Protein AF-A0A2M7Q7T3-F1 (afdb_monomer_lite)

Secondary structure (DSSP, 8-state):
--------PPPHHHHHHHHHHHHHHHHHHHHHHHHHHHHHHHHHHHHHHHHHHHHHHHHHHHHHHH-HHHHHS-TT--EEEEEEEEEEETTEEEEEES-EEEEETTEEEEEEEEEEEEEEEETTEEEEE-SPP---SSTT-SS-EEEEEEEEEEEEEEETTTEEEEEEEEEE------------TTBS-------TTS-----SB-S--SSEE-SSSTT--EETT-SS-S--SEEEEEEEEEEEEETTTEEEETT-TTS--EEESSEEESEEEETTTEEEESBGGGGTGGGT---BEEE-SSSBEEEEEEETTTEEEESBHHHHT-SS--BEEE-TTT-BEEEEEEETTTEEEESBSB-TTTTS-B-TTT---BEEES---

Radius of gyration: 42.71 Å; chains: 1; bounding box: 94×44×141 Å

Foldseek 3Di:
DDDPPPPPPDDPVNVVVVVVVVCVVVVVVVVVVVVVVVVVVVVVVVVVLVVVLVVQVVLVLVQCAVDVVCQLQPPPDADPPWWWDWDDDPPHTDIDGDWDWDADPNKIKIKTKGKAWWKAQFAQDHDTDPDDFDDDPFGGHRGIHTDSQKIKMKMWIAIPPRDIDIDIDIHGDDDDDDDDQQFQLVEEDDPDQDPRPVDRPPDNHDYDDDQWDRPVDTSDTDGNPPQQDDQDQKWWWDPVFAWKQFPQQGIKGQQDPPWHWMDGLFFIATWIQGPRQGTKGQFCVNVVNCVPPGWHFTHPSQFWTFTWIAGPPQGIKTQACPNVVHPDGWHWGQHQPFQWIAIWIATPPRGTMGQFCPHVVHPDHRRCVPPGHHIGISHHD

InterPro domains:
  IPR012902 Prokaryotic N-terminal methylation site [PF07963] (6-30)

pLDDT: mean 86.54, std 11.81, range [37.38, 98.06]

Sequence (381 aa):
MDKFNTNKGQSLIEVIIGMAVATILIGAAAATTVVVLRSNFDTKTAQIASSLASEYANNLQSLAYSDWQKVYTPPAGKGADSQFYLTASGTAFALVSGATTTVIEGKNFTRYFSIENTSRDSCGIGNITTNATTSCAAVGDSGIADDPSTQKIKVYVNWEGGRNLNKIQYLTRSQNKVFIQTDWSGGANQEFFSTSTNNTFINNKFASSTNINHSSLTGAIMISGAAGGGSSATGTIDSTYKYAWAGNLGWLNFGASGSNVIVSDAELTGYAWSENVGWISLNCSNNSYCGTVSYKVNNDGNGNLSGWAWNEVIGWISFDSATSGSSYSYQVIINSSTGDFSGWAWNDKIGWISFNCDQSGSGGSNTCGTIDYKVKTDWRP

Organism: NCBI:txid1975062

Structure (mmCIF, N/CA/C/O backbone):
data_AF-A0A2M7Q7T3-F1
#
_entry.id   AF-A0A2M7Q7T3-F1
#
loop_
_atom_site.group_PDB
_atom_site.id
_atom_site.type_symbol
_atom_site.label_atom_id
_atom_site.label_alt_id
_atom_site.label_comp_id
_atom_site.label_asym_id
_atom_site.label_entity_id
_atom_site.label_seq_id
_atom_site.pdbx_PDB_ins_code
_atom_site.Cartn_x
_atom_site.Cartn_y
_atom_site.Cartn_z
_atom_site.occupancy
_atom_site.B_iso_or_equiv
_atom_site.auth_seq_id
_atom_site.auth_comp_id
_atom_site.auth_asym_id
_atom_site.auth_atom_id
_atom_site.pdbx_PDB_model_num
ATOM 1 N N . MET A 1 1 ? 23.959 -4.373 98.620 1.00 45.44 1 MET A N 1
ATOM 2 C CA . MET A 1 1 ? 23.879 -3.711 97.301 1.00 45.44 1 MET A CA 1
ATOM 3 C C . MET A 1 1 ? 22.538 -4.081 96.703 1.00 45.44 1 MET A C 1
ATOM 5 O O . MET A 1 1 ? 22.386 -5.180 96.184 1.00 45.44 1 MET A O 1
ATOM 9 N N . ASP A 1 2 ? 21.556 -3.204 96.894 1.00 46.34 2 ASP A N 1
ATOM 10 C CA . ASP A 1 2 ? 20.204 -3.358 96.367 1.00 46.34 2 ASP A CA 1
ATOM 11 C C . ASP A 1 2 ? 20.210 -3.370 94.839 1.00 46.34 2 ASP A C 1
ATOM 13 O O . ASP A 1 2 ? 20.716 -2.450 94.197 1.00 46.34 2 ASP A O 1
ATOM 17 N N . LYS A 1 3 ? 19.593 -4.396 94.252 1.00 51.19 3 LYS A N 1
ATOM 18 C CA . LYS A 1 3 ? 19.110 -4.368 92.870 1.00 51.19 3 LYS A CA 1
ATOM 19 C C . LYS A 1 3 ? 17.586 -4.356 92.939 1.00 51.19 3 LYS A C 1
ATOM 21 O O . LYS A 1 3 ? 16.944 -5.401 92.876 1.00 51.19 3 LYS A O 1
ATOM 26 N N . PHE A 1 4 ? 17.006 -3.169 93.106 1.00 47.53 4 PHE A N 1
ATOM 27 C CA . PHE A 1 4 ? 15.574 -2.976 92.895 1.00 47.53 4 PHE A CA 1
ATOM 28 C C . PHE A 1 4 ? 15.275 -3.233 91.418 1.00 47.53 4 PHE A C 1
ATOM 30 O O . PHE A 1 4 ? 15.611 -2.431 90.545 1.00 47.53 4 PHE A O 1
ATOM 37 N N . ASN A 1 5 ? 14.688 -4.394 91.138 1.00 54.75 5 ASN A N 1
ATOM 38 C CA . ASN A 1 5 ? 14.209 -4.751 89.816 1.00 54.75 5 ASN A CA 1
ATOM 39 C C . ASN A 1 5 ? 12.990 -3.867 89.510 1.00 54.75 5 ASN A C 1
ATOM 41 O O . ASN A 1 5 ? 11.900 -4.081 90.039 1.00 54.75 5 ASN A O 1
ATOM 45 N N . THR A 1 6 ? 13.192 -2.814 88.720 1.00 56.12 6 THR A N 1
ATOM 46 C CA . THR A 1 6 ? 12.138 -1.888 88.292 1.00 56.12 6 THR A CA 1
ATOM 47 C C . THR A 1 6 ? 11.337 -2.534 87.167 1.00 56.12 6 THR A C 1
ATOM 49 O O . THR A 1 6 ? 11.445 -2.169 85.999 1.00 56.12 6 THR A O 1
ATOM 52 N N . ASN A 1 7 ? 10.506 -3.513 87.522 1.00 61.19 7 ASN A N 1
ATOM 53 C CA . ASN A 1 7 ? 9.445 -3.976 86.639 1.00 61.19 7 ASN A CA 1
ATOM 54 C C . ASN A 1 7 ? 8.441 -2.824 86.508 1.00 61.19 7 ASN A C 1
ATOM 56 O O . ASN A 1 7 ? 7.595 -2.627 87.380 1.00 61.19 7 ASN A O 1
ATOM 60 N N . LYS A 1 8 ? 8.577 -2.011 85.455 1.00 63.44 8 LYS A N 1
ATOM 61 C CA . LYS A 1 8 ? 7.584 -0.995 85.095 1.00 63.44 8 LYS A CA 1
ATOM 62 C C . LYS A 1 8 ? 6.277 -1.726 84.778 1.00 63.44 8 LYS A C 1
ATOM 64 O O . LYS A 1 8 ? 6.129 -2.282 83.695 1.00 63.44 8 LYS A O 1
ATOM 69 N N . GLY A 1 9 ? 5.367 -1.796 85.749 1.00 65.31 9 GLY A N 1
ATOM 70 C CA . GLY A 1 9 ? 4.019 -2.305 85.522 1.00 65.31 9 GLY A CA 1
ATOM 71 C C . GLY A 1 9 ? 3.326 -1.426 84.485 1.00 65.31 9 GLY A C 1
ATOM 72 O O . GLY A 1 9 ? 3.382 -0.201 84.592 1.00 65.31 9 GLY A O 1
ATOM 73 N N . GLN A 1 10 ? 2.714 -2.036 83.470 1.00 65.56 10 GLN A N 1
ATOM 74 C CA . GLN A 1 10 ? 1.905 -1.289 82.511 1.00 65.56 10 GLN A CA 1
ATOM 75 C C . GLN A 1 10 ? 0.718 -0.668 83.245 1.00 65.56 10 GLN A C 1
ATOM 77 O O . GLN A 1 10 ? -0.016 -1.357 83.958 1.00 65.56 10 GLN A O 1
ATOM 82 N N . SER A 1 11 ? 0.548 0.645 83.100 1.00 79.81 11 SER A N 1
ATOM 83 C CA . SER A 1 11 ? -0.602 1.333 83.678 1.00 79.81 11 SER A CA 1
ATOM 84 C C . SER A 1 11 ? -1.863 0.934 82.912 1.00 79.81 11 SER A C 1
ATOM 86 O O . SER A 1 11 ? -1.843 0.840 81.686 1.00 79.81 11 SER A O 1
ATOM 88 N N . LEU A 1 12 ? -2.983 0.742 83.614 1.00 80.00 12 LEU A N 1
ATOM 89 C CA . LEU A 1 12 ? -4.278 0.400 83.008 1.00 80.00 12 LEU A CA 1
ATOM 90 C C . LEU A 1 12 ? -4.664 1.380 81.880 1.00 80.00 12 LEU A C 1
ATOM 92 O O . LEU A 1 12 ? -5.253 0.980 80.880 1.00 80.00 12 LEU A O 1
ATOM 96 N N . ILE A 1 13 ? -4.273 2.653 82.010 1.00 83.25 13 ILE A N 1
ATOM 97 C CA . ILE A 1 13 ? -4.518 3.687 80.996 1.00 83.25 13 ILE A CA 1
ATOM 98 C C . ILE A 1 13 ? -3.759 3.429 79.686 1.00 83.25 13 ILE A C 1
ATOM 100 O O . ILE A 1 13 ? -4.277 3.716 78.614 1.00 83.25 13 ILE A O 1
ATOM 104 N N . GLU A 1 14 ? -2.559 2.854 79.754 1.00 84.38 14 GLU A N 1
ATOM 105 C CA . GLU A 1 14 ? -1.708 2.574 78.594 1.00 84.38 14 GLU A CA 1
ATOM 106 C C . GLU A 1 14 ? -2.281 1.417 77.769 1.00 84.38 14 GLU A C 1
ATOM 108 O O . GLU A 1 14 ? -2.331 1.491 76.542 1.00 84.38 14 GLU A O 1
ATOM 113 N N . VAL A 1 15 ? -2.826 0.399 78.446 1.00 86.88 15 VAL A N 1
ATOM 114 C CA . VAL A 1 15 ? -3.555 -0.706 77.805 1.00 86.88 15 VAL A CA 1
ATOM 115 C C . VAL A 1 15 ? -4.834 -0.196 77.140 1.00 86.88 15 VAL A C 1
ATOM 117 O O . VAL A 1 15 ? -5.106 -0.545 75.994 1.00 86.88 15 VAL A O 1
ATOM 120 N N . ILE A 1 16 ? -5.594 0.680 77.807 1.00 89.06 16 ILE A N 1
ATOM 121 C CA . ILE A 1 16 ? -6.822 1.262 77.242 1.00 89.06 16 ILE A CA 1
ATOM 122 C C . ILE A 1 16 ? -6.514 2.134 76.018 1.00 89.06 16 ILE A C 1
ATOM 124 O O . ILE A 1 16 ? -7.200 2.014 75.005 1.00 89.06 16 ILE A O 1
ATOM 128 N N . ILE A 1 17 ? -5.477 2.977 76.074 1.00 89.38 17 ILE A N 1
ATOM 129 C CA . ILE A 1 17 ? -5.054 3.798 74.929 1.00 89.38 17 ILE A CA 1
ATOM 130 C C . ILE A 1 17 ? -4.577 2.902 73.781 1.00 89.38 17 ILE A C 1
ATOM 132 O O . ILE A 1 17 ? -4.992 3.106 72.643 1.00 89.38 17 ILE A O 1
ATOM 136 N N . GLY A 1 18 ? -3.766 1.879 74.068 1.00 90.88 18 GLY A N 1
ATOM 137 C CA . GLY A 1 18 ? -3.310 0.916 73.065 1.00 90.88 18 GLY A CA 1
ATOM 138 C C . GLY A 1 18 ? -4.472 0.184 72.390 1.00 90.88 18 GLY A C 1
ATOM 139 O O . GLY A 1 18 ? -4.509 0.084 71.165 1.00 90.88 18 GLY A O 1
ATOM 140 N N . MET A 1 19 ? -5.467 -0.250 73.169 1.00 90.56 19 MET A N 1
ATOM 141 C CA . MET A 1 19 ? -6.693 -0.855 72.644 1.00 90.56 19 MET A CA 1
ATOM 142 C C . MET A 1 19 ? -7.513 0.137 71.814 1.00 90.56 19 MET A C 1
ATOM 144 O O . MET A 1 19 ? -7.976 -0.228 70.739 1.00 90.56 19 MET A O 1
ATOM 148 N N . ALA A 1 20 ? -7.669 1.385 72.263 1.00 93.00 20 ALA A N 1
ATOM 149 C CA . ALA A 1 20 ? -8.415 2.412 71.535 1.00 93.00 20 ALA A CA 1
ATOM 150 C C . ALA A 1 20 ? -7.755 2.770 70.194 1.00 93.00 20 ALA A C 1
ATOM 152 O O . ALA A 1 20 ? -8.430 2.899 69.176 1.00 93.00 20 ALA A O 1
ATOM 153 N N . VAL A 1 21 ? -6.426 2.884 70.160 1.00 93.31 21 VAL A N 1
ATOM 154 C CA . VAL A 1 21 ? -5.686 3.116 68.912 1.00 93.31 21 VAL A CA 1
ATOM 155 C C . VAL A 1 21 ? -5.790 1.895 67.996 1.00 93.31 21 VAL A C 1
ATOM 157 O O . VAL A 1 21 ? -6.047 2.049 66.803 1.00 93.31 21 VAL A O 1
ATOM 160 N N . ALA A 1 22 ? -5.662 0.680 68.538 1.00 93.31 22 ALA A N 1
ATOM 161 C CA . ALA A 1 22 ? -5.789 -0.546 67.756 1.00 93.31 22 ALA A CA 1
ATOM 162 C C . ALA A 1 22 ? -7.182 -0.693 67.126 1.00 93.31 22 ALA A C 1
ATOM 164 O O . ALA A 1 22 ? -7.277 -1.030 65.947 1.00 93.31 22 ALA A O 1
ATOM 165 N N . THR A 1 23 ? -8.263 -0.401 67.855 1.00 94.19 23 THR A N 1
ATOM 166 C CA . THR A 1 23 ? -9.622 -0.480 67.298 1.00 94.19 23 THR A CA 1
ATOM 167 C C . THR A 1 23 ? -9.858 0.555 66.205 1.00 94.19 23 THR A C 1
ATOM 169 O O . THR A 1 23 ? -10.449 0.216 65.181 1.00 94.19 23 THR A O 1
ATOM 172 N N . ILE A 1 24 ? -9.351 1.782 66.366 1.00 93.69 24 ILE A N 1
ATOM 173 C CA . ILE A 1 24 ? -9.435 2.819 65.329 1.00 93.69 24 ILE A CA 1
ATOM 174 C C . ILE A 1 24 ? -8.674 2.383 64.072 1.00 93.69 24 ILE A C 1
ATOM 176 O O . ILE A 1 24 ? -9.210 2.473 62.968 1.00 93.69 24 ILE A O 1
ATOM 180 N N . LEU A 1 25 ? -7.451 1.867 64.224 1.00 93.31 25 LEU A N 1
ATOM 181 C CA . LEU A 1 25 ? -6.622 1.442 63.093 1.00 93.31 25 LEU A CA 1
ATOM 182 C C . LEU A 1 25 ? -7.203 0.222 62.370 1.00 93.31 25 LEU A C 1
ATOM 184 O O . LEU A 1 25 ? -7.275 0.220 61.142 1.00 93.31 25 LEU A O 1
ATOM 188 N N . ILE A 1 26 ? -7.659 -0.793 63.109 1.00 93.69 26 ILE A N 1
ATOM 189 C CA . ILE A 1 26 ? -8.290 -1.988 62.530 1.00 93.69 26 ILE A CA 1
ATOM 190 C C . ILE A 1 26 ? -9.605 -1.609 61.842 1.00 93.69 26 ILE A C 1
ATOM 192 O O . ILE A 1 26 ? -9.860 -2.054 60.723 1.00 93.69 26 ILE A O 1
ATOM 196 N N . GLY A 1 27 ? -10.416 -0.750 62.467 1.00 92.50 27 GLY A N 1
ATOM 197 C CA . GLY A 1 27 ? -11.657 -0.247 61.881 1.00 92.50 27 GLY A CA 1
ATOM 198 C C . GLY A 1 27 ? -11.414 0.517 60.578 1.00 92.50 27 GLY A C 1
ATOM 199 O O . GLY A 1 27 ? -12.082 0.257 59.577 1.00 92.50 27 GLY A O 1
ATOM 200 N N . ALA A 1 28 ? -10.408 1.397 60.557 1.00 91.88 28 ALA A N 1
ATOM 201 C CA . ALA A 1 28 ? -10.016 2.131 59.359 1.00 91.88 28 ALA A CA 1
ATOM 202 C C . ALA A 1 28 ? -9.509 1.194 58.250 1.00 91.88 28 ALA A C 1
ATOM 204 O O . ALA A 1 28 ? -9.937 1.323 57.105 1.00 91.88 28 ALA A O 1
ATOM 205 N N . ALA A 1 29 ? -8.650 0.223 58.578 1.00 91.94 29 ALA A N 1
ATOM 206 C CA . ALA A 1 29 ? -8.104 -0.732 57.613 1.00 91.94 29 ALA A CA 1
ATOM 207 C C . ALA A 1 29 ? -9.177 -1.661 57.016 1.00 91.94 29 ALA A C 1
ATOM 209 O O . ALA A 1 29 ? -9.170 -1.940 55.815 1.00 91.94 29 ALA A O 1
ATOM 210 N N . ALA A 1 30 ? -10.128 -2.126 57.830 1.00 92.38 30 ALA A N 1
ATOM 211 C CA . ALA A 1 30 ? -11.241 -2.938 57.352 1.00 92.38 30 ALA A CA 1
ATOM 212 C C . ALA A 1 30 ? -12.153 -2.131 56.413 1.00 92.38 30 ALA A C 1
ATOM 214 O O . ALA A 1 30 ? -12.491 -2.601 55.324 1.00 92.38 30 ALA A O 1
ATOM 215 N N . ALA A 1 31 ? -12.496 -0.894 56.791 1.00 90.19 31 ALA A N 1
ATOM 216 C CA . ALA A 1 31 ? -13.323 -0.015 55.970 1.00 90.19 31 ALA A CA 1
ATOM 217 C C . ALA A 1 31 ? -12.661 0.305 54.618 1.00 90.19 31 ALA A C 1
ATOM 219 O O . ALA A 1 31 ? -13.311 0.193 53.576 1.00 90.19 31 ALA A O 1
ATOM 220 N N . THR A 1 32 ? -11.366 0.640 54.604 1.00 90.12 32 THR A N 1
ATOM 221 C CA . THR A 1 32 ? -10.634 0.917 53.356 1.00 90.12 32 THR A CA 1
ATOM 222 C C . THR A 1 32 ? -10.531 -0.320 52.471 1.00 90.12 32 THR A C 1
ATOM 224 O O . THR A 1 32 ? -10.783 -0.227 51.270 1.00 90.12 32 THR A O 1
ATOM 227 N N . THR A 1 33 ? -10.251 -1.492 53.046 1.00 91.38 33 THR A N 1
ATOM 228 C CA . THR A 1 33 ? -10.181 -2.758 52.298 1.00 91.38 33 THR A CA 1
ATOM 229 C C . THR A 1 33 ? -11.507 -3.072 51.604 1.00 91.38 33 THR A C 1
ATOM 231 O O . THR A 1 33 ? -11.518 -3.409 50.420 1.00 91.38 33 THR A O 1
ATOM 234 N N . VAL A 1 34 ? -12.640 -2.903 52.294 1.00 92.38 34 VAL A N 1
ATOM 235 C CA . VAL A 1 34 ? -13.974 -3.120 51.709 1.00 92.38 34 VAL A CA 1
ATOM 236 C C . VAL A 1 34 ? -14.237 -2.167 50.539 1.00 92.38 34 VAL A C 1
ATOM 238 O O . VAL A 1 34 ? -14.727 -2.599 49.493 1.00 92.38 34 VAL A O 1
ATOM 241 N N . VAL A 1 35 ? -13.882 -0.886 50.679 1.00 92.31 35 VAL A N 1
ATOM 242 C CA . VAL A 1 35 ? -14.042 0.112 49.607 1.00 92.31 35 VAL A CA 1
ATOM 243 C C . VAL A 1 35 ? -13.182 -0.241 48.391 1.00 92.31 35 VAL A C 1
ATOM 245 O O . VAL A 1 35 ? -13.678 -0.214 47.263 1.00 92.31 35 VAL A O 1
ATOM 248 N N . VAL A 1 36 ? -11.922 -0.626 48.606 1.00 92.81 36 VAL A N 1
ATOM 249 C CA . VAL A 1 36 ? -10.999 -1.016 47.529 1.00 92.81 36 VAL A CA 1
ATOM 250 C C . VAL A 1 36 ? -11.494 -2.266 46.805 1.00 92.81 36 VAL A C 1
ATOM 252 O O . VAL A 1 36 ? -11.538 -2.281 45.576 1.00 92.81 36 VAL A O 1
ATOM 255 N N . LEU A 1 37 ? -11.927 -3.296 47.536 1.00 91.69 37 LEU A N 1
ATOM 256 C CA . LEU A 1 37 ? -12.474 -4.512 46.932 1.00 91.69 37 LEU A CA 1
ATOM 257 C C . LEU A 1 37 ? -13.715 -4.209 46.091 1.00 91.69 37 LEU A C 1
ATOM 259 O O . LEU A 1 37 ? -13.799 -4.659 44.949 1.00 91.69 37 LEU A O 1
ATOM 263 N N . ARG A 1 38 ? -14.648 -3.401 46.608 1.00 88.31 38 ARG A N 1
ATOM 264 C CA . ARG A 1 38 ? -15.844 -2.991 45.861 1.00 88.31 38 ARG A CA 1
ATOM 265 C C . ARG A 1 38 ? -15.482 -2.229 44.585 1.00 88.31 38 ARG A C 1
ATOM 267 O O . ARG A 1 38 ? -16.017 -2.548 43.526 1.00 88.31 38 ARG A O 1
ATOM 274 N N . SER A 1 39 ? -14.539 -1.291 44.673 1.00 89.25 39 SER A N 1
ATOM 275 C CA . SER A 1 39 ? -14.029 -0.536 43.521 1.00 89.25 39 SER A CA 1
ATOM 276 C C . SER A 1 39 ? -13.395 -1.450 42.465 1.00 89.25 39 SER A C 1
ATOM 278 O O . SER A 1 39 ? -13.690 -1.332 41.274 1.00 89.25 39 SER A O 1
ATOM 280 N N . ASN A 1 40 ? -12.589 -2.426 42.892 1.00 90.25 40 ASN A N 1
ATOM 281 C CA . ASN A 1 40 ? -11.971 -3.400 41.994 1.00 90.25 40 ASN A CA 1
ATOM 282 C C . ASN A 1 40 ? -13.016 -4.289 41.307 1.00 90.25 40 ASN A C 1
ATOM 284 O O . ASN A 1 40 ? -12.945 -4.489 40.095 1.00 90.25 40 ASN A O 1
ATOM 288 N N . PHE A 1 41 ? -14.019 -4.786 42.040 1.00 87.56 41 PHE A N 1
ATOM 289 C CA . PHE A 1 41 ? -15.107 -5.572 41.451 1.00 87.56 41 PHE A CA 1
ATOM 290 C C . PHE A 1 41 ? -15.944 -4.761 40.459 1.00 87.56 41 PHE A C 1
ATOM 292 O O . PHE A 1 41 ? -16.318 -5.280 39.404 1.00 87.56 41 PHE A O 1
ATOM 299 N N . ASP A 1 42 ? -16.233 -3.499 40.770 1.00 87.19 42 ASP A N 1
ATOM 300 C CA . ASP A 1 42 ? -16.980 -2.611 39.881 1.00 87.19 42 ASP A CA 1
ATOM 301 C C . ASP A 1 42 ? -16.176 -2.289 38.614 1.00 87.19 42 ASP A C 1
ATOM 303 O O . ASP A 1 42 ? -16.707 -2.409 37.508 1.00 87.19 42 ASP A O 1
ATOM 307 N N . THR A 1 43 ? -14.879 -2.008 38.755 1.00 89.81 43 THR A N 1
ATOM 308 C CA . THR A 1 43 ? -13.956 -1.788 37.630 1.00 89.81 43 THR A CA 1
ATOM 309 C C . THR A 1 43 ? -13.863 -3.024 36.741 1.00 89.81 43 THR A C 1
ATOM 311 O O . THR A 1 43 ? -14.015 -2.924 35.524 1.00 89.81 43 THR A O 1
ATOM 314 N N . LYS A 1 44 ? -13.704 -4.212 37.336 1.00 92.12 44 LYS A N 1
ATOM 315 C CA . LYS A 1 44 ? -13.674 -5.484 36.604 1.00 92.12 44 LYS A CA 1
ATOM 316 C C . LYS A 1 44 ? -14.974 -5.721 35.829 1.00 92.12 44 LYS A C 1
ATOM 318 O O . LYS A 1 44 ? -14.946 -6.106 34.665 1.00 92.12 44 LYS A O 1
ATOM 323 N N . THR A 1 45 ? -16.121 -5.437 36.446 1.00 91.88 45 THR A N 1
ATOM 324 C CA . THR A 1 45 ? -17.439 -5.586 35.801 1.00 91.88 45 THR A CA 1
ATOM 325 C C . THR A 1 45 ? -17.587 -4.632 34.612 1.00 91.88 45 THR A C 1
ATOM 327 O O . THR A 1 45 ? -18.062 -5.039 33.553 1.00 91.88 45 THR A O 1
ATOM 330 N N . ALA A 1 46 ? -17.132 -3.383 34.754 1.00 91.25 46 ALA A N 1
ATOM 331 C CA . ALA A 1 46 ? -17.136 -2.402 33.671 1.00 91.25 46 ALA A CA 1
ATOM 332 C C . ALA A 1 46 ? -16.184 -2.791 32.523 1.00 91.25 46 ALA A C 1
ATOM 334 O O . ALA A 1 46 ? -16.526 -2.616 31.354 1.00 91.25 46 ALA A O 1
ATOM 335 N N . GLN A 1 47 ? -15.021 -3.375 32.833 1.00 93.88 47 GLN A N 1
ATOM 336 C CA . GLN A 1 47 ? -14.094 -3.909 31.829 1.00 93.88 47 GLN A CA 1
ATOM 337 C C . GLN A 1 47 ? -14.713 -5.067 31.037 1.00 93.88 47 GLN A C 1
ATOM 339 O O . GLN A 1 47 ? -14.624 -5.075 29.810 1.00 93.88 47 GLN A O 1
ATOM 344 N N . ILE A 1 48 ? -15.401 -5.999 31.710 1.00 94.19 48 ILE A N 1
ATOM 345 C CA . ILE A 1 48 ? -16.152 -7.076 31.046 1.00 94.19 48 ILE A CA 1
ATOM 346 C C . ILE A 1 48 ? -17.225 -6.481 30.126 1.00 94.19 48 ILE A C 1
ATOM 348 O O . ILE A 1 48 ? -17.300 -6.854 28.957 1.00 94.19 48 ILE A O 1
ATOM 352 N N . ALA A 1 49 ? -18.013 -5.513 30.609 1.00 94.88 49 ALA A N 1
ATOM 353 C CA . ALA A 1 49 ? -19.041 -4.855 29.802 1.00 94.88 49 ALA A CA 1
ATOM 354 C C . ALA A 1 49 ? -18.461 -4.151 28.559 1.00 94.88 49 ALA A C 1
ATOM 356 O O . ALA A 1 49 ? -19.028 -4.250 27.472 1.00 94.88 49 ALA A O 1
ATOM 357 N N . SER A 1 50 ? -17.314 -3.481 28.698 1.00 94.88 50 SER A N 1
ATOM 358 C CA . SER A 1 50 ? -16.612 -2.817 27.590 1.00 94.88 50 SER A CA 1
ATOM 359 C C . SER A 1 50 ? -16.062 -3.810 26.557 1.00 94.88 50 SER A C 1
ATOM 361 O O . SER A 1 50 ? -16.185 -3.588 25.346 1.00 94.88 50 SER A O 1
ATOM 363 N N . SER A 1 51 ? -15.506 -4.934 27.024 1.00 95.31 51 SER A N 1
ATOM 364 C CA . SER A 1 51 ? -15.050 -6.031 26.163 1.00 95.31 51 SER A CA 1
ATOM 365 C C . SER A 1 51 ? -16.215 -6.610 25.361 1.00 95.31 51 SER A C 1
ATOM 367 O O . SER A 1 51 ? -16.161 -6.648 24.134 1.00 95.31 51 SER A O 1
ATOM 369 N N . LEU A 1 52 ? -17.327 -6.919 26.037 1.00 94.50 52 LEU A N 1
ATOM 370 C CA . LEU A 1 52 ? -18.555 -7.401 25.405 1.00 94.50 52 LEU A CA 1
ATOM 371 C C . LEU A 1 52 ? -19.110 -6.417 24.372 1.00 94.50 52 LEU A C 1
ATOM 373 O O . LEU A 1 52 ? -19.495 -6.831 23.284 1.00 94.50 52 LEU A O 1
ATOM 377 N N . ALA A 1 53 ? -19.144 -5.117 24.681 1.00 94.94 53 ALA A N 1
ATOM 378 C CA . ALA A 1 53 ? -19.594 -4.098 23.733 1.00 94.94 53 ALA A CA 1
ATOM 379 C C . ALA A 1 53 ? -18.693 -4.035 22.487 1.00 94.94 53 ALA A C 1
ATOM 381 O O . ALA A 1 53 ? -19.171 -3.788 21.380 1.00 94.94 53 ALA A O 1
ATOM 382 N N . SER A 1 54 ? -17.388 -4.256 22.658 1.00 94.94 54 SER A N 1
ATOM 383 C CA . SER A 1 54 ? -16.413 -4.246 21.565 1.00 94.94 54 SER A CA 1
ATOM 384 C C . SER A 1 54 ? -16.483 -5.502 20.703 1.00 94.94 54 SER A C 1
ATOM 386 O O . SER A 1 54 ? -16.458 -5.390 19.481 1.00 94.94 54 SER A O 1
ATOM 388 N N . GLU A 1 55 ? -16.650 -6.669 21.316 1.00 93.25 55 GLU A N 1
ATOM 389 C CA . GLU A 1 55 ? -16.944 -7.914 20.608 1.00 93.25 55 GLU A CA 1
ATOM 390 C C . GLU A 1 55 ? -18.224 -7.771 19.772 1.00 93.25 55 GLU A C 1
ATOM 392 O O . GLU A 1 55 ? -18.236 -8.082 18.581 1.00 93.25 55 GLU A O 1
ATOM 397 N N . TYR A 1 56 ? -19.281 -7.207 20.363 1.00 92.00 56 TYR A N 1
ATOM 398 C CA . TYR A 1 56 ? -20.548 -6.985 19.671 1.00 92.00 56 TYR A CA 1
ATOM 399 C C . TYR A 1 56 ? -20.406 -6.058 18.464 1.00 92.00 56 TYR A C 1
ATOM 401 O O . TYR A 1 56 ? -20.903 -6.371 17.386 1.00 92.00 56 TYR A O 1
ATOM 409 N N . ALA A 1 57 ? -19.694 -4.942 18.631 1.00 92.19 57 ALA A N 1
ATOM 410 C CA . ALA A 1 57 ? -19.380 -4.003 17.558 1.00 92.19 57 ALA A CA 1
ATOM 411 C C . ALA A 1 57 ? -18.650 -4.687 16.382 1.00 92.19 57 ALA A C 1
ATOM 413 O O . ALA A 1 57 ? -18.998 -4.481 15.220 1.00 92.19 57 ALA A O 1
ATOM 414 N N . ASN A 1 58 ? -17.693 -5.573 16.674 1.00 92.44 58 ASN A N 1
ATOM 415 C CA . ASN A 1 58 ? -16.972 -6.327 15.646 1.00 92.44 58 ASN A CA 1
ATOM 416 C C . ASN A 1 58 ? -17.878 -7.340 14.926 1.00 92.44 58 ASN A C 1
ATOM 418 O O . ASN A 1 58 ? -17.831 -7.453 13.700 1.00 92.44 58 ASN A O 1
ATOM 422 N N . ASN A 1 59 ? -18.745 -8.041 15.659 1.00 92.19 59 ASN A N 1
ATOM 423 C CA . ASN A 1 59 ? -19.706 -8.974 15.064 1.00 92.19 59 ASN A CA 1
ATOM 424 C C . ASN A 1 59 ? -20.720 -8.247 14.167 1.00 92.19 59 ASN A C 1
ATOM 426 O O . ASN A 1 59 ? -21.076 -8.745 13.100 1.00 92.19 59 ASN A O 1
ATOM 430 N N . LEU A 1 60 ? -21.136 -7.039 14.555 1.00 92.94 60 LEU A N 1
ATOM 431 C CA . LEU A 1 60 ? -21.994 -6.174 13.744 1.00 92.94 60 LEU A CA 1
ATOM 432 C C . LEU A 1 60 ? -21.300 -5.696 12.468 1.00 92.94 60 LEU A C 1
ATOM 434 O O . LEU A 1 60 ? -21.918 -5.686 11.405 1.00 92.94 60 LEU A O 1
ATOM 438 N N . GLN A 1 61 ? -20.010 -5.364 12.548 1.00 91.94 61 GLN A N 1
ATOM 439 C CA . GLN A 1 61 ? -19.202 -5.047 11.373 1.00 91.94 61 GLN A CA 1
ATOM 440 C C . GLN A 1 61 ? -19.130 -6.243 10.407 1.00 91.94 61 GLN A C 1
ATOM 442 O O . GLN A 1 61 ? -19.294 -6.069 9.201 1.00 91.94 61 GLN A O 1
ATOM 447 N N . SER A 1 62 ? -18.943 -7.460 10.929 1.00 90.19 62 SER A N 1
ATOM 448 C CA . SER A 1 62 ? -18.957 -8.694 10.130 1.00 90.19 62 SER A CA 1
ATOM 449 C C . SER A 1 62 ? -20.317 -8.940 9.463 1.00 90.19 62 SER A C 1
ATOM 451 O O . SER A 1 62 ? -20.380 -9.220 8.265 1.00 90.19 62 SER A O 1
ATOM 453 N N . LEU A 1 63 ? -21.422 -8.740 10.195 1.00 90.25 63 LEU A N 1
ATOM 454 C CA . LEU A 1 63 ? -22.773 -8.827 9.636 1.00 90.25 63 LEU A CA 1
ATOM 455 C C . LEU A 1 63 ? -22.960 -7.836 8.479 1.00 90.25 63 LEU A C 1
ATOM 457 O O . LEU A 1 63 ? -23.416 -8.240 7.411 1.00 90.25 63 LEU A O 1
ATOM 461 N N . ALA A 1 64 ? -22.561 -6.575 8.675 1.00 91.88 64 ALA A N 1
ATOM 462 C CA . ALA A 1 64 ? -22.665 -5.525 7.665 1.00 91.88 64 ALA A CA 1
ATOM 463 C C . ALA A 1 64 ? -21.869 -5.837 6.390 1.00 91.88 64 ALA A C 1
ATOM 465 O O . ALA A 1 64 ? -22.339 -5.523 5.297 1.00 91.88 64 ALA A O 1
ATOM 466 N N . TYR A 1 65 ? -20.698 -6.473 6.515 1.00 87.62 65 TYR A N 1
ATOM 467 C CA . TYR A 1 65 ? -19.919 -6.936 5.363 1.00 87.62 65 TYR A CA 1
ATOM 468 C C . TYR A 1 65 ? -20.551 -8.133 4.653 1.00 87.62 65 TYR A C 1
ATOM 470 O O . TYR A 1 65 ? -20.450 -8.233 3.433 1.00 87.62 65 TYR A O 1
ATOM 478 N N . SER A 1 66 ? -21.186 -9.040 5.398 1.00 87.56 66 SER A N 1
ATOM 479 C CA . SER A 1 66 ? -21.816 -10.227 4.814 1.00 87.56 66 SER A CA 1
ATOM 480 C C . SER A 1 66 ? -23.109 -9.905 4.060 1.00 87.56 66 SER A C 1
ATOM 482 O O . SER A 1 66 ? -23.331 -10.422 2.969 1.00 87.56 66 SER A O 1
ATOM 484 N N . ASP A 1 67 ? -23.963 -9.060 4.640 1.00 88.75 67 ASP A N 1
ATOM 485 C CA . ASP A 1 67 ? -25.274 -8.715 4.102 1.00 88.75 67 ASP A CA 1
ATOM 486 C C . ASP A 1 67 ? -25.737 -7.378 4.695 1.00 88.75 67 ASP A C 1
ATOM 488 O O . ASP A 1 67 ? -26.346 -7.309 5.770 1.00 88.75 67 ASP A O 1
ATOM 492 N N . TRP A 1 68 ? -25.440 -6.295 3.973 1.00 91.56 68 TRP A N 1
ATOM 493 C CA . TRP A 1 68 ? -25.825 -4.940 4.367 1.00 91.56 68 TRP A CA 1
ATOM 494 C C . TRP A 1 68 ? -27.339 -4.782 4.539 1.00 91.56 68 TRP A C 1
ATOM 496 O O . TRP A 1 68 ? -27.788 -3.995 5.377 1.00 91.56 68 TRP A O 1
ATOM 506 N N . GLN A 1 69 ? -28.140 -5.544 3.790 1.00 91.19 69 GLN A N 1
ATOM 507 C CA . GLN A 1 69 ? -29.590 -5.402 3.807 1.00 91.19 69 GLN A CA 1
ATOM 508 C C . GLN A 1 69 ? -30.176 -5.762 5.175 1.00 91.19 69 GLN A C 1
ATOM 510 O O . GLN A 1 69 ? -31.139 -5.133 5.610 1.00 91.19 69 GLN A O 1
ATOM 515 N N . LYS A 1 70 ? -29.555 -6.689 5.916 1.00 89.56 70 LYS A N 1
ATOM 516 C CA . LYS A 1 70 ? -29.969 -7.019 7.292 1.00 89.56 70 LYS A CA 1
ATOM 517 C C . LYS A 1 70 ? -29.839 -5.837 8.253 1.00 89.56 70 LYS A C 1
ATOM 519 O O . LYS A 1 70 ? -30.640 -5.719 9.175 1.00 89.56 70 LYS A O 1
ATOM 524 N N . VAL A 1 71 ? -28.849 -4.968 8.045 1.00 92.50 71 VAL A N 1
ATOM 525 C CA . VAL A 1 71 ? -28.647 -3.749 8.847 1.00 92.50 71 VAL A CA 1
ATOM 526 C C . VAL A 1 71 ? -29.534 -2.614 8.330 1.00 92.50 71 VAL A C 1
ATOM 528 O O . VAL A 1 71 ? -30.110 -1.867 9.119 1.00 92.50 71 VAL A O 1
ATOM 531 N N . TYR A 1 72 ? -29.675 -2.483 7.008 1.00 92.75 72 TYR A N 1
ATOM 532 C CA . TYR A 1 72 ? -30.435 -1.395 6.397 1.00 92.75 72 TYR A CA 1
ATOM 533 C C . TYR A 1 72 ? -31.959 -1.578 6.458 1.00 92.75 72 TYR A C 1
ATOM 535 O O . TYR A 1 72 ? -32.680 -0.587 6.512 1.00 92.75 72 TYR A O 1
ATOM 543 N N . THR A 1 73 ? -32.477 -2.802 6.492 1.00 92.69 73 THR A N 1
ATOM 544 C CA . THR A 1 73 ? -33.908 -3.083 6.700 1.00 92.69 73 THR A CA 1
ATOM 545 C C . THR A 1 73 ? -34.071 -4.147 7.782 1.00 92.69 73 THR A C 1
ATOM 547 O O . THR A 1 73 ? -34.313 -5.315 7.467 1.00 92.69 73 THR A O 1
ATOM 550 N N . PRO A 1 74 ? -33.900 -3.775 9.063 1.00 92.25 74 PRO A N 1
ATOM 551 C CA . PRO A 1 74 ? -34.037 -4.716 10.163 1.00 92.25 74 PRO A CA 1
ATOM 552 C C . PRO A 1 74 ? -35.513 -5.108 10.377 1.00 92.25 74 PRO A C 1
ATOM 554 O O . PRO A 1 74 ? -36.416 -4.340 10.032 1.00 92.25 74 PRO A O 1
ATOM 557 N N . PRO A 1 75 ? -35.789 -6.273 10.992 1.00 87.12 75 PRO A N 1
ATOM 558 C CA . PRO A 1 75 ? -37.123 -6.881 11.024 1.00 87.12 75 PRO A CA 1
ATOM 559 C C . PRO A 1 75 ? -38.196 -6.079 11.780 1.00 87.12 75 PRO A C 1
ATOM 561 O O . PRO A 1 75 ? -39.377 -6.275 11.518 1.00 87.12 75 PRO A O 1
ATOM 564 N N . ALA A 1 76 ? -37.815 -5.176 12.691 1.00 88.38 76 ALA A N 1
ATOM 565 C CA . ALA A 1 76 ? -38.746 -4.363 13.488 1.00 88.38 76 ALA A CA 1
ATOM 566 C C . ALA A 1 76 ? -38.619 -2.849 13.231 1.00 88.38 76 ALA A C 1
ATOM 568 O O . ALA A 1 76 ? -39.037 -2.043 14.059 1.00 88.38 76 ALA A O 1
ATOM 569 N N . GLY A 1 77 ? -38.036 -2.455 12.093 1.00 89.25 77 GLY A N 1
ATOM 570 C CA . GLY A 1 77 ? -37.809 -1.046 11.766 1.00 89.25 77 GLY A CA 1
ATOM 571 C C . GLY A 1 77 ? -36.647 -0.412 12.541 1.00 89.25 77 GLY A C 1
ATOM 572 O O . GLY A 1 77 ? -36.025 -1.027 13.404 1.00 89.25 77 GLY A O 1
ATOM 573 N N . LYS A 1 78 ? -36.306 0.824 12.178 1.00 92.56 78 LYS A N 1
ATOM 574 C CA . LYS A 1 78 ? -35.181 1.576 12.757 1.00 92.56 78 LYS A CA 1
ATOM 575 C C . LYS A 1 78 ? -35.662 2.603 13.775 1.00 92.56 78 LYS A C 1
ATOM 577 O O . LYS A 1 78 ? -36.814 3.023 13.740 1.00 92.56 78 LYS A O 1
ATOM 582 N N . GLY A 1 79 ? -34.748 3.056 14.626 1.00 91.88 79 GLY A N 1
ATOM 583 C CA . GLY A 1 79 ? -34.968 4.151 15.566 1.00 91.88 79 GLY A CA 1
ATOM 584 C C . GLY A 1 79 ? -34.103 4.033 16.816 1.00 91.88 79 GLY A C 1
ATOM 585 O O . GLY A 1 79 ? -33.528 2.978 17.090 1.00 91.88 79 GLY A O 1
ATOM 586 N N . ALA A 1 80 ? -34.038 5.109 17.600 1.00 90.19 80 ALA A N 1
ATOM 587 C CA . ALA A 1 80 ? -33.269 5.150 18.845 1.00 90.19 80 ALA A CA 1
ATOM 588 C C . ALA A 1 80 ? -33.725 4.090 19.867 1.00 90.19 80 ALA A C 1
ATOM 590 O O . ALA A 1 80 ? -32.892 3.549 20.595 1.00 90.19 80 ALA A O 1
ATOM 591 N N . ASP A 1 81 ? -35.019 3.759 19.856 1.00 91.62 81 ASP A N 1
ATOM 592 C CA . ASP A 1 81 ? -35.648 2.778 20.750 1.00 91.62 81 ASP A CA 1
ATOM 593 C C . ASP A 1 81 ? -35.678 1.357 20.173 1.00 91.62 81 ASP A C 1
ATOM 595 O O . ASP A 1 81 ? -36.173 0.429 20.814 1.00 91.62 81 ASP A O 1
ATOM 599 N N . SER A 1 82 ? -35.157 1.165 18.957 1.00 94.25 82 SER A N 1
ATOM 600 C CA . SER A 1 82 ? -35.079 -0.165 18.360 1.00 94.25 82 SER A CA 1
ATOM 601 C C . SER A 1 82 ? -34.140 -1.062 19.170 1.00 94.25 82 SER A C 1
ATOM 603 O O . SER A 1 82 ? -33.089 -0.626 19.644 1.00 94.25 82 SER A O 1
ATOM 605 N N . GLN A 1 83 ? -34.531 -2.323 19.355 1.00 95.50 83 GLN A N 1
ATOM 606 C CA . GLN A 1 83 ? -33.746 -3.297 20.106 1.00 95.50 83 GLN A CA 1
ATOM 607 C C . GLN A 1 83 ? -33.540 -4.544 19.268 1.00 95.50 83 GLN A C 1
ATOM 609 O O . GLN A 1 83 ? -34.499 -5.235 18.913 1.00 95.50 83 GLN A O 1
ATOM 614 N N . PHE A 1 84 ? -32.278 -4.831 18.983 1.00 95.88 84 PHE A N 1
ATOM 615 C CA . PHE A 1 84 ? -31.861 -6.032 18.290 1.00 95.88 84 PHE A CA 1
ATOM 616 C C . PHE A 1 84 ? -30.708 -6.714 19.010 1.00 95.88 84 PHE A C 1
ATOM 618 O O . PHE A 1 84 ? -29.921 -6.083 19.718 1.00 95.88 84 PHE A O 1
ATOM 625 N N . TYR A 1 85 ? -30.573 -8.010 18.772 1.00 94.69 85 TYR A N 1
ATOM 626 C CA . TYR A 1 85 ? -29.422 -8.796 19.167 1.00 94.69 85 TYR A CA 1
ATOM 627 C C . TYR A 1 85 ? -29.056 -9.784 18.051 1.00 94.69 85 TYR A C 1
ATOM 629 O O . TYR A 1 85 ? -29.876 -10.166 17.215 1.00 94.69 85 TYR A O 1
ATOM 637 N N . LEU A 1 86 ? -27.786 -10.167 18.018 1.00 93.06 86 LEU A N 1
ATOM 638 C CA . LEU A 1 86 ? -27.236 -11.177 17.131 1.00 93.06 86 LEU A CA 1
ATOM 639 C C . LEU A 1 86 ? -27.338 -12.559 17.776 1.00 93.06 86 LEU A C 1
ATOM 641 O O . LEU A 1 86 ? -26.957 -12.739 18.934 1.00 93.06 86 LEU A O 1
ATOM 645 N N . THR A 1 87 ? -27.790 -13.537 16.996 1.00 90.56 87 THR A N 1
ATOM 646 C CA . THR A 1 87 ? -27.722 -14.963 17.331 1.00 90.56 87 THR A CA 1
ATOM 647 C C . THR A 1 87 ? -26.960 -15.717 16.246 1.00 90.56 87 THR A C 1
ATOM 649 O O . THR A 1 87 ? -26.993 -15.331 15.075 1.00 90.56 87 THR A O 1
ATOM 652 N N . ALA A 1 88 ? -26.260 -16.786 16.617 1.00 85.88 88 ALA A N 1
ATOM 653 C CA . ALA A 1 88 ? -25.616 -17.656 15.642 1.00 85.88 88 ALA A CA 1
ATOM 654 C C . ALA A 1 88 ? -26.682 -18.437 14.855 1.00 85.88 88 ALA A C 1
ATOM 656 O O . ALA A 1 88 ? -27.618 -18.987 15.432 1.00 85.88 88 ALA A O 1
ATOM 657 N N . SER A 1 89 ? -26.532 -18.484 13.534 1.00 83.50 89 SER A N 1
ATOM 658 C CA . SER A 1 89 ? -27.393 -19.223 12.612 1.00 83.50 89 SER A CA 1
ATOM 659 C C . SER A 1 89 ? -26.511 -19.935 11.588 1.00 83.50 89 SER A C 1
ATOM 661 O O . SER A 1 89 ? -26.209 -19.400 10.519 1.00 83.50 89 SER A O 1
ATOM 663 N N . GLY A 1 90 ? -26.058 -21.142 11.935 1.00 82.75 90 GLY A N 1
ATOM 664 C CA . GLY A 1 90 ? -25.076 -21.883 11.143 1.00 82.75 90 GLY A CA 1
ATOM 665 C C . GLY A 1 90 ? -23.717 -21.180 11.153 1.00 82.75 90 GLY A C 1
ATOM 666 O O . GLY A 1 90 ? -23.136 -20.975 12.214 1.00 82.75 90 GLY A O 1
ATOM 667 N N . THR A 1 91 ? -23.220 -20.798 9.976 1.00 79.50 91 THR A N 1
ATOM 668 C CA . THR A 1 91 ? -21.940 -20.085 9.802 1.00 79.50 91 THR A CA 1
ATOM 669 C C . THR A 1 91 ? -22.073 -18.558 9.805 1.00 79.50 91 THR A C 1
ATOM 671 O O . THR A 1 91 ? -21.079 -17.862 9.614 1.00 79.50 91 THR A O 1
ATOM 674 N N . ALA A 1 92 ? -23.282 -18.021 10.000 1.00 80.94 92 ALA A N 1
ATOM 675 C CA . ALA A 1 92 ? -23.565 -16.589 9.938 1.00 80.94 92 ALA A CA 1
ATOM 676 C C . ALA A 1 92 ? -24.287 -16.087 11.195 1.00 80.94 92 ALA A C 1
ATOM 678 O O . ALA A 1 92 ? -24.827 -16.864 11.985 1.00 80.94 92 ALA A O 1
ATOM 679 N N . PHE A 1 93 ? -24.343 -14.764 11.352 1.00 87.19 93 PHE A N 1
ATOM 680 C CA . PHE A 1 93 ? -25.196 -14.124 12.348 1.00 87.19 93 PHE A CA 1
ATOM 681 C C . PHE A 1 93 ? -26.590 -13.839 11.775 1.00 87.19 93 PHE A C 1
ATOM 683 O O . PHE A 1 93 ? -26.748 -13.384 10.635 1.00 87.19 93 PHE A O 1
ATOM 690 N N . ALA A 1 94 ? -27.609 -14.089 12.592 1.00 87.81 94 ALA A N 1
ATOM 691 C CA . ALA A 1 94 ? -28.977 -13.655 12.362 1.00 87.81 94 ALA A CA 1
ATOM 692 C C . ALA A 1 94 ? -29.321 -12.498 13.306 1.00 87.81 94 ALA A C 1
ATOM 694 O O . ALA A 1 94 ? -28.928 -12.493 14.474 1.00 87.81 94 ALA A O 1
ATOM 695 N N . LEU A 1 95 ? -30.053 -11.521 12.774 1.00 92.12 95 LEU A N 1
ATOM 696 C CA . LEU A 1 95 ? -30.548 -10.363 13.506 1.00 92.12 95 LEU A CA 1
ATOM 697 C C . LEU A 1 95 ? -31.937 -10.679 14.067 1.00 92.12 95 LEU A C 1
ATOM 699 O O . LEU A 1 95 ? -32.842 -11.007 13.302 1.00 92.12 95 LEU A O 1
ATOM 703 N N . VAL A 1 96 ? -32.111 -10.560 15.382 1.00 93.00 96 VAL A N 1
ATOM 704 C CA . VAL A 1 96 ? -33.378 -10.840 16.072 1.00 93.00 96 VAL A CA 1
ATOM 705 C C . VAL A 1 96 ? -33.772 -9.637 16.921 1.00 93.00 96 VAL A C 1
ATOM 707 O O . VAL A 1 96 ? -32.915 -8.978 17.505 1.00 93.00 96 VAL A O 1
ATOM 710 N N . SER A 1 97 ? -35.065 -9.328 16.986 1.00 94.44 97 SER A N 1
ATOM 711 C CA . SER A 1 97 ? -35.586 -8.258 17.841 1.00 94.44 97 SER A CA 1
ATOM 712 C C . SER A 1 97 ? -35.545 -8.640 19.322 1.00 94.44 97 SER A C 1
ATOM 714 O O . SER A 1 97 ? -35.863 -9.769 19.689 1.00 94.44 97 SER A O 1
ATOM 716 N N . GLY A 1 98 ? -35.190 -7.680 20.172 1.00 94.94 98 GLY A N 1
ATOM 717 C CA . GLY A 1 98 ? -35.098 -7.832 21.623 1.00 94.94 98 GLY A CA 1
ATOM 718 C C . GLY A 1 98 ? -33.666 -7.732 22.143 1.00 94.94 98 GLY A C 1
ATOM 719 O O . GLY A 1 98 ? -32.823 -7.041 21.571 1.00 94.94 98 GLY A O 1
ATOM 720 N N . ALA A 1 99 ? -33.398 -8.432 23.244 1.00 94.81 99 ALA A N 1
ATOM 721 C CA . ALA A 1 99 ? -32.113 -8.439 23.930 1.00 94.81 99 ALA A CA 1
ATOM 722 C C . ALA A 1 99 ? -31.699 -9.864 24.309 1.00 94.81 99 ALA A C 1
ATOM 724 O O . ALA A 1 99 ? -32.535 -10.755 24.450 1.00 94.81 99 ALA A O 1
ATOM 725 N N . THR A 1 100 ? -30.401 -10.067 24.521 1.00 94.81 100 THR A N 1
ATOM 726 C CA . THR A 1 100 ? -29.839 -11.335 24.997 1.00 94.81 100 THR A CA 1
ATOM 727 C C . THR A 1 100 ? -29.124 -11.142 26.326 1.00 94.81 100 THR A C 1
ATOM 729 O O . THR A 1 100 ? -28.469 -10.121 26.528 1.00 94.81 100 THR A O 1
ATOM 732 N N . THR A 1 101 ? -29.210 -12.119 27.226 1.00 94.69 101 THR A N 1
ATOM 733 C CA . THR A 1 101 ? -28.550 -12.072 28.535 1.00 94.69 101 THR A CA 1
ATOM 734 C C . THR A 1 101 ? -27.587 -13.240 28.679 1.00 94.69 101 THR A C 1
ATOM 736 O O . THR A 1 101 ? -27.944 -14.382 28.403 1.00 94.69 101 THR A O 1
ATOM 739 N N . THR A 1 102 ? -26.369 -12.968 29.143 1.00 92.44 102 THR A N 1
ATOM 740 C CA . THR A 1 102 ? -25.393 -14.011 29.493 1.00 92.44 102 THR A CA 1
ATOM 741 C C . THR A 1 102 ? -24.840 -13.799 30.885 1.00 92.44 102 THR A C 1
ATOM 743 O O . THR A 1 102 ? -24.578 -12.661 31.280 1.00 92.44 102 THR A O 1
ATOM 746 N N . VAL A 1 103 ? -24.603 -14.904 31.585 1.00 93.69 103 VAL A N 1
ATOM 747 C CA . VAL A 1 103 ? -23.993 -14.907 32.913 1.00 93.69 103 VAL A CA 1
ATOM 748 C C . VAL A 1 103 ? -22.478 -14.991 32.773 1.00 93.69 103 VAL A C 1
ATOM 750 O O . VAL A 1 103 ? -21.968 -15.937 32.178 1.00 93.69 103 VAL A O 1
ATOM 753 N N . ILE A 1 104 ? -21.756 -14.019 33.325 1.00 91.44 104 ILE A N 1
ATOM 754 C CA . ILE A 1 104 ? -20.290 -14.025 33.393 1.00 91.44 104 ILE A CA 1
ATOM 755 C C . ILE A 1 104 ? -19.902 -13.731 34.836 1.00 91.44 104 ILE A C 1
ATOM 757 O O . ILE A 1 104 ? -20.339 -12.733 35.404 1.00 91.44 104 ILE A O 1
ATOM 761 N N . GLU A 1 105 ? -19.116 -14.624 35.441 1.00 89.56 105 GLU A N 1
ATOM 762 C CA . GLU A 1 105 ? -18.704 -14.528 36.852 1.00 89.56 105 GLU A CA 1
ATOM 763 C C . GLU A 1 105 ? -19.883 -14.321 37.824 1.00 89.56 105 GLU A C 1
ATOM 765 O O . GLU A 1 105 ? -19.813 -13.530 38.763 1.00 89.56 105 GLU A O 1
ATOM 770 N N . GLY A 1 106 ? -20.999 -15.013 37.573 1.00 87.12 106 GLY A N 1
ATOM 771 C CA . GLY A 1 106 ? -22.204 -14.930 38.402 1.00 87.12 106 GLY A CA 1
ATOM 772 C C . GLY A 1 106 ? -23.030 -13.652 38.221 1.00 87.12 106 GLY A C 1
ATOM 773 O O . GLY A 1 106 ? -24.029 -13.500 38.914 1.00 87.12 106 GLY A O 1
ATOM 774 N N . LYS A 1 107 ? -22.656 -12.756 37.295 1.00 89.69 107 LYS A N 1
ATOM 775 C CA . LYS A 1 107 ? -23.410 -11.534 36.977 1.00 89.69 107 LYS A CA 1
ATOM 776 C C . LYS A 1 107 ? -24.108 -11.640 35.631 1.00 89.69 107 LYS A C 1
ATOM 778 O O . LYS A 1 107 ? -23.523 -12.100 34.650 1.00 89.69 107 LYS A O 1
ATOM 783 N N . ASN A 1 108 ? -25.339 -11.143 35.576 1.00 93.50 108 ASN A N 1
ATOM 784 C CA . ASN A 1 108 ? -26.117 -11.065 34.344 1.00 93.50 108 ASN A CA 1
ATOM 785 C C . ASN A 1 108 ? -25.732 -9.826 33.528 1.00 93.50 108 ASN A C 1
ATOM 787 O O . ASN A 1 108 ? -25.851 -8.699 34.010 1.00 93.50 108 ASN A O 1
ATOM 791 N N . PHE A 1 109 ? -25.329 -10.040 32.276 1.00 95.31 109 PHE A N 1
ATOM 792 C CA . PHE A 1 109 ? -25.100 -8.984 31.292 1.00 95.31 109 PHE A CA 1
ATOM 793 C C . PHE A 1 109 ? -26.134 -9.086 30.178 1.00 95.31 109 PHE A C 1
ATOM 795 O O . PHE A 1 109 ? -26.110 -10.040 29.399 1.00 95.31 109 PHE A O 1
ATOM 802 N N . THR A 1 110 ? -27.018 -8.097 30.091 1.00 96.06 110 THR A N 1
ATOM 803 C CA . THR A 1 110 ? -28.033 -7.976 29.042 1.00 96.06 110 THR A CA 1
ATOM 804 C C . THR A 1 110 ? -27.526 -7.056 27.941 1.00 96.06 110 THR A C 1
ATOM 806 O O . THR A 1 110 ? -27.113 -5.930 28.214 1.00 96.06 110 THR A O 1
ATOM 809 N N . ARG A 1 111 ? -27.553 -7.526 26.695 1.00 94.88 111 ARG A N 1
ATOM 810 C CA . ARG A 1 111 ? -27.016 -6.837 25.521 1.00 94.88 111 ARG A CA 1
ATOM 811 C C . ARG A 1 111 ? -28.065 -6.708 24.431 1.00 94.88 111 ARG A C 1
ATOM 813 O O . ARG A 1 111 ? -28.782 -7.664 24.139 1.00 94.88 111 ARG A O 1
ATOM 820 N N . TYR A 1 112 ? -28.097 -5.543 23.810 1.00 95.56 112 TYR A N 1
ATOM 821 C CA . TYR A 1 112 ? -28.860 -5.258 22.599 1.00 95.56 112 TYR A CA 1
ATOM 822 C C . TYR A 1 112 ? -28.243 -4.046 21.904 1.00 95.56 112 TYR A C 1
ATOM 824 O O . TYR A 1 112 ? -27.326 -3.411 22.427 1.00 95.56 112 TYR A O 1
ATOM 832 N N . PHE A 1 113 ? -28.738 -3.704 20.726 1.00 96.12 113 PHE A N 1
ATOM 833 C CA . PHE A 1 113 ? -28.351 -2.491 20.025 1.00 96.12 113 PHE A CA 1
ATOM 834 C C . PHE A 1 113 ? -29.527 -1.879 19.282 1.00 96.12 113 PHE A C 1
ATOM 836 O O . PHE A 1 113 ? -30.472 -2.580 18.918 1.00 96.12 113 PHE A O 1
ATOM 843 N N . SER A 1 114 ? -29.430 -0.575 19.049 1.00 96.06 114 SER A N 1
ATOM 844 C CA . SER A 1 114 ? -30.340 0.171 18.188 1.00 96.06 114 SER A CA 1
ATOM 845 C C . SER A 1 114 ? -29.677 0.495 16.853 1.00 96.06 114 SER A C 1
ATOM 847 O O . SER A 1 114 ? -28.453 0.645 16.775 1.00 96.06 114 SER A O 1
ATOM 849 N N . ILE A 1 115 ? -30.495 0.602 15.805 1.00 95.56 115 ILE A N 1
ATOM 850 C CA . ILE A 1 115 ? -30.084 1.020 14.462 1.00 95.56 115 ILE A CA 1
ATOM 851 C C . ILE A 1 115 ? -30.816 2.313 14.120 1.00 95.56 115 ILE A C 1
ATOM 853 O O . ILE A 1 115 ? -32.045 2.353 14.126 1.00 95.56 115 ILE A O 1
ATOM 857 N N . GLU A 1 116 ? -30.068 3.361 13.793 1.00 93.81 116 GLU A N 1
ATOM 858 C CA . GLU A 1 116 ? -30.594 4.664 13.398 1.00 93.81 116 GLU A CA 1
ATOM 859 C C . GLU A 1 116 ? -30.074 5.054 12.009 1.00 93.81 116 GLU A C 1
ATOM 861 O O . GLU A 1 116 ? -28.898 4.852 11.678 1.00 93.81 116 GLU A O 1
ATOM 866 N N . ASN A 1 117 ? -30.950 5.668 11.212 1.00 91.81 117 ASN A N 1
ATOM 867 C CA . ASN A 1 117 ? -30.535 6.350 9.992 1.00 91.81 117 ASN A CA 1
ATOM 868 C C . ASN A 1 117 ? -29.576 7.498 10.333 1.00 91.81 117 ASN A C 1
ATOM 870 O O . ASN A 1 117 ? -29.625 8.077 11.420 1.00 91.81 117 ASN A O 1
ATOM 874 N N . THR A 1 118 ? -28.683 7.814 9.403 1.00 91.25 118 THR A N 1
ATOM 875 C CA . THR A 1 118 ? -27.690 8.877 9.559 1.00 91.25 118 THR A CA 1
ATOM 876 C C . THR A 1 118 ? -27.838 9.846 8.401 1.00 91.25 118 THR A C 1
ATOM 878 O O . THR A 1 118 ? -27.956 9.411 7.265 1.00 91.25 118 THR A O 1
ATOM 881 N N . SER A 1 119 ? -27.832 11.149 8.678 1.00 90.31 119 SER A N 1
ATOM 882 C CA . SER A 1 119 ? -27.867 12.184 7.640 1.00 90.31 119 SER A CA 1
ATOM 883 C C . SER A 1 119 ? -26.511 12.873 7.498 1.00 90.31 119 SER A C 1
ATOM 885 O O . SER A 1 119 ? -25.707 12.869 8.437 1.00 90.31 119 SER A O 1
ATOM 887 N N . ARG A 1 120 ? -26.255 13.469 6.330 1.00 88.38 120 ARG A N 1
ATOM 888 C CA . ARG A 1 120 ? -25.050 14.270 6.058 1.00 88.38 120 ARG A CA 1
ATOM 889 C C . ARG A 1 120 ? -25.382 15.739 5.847 1.00 88.38 120 ARG A C 1
ATOM 891 O O . ARG A 1 120 ? -26.465 16.047 5.372 1.00 88.38 120 ARG A O 1
ATOM 898 N N . ASP A 1 121 ? -24.460 16.627 6.209 1.00 88.19 121 ASP A N 1
ATOM 899 C CA . ASP A 1 121 ? -24.586 18.084 6.033 1.00 88.19 121 ASP A CA 1
ATOM 900 C C . ASP A 1 121 ? -24.521 18.551 4.565 1.00 88.19 121 ASP A C 1
ATOM 902 O O . ASP A 1 121 ? -24.806 19.712 4.278 1.00 88.19 121 ASP A O 1
ATOM 906 N N . SER A 1 122 ? -24.197 17.642 3.645 1.00 85.81 122 SER A N 1
ATOM 907 C CA . SER A 1 122 ? -24.295 17.827 2.203 1.00 85.81 122 SER A CA 1
ATOM 908 C C . SER A 1 122 ? -24.827 16.553 1.539 1.00 85.81 122 SER A C 1
ATOM 910 O O . SER A 1 122 ? -24.680 15.435 2.039 1.00 85.81 122 SER A O 1
ATOM 912 N N . CYS A 1 123 ? -25.488 16.694 0.397 1.00 81.38 123 CYS A N 1
ATOM 913 C CA . CYS A 1 123 ? -26.173 15.589 -0.258 1.00 81.38 123 CYS A CA 1
ATOM 914 C C . CYS A 1 123 ? -25.185 14.536 -0.786 1.00 81.38 123 CYS A C 1
ATOM 916 O O . CYS A 1 123 ? -24.484 14.760 -1.768 1.00 81.38 123 CYS A O 1
ATOM 918 N N . GLY A 1 124 ? -25.132 13.361 -0.153 1.00 70.75 124 GLY A N 1
ATOM 919 C CA . GLY A 1 124 ? -24.268 12.246 -0.572 1.00 70.75 124 GLY A CA 1
ATOM 920 C C . GLY A 1 124 ? -22.765 12.442 -0.317 1.00 70.75 124 GLY A C 1
ATOM 921 O O . GLY A 1 124 ? -21.986 11.532 -0.588 1.00 70.75 124 GLY A O 1
ATOM 922 N N . ILE A 1 125 ? -22.360 13.592 0.228 1.00 77.50 125 ILE A N 1
ATOM 923 C CA . ILE A 1 125 ? -20.986 13.926 0.631 1.00 77.50 125 ILE A CA 1
ATOM 924 C C . ILE A 1 125 ? -21.011 14.664 1.981 1.00 77.50 125 ILE A C 1
ATOM 926 O O . ILE A 1 125 ? -22.068 14.835 2.570 1.00 77.50 125 ILE A O 1
ATOM 930 N N . GLY A 1 126 ? -19.864 15.090 2.511 1.00 82.56 126 GLY A N 1
ATOM 931 C CA . GLY A 1 126 ? -19.826 15.883 3.748 1.00 82.56 126 GLY A CA 1
ATOM 932 C C . GLY A 1 126 ? -19.881 15.059 5.039 1.00 82.56 126 GLY A C 1
ATOM 933 O O . GLY A 1 126 ? -19.716 13.832 5.031 1.00 82.56 126 GLY A O 1
ATOM 934 N N . ASN A 1 127 ? -20.050 15.745 6.168 1.00 89.25 127 ASN A N 1
ATOM 935 C CA . ASN A 1 127 ? -19.965 15.171 7.507 1.00 89.25 127 ASN A CA 1
ATOM 936 C C . ASN A 1 127 ? -21.323 14.677 8.002 1.00 89.25 127 ASN A C 1
ATOM 938 O O . ASN A 1 127 ? -22.377 15.169 7.610 1.00 89.25 127 ASN A O 1
ATOM 942 N N . ILE A 1 128 ? -21.289 13.708 8.916 1.00 90.12 128 ILE A N 1
ATOM 943 C CA . ILE A 1 128 ? -22.488 13.239 9.611 1.00 90.12 128 ILE A CA 1
ATOM 944 C C . ILE A 1 128 ? -23.065 14.381 10.455 1.00 90.12 128 ILE A C 1
ATOM 946 O O . ILE A 1 128 ? -22.341 15.012 11.224 1.00 90.12 128 ILE A O 1
ATOM 950 N N . THR A 1 129 ? -24.374 14.605 10.345 1.00 88.31 129 THR A N 1
ATOM 951 C CA . THR A 1 129 ? -25.101 15.643 11.082 1.00 88.31 129 THR A CA 1
ATOM 952 C C . THR A 1 129 ? -26.286 15.068 11.854 1.00 88.31 129 THR A C 1
ATOM 954 O O . THR A 1 129 ? -26.851 14.034 11.500 1.00 88.31 129 THR A O 1
ATOM 957 N N . THR A 1 130 ? -26.663 15.756 12.931 1.00 82.94 130 THR A N 1
ATOM 958 C CA . THR A 1 130 ? -27.861 15.473 13.737 1.00 82.94 130 THR A CA 1
ATOM 959 C C . THR A 1 130 ? -29.092 16.240 13.257 1.00 82.94 130 THR A C 1
ATOM 961 O O . THR A 1 130 ? -30.167 16.090 13.833 1.00 82.94 130 THR A O 1
ATOM 964 N N . ASN A 1 131 ? -28.935 17.103 12.253 1.00 81.44 131 ASN A N 1
ATOM 965 C CA . ASN A 1 131 ? -30.032 17.889 11.706 1.00 81.44 131 ASN A CA 1
ATOM 966 C C . ASN A 1 131 ? -31.012 17.003 10.927 1.00 81.44 131 ASN A C 1
ATOM 968 O O . ASN A 1 131 ? -30.637 15.972 10.369 1.00 81.44 131 ASN A O 1
ATOM 972 N N . ALA A 1 132 ? -32.276 17.425 10.888 1.00 76.44 132 ALA A N 1
ATOM 973 C CA . ALA A 1 132 ? -33.320 16.715 10.163 1.00 76.44 132 ALA A CA 1
ATOM 974 C C . ALA A 1 132 ? -33.063 16.721 8.647 1.00 76.44 132 ALA A C 1
ATOM 976 O O . ALA A 1 132 ? -32.556 17.697 8.092 1.00 76.44 132 ALA A O 1
ATOM 977 N N . THR A 1 133 ? -33.451 15.631 7.989 1.00 78.25 133 THR A N 1
ATOM 978 C CA . THR A 1 133 ? -33.319 15.440 6.544 1.00 78.25 133 THR A CA 1
ATOM 979 C C . THR A 1 133 ? -34.152 16.462 5.758 1.00 78.25 133 THR A C 1
ATOM 981 O O . THR A 1 133 ? -35.328 16.677 6.047 1.00 78.25 133 THR A O 1
ATOM 984 N N . THR A 1 134 ? -33.557 17.060 4.730 1.00 78.25 134 THR A N 1
ATOM 985 C CA . THR A 1 134 ? -34.196 17.854 3.677 1.00 78.25 134 THR A CA 1
ATOM 986 C C . THR A 1 134 ? -34.129 17.120 2.328 1.00 78.25 134 THR A C 1
ATOM 988 O O . THR A 1 134 ? -33.469 16.092 2.178 1.00 78.25 134 THR A O 1
ATOM 991 N N . SER A 1 135 ? -34.864 17.602 1.322 1.00 77.94 135 SER A N 1
ATOM 992 C CA . SER A 1 135 ? -34.804 17.037 -0.031 1.00 77.94 135 SER A CA 1
ATOM 993 C C . SER A 1 135 ? -33.538 17.486 -0.763 1.00 77.94 135 SER A C 1
ATOM 995 O O . SER A 1 135 ? -33.227 18.677 -0.770 1.00 77.94 135 SER A O 1
ATOM 997 N N . CYS A 1 136 ? -32.877 16.557 -1.448 1.00 77.56 136 CYS A N 1
ATOM 998 C CA . CYS A 1 136 ? -31.740 16.833 -2.326 1.00 77.56 136 CYS A CA 1
ATOM 999 C C . CYS A 1 136 ? -32.157 16.730 -3.793 1.00 77.56 136 CYS A C 1
ATOM 1001 O O . CYS A 1 136 ? -32.860 15.786 -4.158 1.00 77.56 136 CYS A O 1
ATOM 1003 N N . ALA A 1 137 ? -31.709 17.672 -4.627 1.00 78.44 137 ALA A N 1
ATOM 1004 C CA . ALA A 1 137 ? -31.914 17.606 -6.072 1.00 78.44 137 ALA A CA 1
ATOM 1005 C C . ALA A 1 137 ? -30.758 16.859 -6.762 1.00 78.44 137 ALA A C 1
ATOM 1007 O O . ALA A 1 137 ? -30.997 16.082 -7.686 1.00 78.44 137 ALA A O 1
ATOM 1008 N N . ALA A 1 138 ? -29.524 17.044 -6.280 1.00 75.88 138 ALA A N 1
ATOM 1009 C CA . ALA A 1 138 ? -28.318 16.387 -6.772 1.00 75.88 138 ALA A CA 1
ATOM 1010 C C . ALA A 1 138 ? -27.308 16.071 -5.647 1.00 75.88 138 ALA A C 1
ATOM 1012 O O . ALA A 1 138 ? -27.399 16.562 -4.521 1.00 75.88 138 ALA A O 1
ATOM 1013 N N . VAL A 1 139 ? -26.324 15.218 -5.956 1.00 72.06 139 VAL A N 1
ATOM 1014 C CA . VAL A 1 139 ? -25.175 14.945 -5.074 1.00 72.06 139 VAL A CA 1
ATOM 1015 C C . VAL A 1 139 ? -24.293 16.194 -5.000 1.00 72.06 139 VAL A C 1
ATOM 1017 O O . VAL A 1 139 ? -23.947 16.761 -6.032 1.00 72.06 139 VAL A O 1
ATOM 1020 N N . GLY A 1 140 ? -23.898 16.595 -3.793 1.00 72.44 140 GLY A N 1
ATOM 1021 C CA . GLY A 1 140 ? -23.077 17.779 -3.532 1.00 72.44 140 GLY A CA 1
ATOM 1022 C C . GLY A 1 140 ? -23.856 19.056 -3.219 1.00 72.44 140 GLY A C 1
ATOM 1023 O O . GLY A 1 140 ? -23.237 20.059 -2.867 1.00 72.44 140 GLY A O 1
ATOM 1024 N N . ASP A 1 141 ? -25.190 19.027 -3.286 1.00 80.00 141 ASP A N 1
ATOM 1025 C CA . ASP A 1 141 ? -26.018 20.144 -2.832 1.00 80.00 141 ASP A CA 1
ATOM 1026 C C . ASP A 1 141 ? -25.820 20.403 -1.326 1.00 80.00 141 ASP A C 1
ATOM 1028 O O . ASP A 1 141 ? -25.477 19.505 -0.548 1.00 80.00 141 ASP A O 1
ATOM 1032 N N . SER A 1 142 ? -26.094 21.634 -0.891 1.00 81.50 142 SER A N 1
ATOM 1033 C CA . SER A 1 142 ? -26.067 22.044 0.523 1.00 81.50 142 SER A CA 1
ATOM 1034 C C . SER A 1 142 ? -27.254 21.520 1.348 1.00 81.50 142 SER A C 1
ATOM 1036 O O . SER A 1 142 ? -27.433 21.912 2.501 1.00 81.50 142 SER A O 1
ATOM 1038 N N . GLY A 1 143 ? -28.093 20.665 0.757 1.00 83.00 143 GLY A N 1
ATOM 1039 C CA . GLY A 1 143 ? -29.175 19.978 1.452 1.00 83.00 143 GLY A CA 1
ATOM 1040 C C . GLY A 1 143 ? -28.654 18.881 2.382 1.00 83.00 143 GLY A C 1
ATOM 1041 O O . GLY A 1 143 ? -27.586 18.311 2.170 1.00 83.00 143 GLY A O 1
ATOM 1042 N N . ILE A 1 144 ? -29.440 18.562 3.408 1.00 86.06 144 ILE A N 1
ATOM 1043 C CA . ILE A 1 144 ? -29.151 17.487 4.352 1.00 86.06 144 ILE A CA 1
ATOM 1044 C C . ILE A 1 144 ? -29.893 16.243 3.876 1.00 86.06 144 ILE A C 1
ATOM 1046 O O . ILE A 1 144 ? -31.108 16.194 3.987 1.00 86.06 144 ILE A O 1
ATOM 1050 N N . ALA A 1 145 ? -29.209 15.220 3.374 1.00 86.56 145 ALA A N 1
ATOM 1051 C CA . ALA A 1 145 ? -29.862 13.966 2.970 1.00 86.56 145 ALA A CA 1
ATOM 1052 C C . ALA A 1 145 ? -29.608 12.835 3.966 1.00 86.56 145 ALA A C 1
ATOM 1054 O O . ALA A 1 145 ? -28.564 12.798 4.620 1.00 86.56 145 ALA A O 1
ATOM 1055 N N . ASP A 1 146 ? -30.537 11.876 4.008 1.00 87.81 146 ASP A N 1
ATOM 1056 C CA . ASP A 1 146 ? -30.275 10.543 4.554 1.00 87.81 146 ASP A CA 1
ATOM 1057 C C . ASP A 1 146 ? -29.114 9.903 3.779 1.00 87.81 146 ASP A C 1
ATOM 1059 O O . ASP A 1 146 ? -29.008 10.061 2.561 1.00 87.81 146 ASP A O 1
ATOM 1063 N N . ASP A 1 147 ? -28.245 9.181 4.481 1.00 88.12 147 ASP A N 1
ATOM 1064 C CA . ASP A 1 147 ? -27.176 8.374 3.900 1.00 88.12 147 ASP A 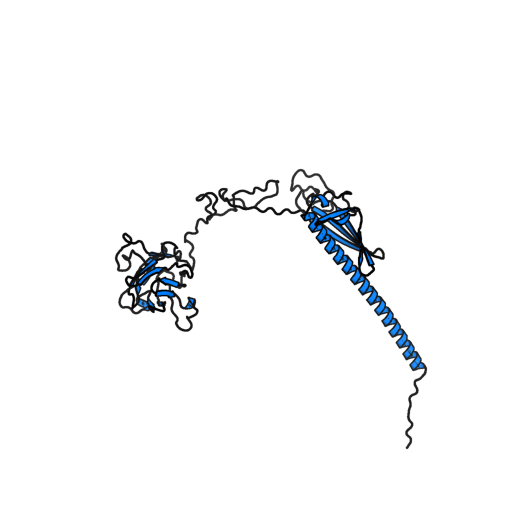CA 1
ATOM 1065 C C . ASP A 1 147 ? -27.551 6.884 3.996 1.00 88.12 147 ASP A C 1
ATOM 1067 O O . ASP A 1 147 ? -27.240 6.226 4.992 1.00 88.12 147 ASP A O 1
ATOM 1071 N N . PRO A 1 148 ? -28.151 6.287 2.945 1.00 87.38 148 PRO A N 1
ATOM 1072 C CA . PRO A 1 148 ? -28.477 4.862 2.931 1.00 87.38 148 PRO A CA 1
ATOM 1073 C C . PRO A 1 148 ? -27.264 3.933 3.070 1.00 87.38 148 PRO A C 1
ATOM 1075 O O . PRO A 1 148 ? -27.414 2.739 3.340 1.00 87.38 148 PRO A O 1
ATOM 1078 N N . SER A 1 149 ? -26.055 4.455 2.849 1.00 88.62 149 SER A N 1
ATOM 1079 C CA . SER A 1 149 ? -24.810 3.694 2.902 1.00 88.62 149 SER A CA 1
ATOM 1080 C C . SER A 1 149 ? -24.170 3.702 4.287 1.00 88.62 149 SER A C 1
ATOM 1082 O O . SER A 1 149 ? -23.260 2.906 4.504 1.00 88.62 149 SER A O 1
ATOM 1084 N N . THR A 1 150 ? -24.651 4.530 5.222 1.00 92.06 150 THR A N 1
ATOM 1085 C CA . THR A 1 150 ? -24.143 4.611 6.598 1.00 92.06 150 THR A CA 1
ATOM 1086 C C . THR A 1 150 ? -25.280 4.510 7.609 1.00 92.06 150 THR A C 1
ATOM 1088 O O . THR A 1 150 ? -26.319 5.141 7.465 1.00 92.06 150 THR A O 1
ATOM 1091 N N . GLN A 1 151 ? -25.101 3.717 8.661 1.00 93.38 151 GLN A N 1
ATOM 1092 C CA . GLN A 1 151 ? -26.068 3.569 9.748 1.00 93.38 151 GLN A CA 1
ATOM 1093 C C . GLN A 1 151 ? -25.370 3.763 11.088 1.00 93.38 151 GLN A C 1
ATOM 1095 O O . GLN A 1 151 ? -24.244 3.302 11.292 1.00 93.38 151 GLN A O 1
ATOM 1100 N N . LYS A 1 152 ? -26.048 4.432 12.017 1.00 94.69 152 LYS A N 1
ATOM 1101 C CA . LYS A 1 152 ? -25.564 4.627 13.378 1.00 94.69 152 LYS A CA 1
ATOM 1102 C C . LYS A 1 152 ? -26.059 3.475 14.232 1.00 94.69 152 LYS A C 1
ATOM 1104 O O . LYS A 1 152 ? -27.259 3.232 14.334 1.00 94.69 152 LYS A O 1
ATOM 1109 N N . ILE A 1 153 ? -25.124 2.789 14.869 1.00 95.69 153 ILE A N 1
ATOM 1110 C CA . ILE A 1 153 ? -25.396 1.689 15.778 1.00 95.69 153 ILE A CA 1
ATOM 1111 C C . ILE A 1 153 ? -25.024 2.112 17.187 1.00 95.69 153 ILE A C 1
ATOM 1113 O O . ILE A 1 153 ? -23.919 2.603 17.428 1.00 95.69 153 ILE A O 1
ATOM 1117 N N . LYS A 1 154 ? -25.933 1.895 18.134 1.00 96.19 154 LYS A N 1
ATOM 1118 C CA . LYS A 1 154 ? -25.652 2.092 19.555 1.00 96.19 154 LYS A CA 1
ATOM 1119 C C . LYS A 1 154 ? -25.838 0.776 20.286 1.00 96.19 154 LYS A C 1
ATOM 1121 O O . LYS A 1 154 ? -26.954 0.289 20.423 1.00 96.19 154 LYS A O 1
ATOM 1126 N N . VAL A 1 155 ? -24.728 0.200 20.729 1.00 97.00 155 VAL A N 1
ATOM 1127 C CA . VAL A 1 155 ? -24.689 -1.032 21.520 1.00 97.00 155 VAL A CA 1
ATOM 1128 C C . VAL A 1 155 ? -24.906 -0.679 22.982 1.00 97.00 155 VAL A C 1
ATOM 1130 O O . VAL A 1 155 ? -24.269 0.242 23.493 1.00 97.00 155 VAL A O 1
ATOM 1133 N N . TYR A 1 156 ? -25.771 -1.429 23.651 1.00 96.31 156 TYR A N 1
ATOM 1134 C CA . TYR A 1 156 ? -26.081 -1.314 25.068 1.00 96.31 156 TYR A CA 1
ATOM 1135 C C . TYR A 1 156 ? -25.660 -2.592 25.786 1.00 96.31 156 TYR A C 1
ATOM 1137 O O . TYR A 1 156 ? -25.987 -3.697 25.352 1.00 96.31 156 TYR A O 1
ATOM 1145 N N . VAL A 1 157 ? -24.951 -2.436 26.900 1.00 96.88 157 VAL A N 1
ATOM 1146 C CA . VAL A 1 157 ? -24.610 -3.519 27.822 1.00 96.88 157 VAL A CA 1
ATOM 1147 C C . VAL A 1 157 ? -25.068 -3.109 29.213 1.00 96.88 157 VAL A C 1
ATOM 1149 O O . VAL A 1 157 ? -24.504 -2.198 29.813 1.00 96.88 157 VAL A O 1
ATOM 1152 N N . ASN A 1 158 ? -26.088 -3.790 29.721 1.00 95.50 158 ASN A N 1
ATOM 1153 C CA . ASN A 1 158 ? -26.704 -3.526 31.015 1.00 95.50 158 ASN A CA 1
ATOM 1154 C C . ASN A 1 158 ? -26.347 -4.643 31.997 1.00 95.50 158 ASN A C 1
ATOM 1156 O O . ASN A 1 158 ? -26.348 -5.817 31.629 1.00 95.50 158 ASN A O 1
ATOM 1160 N N . TRP A 1 159 ? -26.080 -4.287 33.251 1.00 94.75 159 TRP A N 1
ATOM 1161 C CA . TRP A 1 159 ? -25.844 -5.241 34.335 1.00 94.75 159 TRP A CA 1
ATOM 1162 C C . TRP A 1 159 ? -26.498 -4.769 35.640 1.00 94.75 159 TRP A C 1
ATOM 1164 O O . TRP A 1 159 ? -27.143 -3.719 35.707 1.00 94.75 159 TRP A O 1
ATOM 1174 N N . GLU A 1 160 ? -26.367 -5.578 36.689 1.00 85.69 160 GLU A N 1
ATOM 1175 C CA . GLU A 1 160 ? -27.042 -5.380 37.973 1.00 85.69 160 GLU A CA 1
ATOM 1176 C C . GLU A 1 160 ? -26.871 -3.974 38.578 1.00 85.69 160 GLU A C 1
ATOM 1178 O O . GLU A 1 160 ? -25.791 -3.364 38.551 1.00 85.69 160 GLU A O 1
ATOM 1183 N N . GLY A 1 161 ? -27.962 -3.491 39.185 1.00 82.69 161 GLY A N 1
ATOM 1184 C CA . GLY A 1 161 ? -28.053 -2.166 39.802 1.00 82.69 161 GLY A CA 1
ATOM 1185 C C . GLY A 1 161 ? -28.430 -1.041 38.833 1.00 82.69 161 GLY A C 1
ATOM 1186 O O . GLY A 1 161 ? -28.141 0.114 39.124 1.00 82.69 161 GLY A O 1
ATOM 1187 N N . GLY A 1 162 ? -29.019 -1.363 37.672 1.00 81.62 162 GLY A N 1
ATOM 1188 C CA . GLY A 1 162 ? -29.403 -0.373 36.652 1.00 81.62 162 GLY A CA 1
ATOM 1189 C C . GLY A 1 162 ? -28.212 0.248 35.918 1.00 81.62 162 GLY A C 1
ATOM 1190 O O . GLY A 1 162 ? -28.348 1.264 35.235 1.00 81.62 162 GLY A O 1
ATOM 1191 N N . ARG A 1 163 ? -27.029 -0.350 36.068 1.00 90.25 163 ARG A N 1
ATOM 1192 C CA . ARG A 1 163 ? -25.797 0.141 35.465 1.00 90.25 163 ARG A CA 1
ATOM 1193 C C . ARG A 1 163 ? -25.737 -0.276 34.005 1.00 90.25 163 ARG A C 1
ATOM 1195 O O . ARG A 1 163 ? -26.115 -1.391 33.648 1.00 90.25 163 ARG A O 1
ATOM 1202 N N . ASN A 1 164 ? -25.269 0.639 33.169 1.00 92.88 164 ASN A N 1
ATOM 1203 C CA . ASN A 1 164 ? -25.176 0.429 31.737 1.00 92.88 164 ASN A CA 1
ATOM 1204 C C . ASN A 1 164 ? -23.889 1.024 31.173 1.00 92.88 164 ASN A C 1
ATOM 1206 O O . ASN A 1 164 ? -23.307 1.955 31.728 1.00 92.88 164 ASN A O 1
ATOM 1210 N N . LEU A 1 165 ? -23.472 0.463 30.047 1.00 95.06 165 LEU A N 1
ATOM 1211 C CA . LEU A 1 165 ? -22.428 0.975 29.183 1.00 95.06 165 LEU A CA 1
ATOM 1212 C C . LEU A 1 165 ? -23.006 1.028 27.776 1.00 95.06 165 LEU A C 1
ATOM 1214 O O . LEU A 1 165 ? -23.646 0.076 27.325 1.00 95.06 165 LEU A O 1
ATOM 1218 N N . ASN A 1 166 ? -22.779 2.140 27.087 1.00 95.00 166 ASN A N 1
ATOM 1219 C CA . ASN A 1 166 ? -23.153 2.282 25.691 1.00 95.00 166 ASN A CA 1
ATOM 1220 C C . ASN A 1 166 ? -21.920 2.545 24.821 1.00 95.00 166 ASN A C 1
ATOM 1222 O O . ASN A 1 166 ? -20.967 3.191 25.250 1.00 95.00 166 ASN A O 1
ATOM 1226 N N . LYS A 1 167 ? -21.942 2.011 23.600 1.00 95.31 167 LYS A N 1
ATOM 1227 C CA . LYS A 1 167 ? -20.903 2.215 22.587 1.00 95.31 167 LYS A CA 1
ATOM 1228 C C . LYS A 1 167 ? -21.572 2.582 21.272 1.00 95.31 167 LYS A C 1
ATOM 1230 O O . LYS A 1 167 ? -22.429 1.844 20.794 1.00 95.31 167 LYS A O 1
ATOM 1235 N N . ILE A 1 168 ? -21.194 3.725 20.707 1.00 94.56 168 ILE A N 1
ATOM 1236 C CA . ILE A 1 168 ? -21.683 4.179 19.403 1.00 94.56 168 ILE A CA 1
ATOM 1237 C C . ILE A 1 168 ? -20.653 3.805 18.338 1.00 94.56 168 ILE A C 1
ATOM 1239 O O . ILE A 1 168 ? -19.455 4.009 18.531 1.00 94.56 168 ILE A O 1
ATOM 1243 N N . GLN A 1 169 ? -21.130 3.278 17.217 1.00 94.69 169 GLN A N 1
ATOM 1244 C CA . GLN A 1 169 ? -20.346 3.011 16.019 1.00 94.69 169 GLN A CA 1
ATOM 1245 C C . GLN A 1 169 ? -21.161 3.410 14.793 1.00 94.69 169 GLN A C 1
ATOM 1247 O O . GLN A 1 169 ? -22.366 3.181 14.739 1.00 94.69 169 GLN A O 1
ATOM 1252 N N . TYR A 1 170 ? -20.496 3.971 13.791 1.00 93.88 170 TYR A N 1
ATOM 1253 C CA . TYR A 1 170 ? -21.080 4.141 12.468 1.00 93.88 170 TYR A CA 1
ATOM 1254 C C . TYR A 1 170 ? -20.624 2.982 11.592 1.00 93.88 170 TYR A C 1
ATOM 1256 O O . TYR A 1 170 ? -19.425 2.736 11.460 1.00 93.88 170 TYR A O 1
ATOM 1264 N N . LEU A 1 171 ? -21.582 2.250 11.034 1.00 94.06 171 LEU A N 1
ATOM 1265 C CA . LEU A 1 171 ? -21.318 1.230 10.031 1.00 94.06 171 LEU A CA 1
ATOM 1266 C C . LEU A 1 171 ? -21.550 1.854 8.667 1.00 94.06 171 LEU A C 1
ATOM 1268 O O . LEU A 1 171 ? -22.628 2.385 8.420 1.00 94.06 171 LEU A O 1
ATOM 1272 N N . THR A 1 172 ? -20.562 1.764 7.787 1.00 91.12 172 THR A N 1
ATOM 1273 C CA . THR A 1 172 ? -20.683 2.192 6.394 1.00 91.12 172 THR A CA 1
ATOM 1274 C C . THR A 1 172 ? -20.457 0.982 5.507 1.00 91.12 172 THR A C 1
ATOM 1276 O O . THR A 1 172 ? -19.476 0.256 5.687 1.00 91.12 172 THR A O 1
ATOM 1279 N N . ARG A 1 173 ? -21.356 0.750 4.547 1.00 87.62 173 ARG A N 1
ATOM 1280 C CA . ARG A 1 173 ? -21.141 -0.291 3.542 1.00 87.62 173 ARG A CA 1
ATOM 1281 C C . ARG A 1 173 ? -19.985 0.117 2.641 1.00 87.62 173 ARG A C 1
ATOM 1283 O O . ARG A 1 173 ? -19.956 1.220 2.098 1.00 87.62 173 ARG A O 1
ATOM 1290 N N . SER A 1 174 ? -19.066 -0.803 2.430 1.00 81.38 174 SER A N 1
ATOM 1291 C CA . SER A 1 174 ? -18.039 -0.686 1.409 1.00 81.38 174 SER A CA 1
ATOM 1292 C C . SER A 1 174 ? -18.068 -1.943 0.556 1.00 81.38 174 SER A C 1
ATOM 1294 O O . SER A 1 174 ? -18.405 -3.031 1.020 1.00 81.38 174 SER A O 1
ATOM 1296 N N . GLN A 1 175 ? -17.766 -1.780 -0.725 1.00 74.00 175 GLN A N 1
ATOM 1297 C CA . GLN A 1 175 ? -17.588 -2.895 -1.637 1.00 74.00 175 GLN A CA 1
ATOM 1298 C C . GLN A 1 175 ? -16.189 -2.779 -2.220 1.00 74.00 175 GLN A C 1
ATOM 1300 O O . GLN A 1 175 ? -15.828 -1.738 -2.769 1.00 74.00 175 GLN A O 1
ATOM 1305 N N . ASN A 1 176 ? -15.418 -3.857 -2.130 1.00 71.75 176 ASN A N 1
ATOM 1306 C CA . ASN A 1 176 ? -14.177 -3.956 -2.877 1.00 71.75 176 ASN A CA 1
ATOM 1307 C C . ASN A 1 176 ? -14.530 -4.187 -4.345 1.00 71.75 176 ASN A C 1
ATOM 1309 O O . ASN A 1 176 ? -15.188 -5.171 -4.685 1.00 71.75 176 ASN A O 1
ATOM 1313 N N . LYS A 1 177 ? -14.096 -3.279 -5.216 1.00 70.19 177 LYS A N 1
ATOM 1314 C CA . LYS A 1 177 ? -14.080 -3.515 -6.656 1.00 70.19 177 LYS A CA 1
ATOM 1315 C C . LYS A 1 177 ? -12.647 -3.831 -7.048 1.00 70.19 177 LYS A C 1
ATOM 1317 O O . LYS A 1 177 ? -11.772 -2.983 -6.912 1.00 70.19 177 LYS A O 1
ATOM 1322 N N . VAL A 1 178 ? -12.413 -5.055 -7.509 1.00 73.00 178 VAL A N 1
ATOM 1323 C CA . VAL A 1 178 ? -11.150 -5.421 -8.150 1.00 73.00 178 VAL A CA 1
ATOM 1324 C C . VAL A 1 178 ? -11.311 -5.137 -9.634 1.00 73.00 178 VAL A C 1
ATOM 1326 O O . VAL A 1 178 ? -12.244 -5.630 -10.266 1.00 73.00 178 VAL A O 1
ATOM 1329 N N . PHE A 1 179 ? -10.416 -4.326 -10.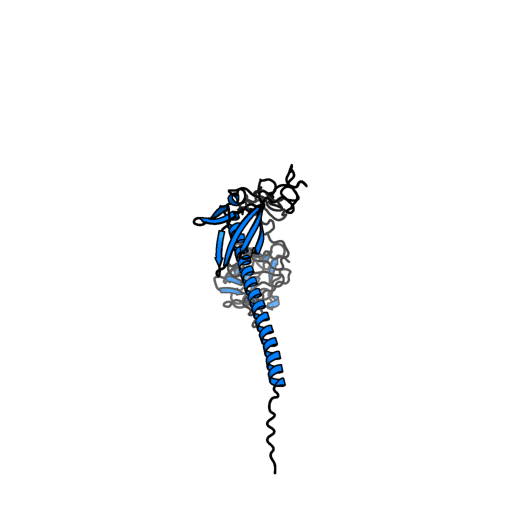177 1.00 73.00 179 PHE A N 1
ATOM 1330 C CA . PHE A 1 179 ? -10.313 -4.081 -11.604 1.00 73.00 179 PHE A CA 1
ATOM 1331 C C . PHE A 1 179 ? -8.951 -4.570 -12.077 1.00 73.00 179 PHE A C 1
ATOM 1333 O O . PHE A 1 179 ? -7.937 -4.322 -11.429 1.00 73.00 179 PHE A O 1
ATOM 1340 N N . ILE A 1 180 ? -8.950 -5.276 -13.201 1.00 77.00 180 ILE A N 1
ATOM 1341 C CA . ILE A 1 180 ? -7.739 -5.712 -13.879 1.00 77.00 180 ILE A CA 1
ATOM 1342 C C . ILE A 1 180 ? -7.663 -4.926 -15.183 1.00 77.00 180 ILE A C 1
ATOM 1344 O O . ILE A 1 180 ? -8.473 -5.142 -16.085 1.00 77.00 180 ILE A O 1
ATOM 1348 N N . GLN A 1 181 ? -6.693 -4.020 -15.275 1.00 78.62 181 GLN A N 1
ATOM 1349 C CA . GLN A 1 181 ? -6.410 -3.289 -16.503 1.00 78.62 181 GLN A CA 1
ATOM 1350 C C . GLN A 1 181 ? -5.408 -4.070 -17.345 1.00 78.62 181 GLN A C 1
ATOM 1352 O O . GLN A 1 181 ? -4.259 -4.243 -16.948 1.00 78.62 181 GLN A O 1
ATOM 1357 N N . THR A 1 182 ? -5.846 -4.543 -18.507 1.00 82.81 182 THR A N 1
ATOM 1358 C CA . THR A 1 182 ? -4.984 -5.218 -19.496 1.00 82.81 182 THR A CA 1
ATOM 1359 C C . THR A 1 182 ? -4.886 -4.451 -20.812 1.00 82.81 182 THR A C 1
ATOM 1361 O O . THR A 1 182 ? -4.152 -4.868 -21.698 1.00 82.81 182 THR A O 1
ATOM 1364 N N . ASP A 1 183 ? -5.609 -3.334 -20.928 1.00 84.88 183 ASP A N 1
ATOM 1365 C CA . ASP A 1 183 ? -5.651 -2.479 -22.108 1.00 84.88 183 ASP A CA 1
ATOM 1366 C C . ASP A 1 183 ? -5.392 -1.020 -21.705 1.00 84.88 183 ASP A C 1
ATOM 1368 O O . ASP A 1 183 ? -5.976 -0.501 -20.747 1.00 84.88 183 ASP A O 1
ATOM 1372 N N . TRP A 1 184 ? -4.510 -0.371 -22.461 1.00 87.75 184 TRP A N 1
ATOM 1373 C CA . TRP A 1 184 ? -4.092 1.023 -22.298 1.00 87.75 184 TRP A CA 1
ATOM 1374 C C . TRP A 1 184 ? -4.348 1.869 -23.557 1.00 87.75 184 TRP A C 1
ATOM 1376 O O . TRP A 1 184 ? -3.901 3.013 -23.651 1.00 87.75 184 TRP A O 1
ATOM 1386 N N . SER A 1 185 ? -5.077 1.330 -24.541 1.00 86.19 185 SER A N 1
ATOM 1387 C CA . SER A 1 185 ? -5.336 1.991 -25.828 1.00 86.19 185 SER A CA 1
ATOM 1388 C C . SER A 1 185 ? -6.167 3.276 -25.720 1.00 86.19 185 SER A C 1
ATOM 1390 O O . SER A 1 185 ? -6.172 4.078 -26.653 1.00 86.19 185 SER A O 1
ATOM 1392 N N . GLY A 1 186 ? -6.817 3.524 -24.580 1.00 85.50 186 GLY A N 1
ATOM 1393 C CA . GLY A 1 186 ? -7.587 4.740 -24.323 1.00 85.50 186 GLY A CA 1
ATOM 1394 C C . GLY A 1 186 ? -6.739 6.000 -24.126 1.00 85.50 186 GLY A C 1
ATOM 1395 O O . GLY A 1 186 ? -7.277 7.108 -24.217 1.00 85.50 186 GLY A O 1
ATOM 1396 N N . GLY A 1 187 ? -5.435 5.842 -23.878 1.00 86.31 187 GLY A N 1
ATOM 1397 C CA . GLY A 1 187 ? -4.482 6.943 -23.752 1.00 86.31 187 GLY A CA 1
ATOM 1398 C C . GLY A 1 187 ? -4.543 7.715 -22.432 1.00 86.31 187 GLY A C 1
ATOM 1399 O O . GLY A 1 187 ? -5.195 7.311 -21.469 1.00 86.31 187 GLY A O 1
ATOM 1400 N N . ALA A 1 188 ? -3.817 8.832 -22.393 1.00 83.81 188 ALA A N 1
ATOM 1401 C CA . ALA A 1 188 ? -3.650 9.670 -21.206 1.00 83.81 188 ALA A CA 1
ATOM 1402 C C . ALA A 1 188 ? -4.900 10.522 -20.869 1.00 83.81 188 ALA A C 1
ATOM 1404 O O . ALA A 1 188 ? -5.862 10.595 -21.644 1.00 83.81 188 ALA A O 1
ATOM 1405 N N . ASN A 1 189 ? -4.825 11.251 -19.747 1.00 83.19 189 ASN A N 1
ATOM 1406 C CA . ASN A 1 189 ? -5.806 12.226 -19.230 1.00 83.19 189 ASN A CA 1
ATOM 1407 C C . ASN A 1 189 ? -6.977 11.645 -18.420 1.00 83.19 189 ASN A C 1
ATOM 1409 O O . ASN A 1 189 ? -8.090 12.175 -18.457 1.00 83.19 189 ASN A O 1
ATOM 1413 N N . GLN A 1 190 ? -6.735 10.586 -17.649 1.00 80.25 190 GLN A N 1
ATOM 1414 C CA . GLN A 1 190 ? -7.617 10.193 -16.552 1.00 80.25 190 GLN A CA 1
ATOM 1415 C C . GLN A 1 190 ? -6.869 10.197 -15.217 1.00 80.25 190 GLN A C 1
ATOM 1417 O O . GLN A 1 190 ? -6.271 9.204 -14.820 1.00 80.25 190 GLN A O 1
ATOM 1422 N N . GLU A 1 191 ? -6.950 11.318 -14.504 1.00 76.06 191 GLU A N 1
ATOM 1423 C CA . GLU A 1 191 ? -6.290 11.498 -13.200 1.00 76.06 191 GLU A CA 1
ATOM 1424 C C . GLU A 1 191 ? -6.976 10.743 -12.060 1.00 76.06 191 GLU A C 1
ATOM 1426 O O . GLU A 1 191 ? -6.343 10.346 -11.085 1.00 76.06 191 GLU A O 1
ATOM 1431 N N . PHE A 1 192 ? -8.290 10.549 -12.171 1.00 68.25 192 PHE A N 1
ATOM 1432 C CA . PHE A 1 192 ? -9.092 9.962 -11.108 1.00 68.25 192 PHE A CA 1
ATOM 1433 C C . PHE A 1 192 ? -10.086 8.952 -11.674 1.00 68.25 192 PHE A C 1
ATOM 1435 O O . PHE A 1 192 ? -10.758 9.185 -12.684 1.00 68.25 192 PHE A O 1
ATOM 1442 N N . PHE A 1 193 ? -10.246 7.841 -10.963 1.00 66.81 193 PHE A N 1
ATOM 1443 C CA . PHE A 1 193 ? -11.395 6.964 -11.130 1.00 66.81 193 PHE A CA 1
ATOM 1444 C C . PHE A 1 193 ? -12.553 7.550 -10.317 1.00 66.81 193 PHE A C 1
ATOM 1446 O O . PHE A 1 193 ? -12.599 7.405 -9.097 1.00 66.81 193 PHE A O 1
ATOM 1453 N N . SER A 1 194 ? -13.472 8.266 -10.972 1.00 58.53 194 SER A N 1
ATOM 1454 C CA . SER A 1 194 ? -14.647 8.805 -10.281 1.00 58.53 194 SER A CA 1
ATOM 1455 C C . SER A 1 194 ? -15.720 7.734 -10.088 1.00 58.53 194 SER A C 1
ATOM 1457 O O . SER A 1 194 ? -16.037 6.964 -10.996 1.00 58.53 194 SER A O 1
ATOM 1459 N N . THR A 1 195 ? -16.303 7.719 -8.892 1.00 55.41 195 THR A N 1
ATOM 1460 C CA . THR A 1 195 ? -17.489 6.937 -8.525 1.00 55.41 195 THR A CA 1
ATOM 1461 C C . THR A 1 195 ? -18.732 7.813 -8.346 1.00 55.41 195 THR A C 1
ATOM 1463 O O . THR A 1 195 ? -19.804 7.281 -8.065 1.00 55.41 195 THR A O 1
ATOM 1466 N N . SER A 1 196 ? -18.633 9.139 -8.525 1.00 51.56 196 SER A N 1
ATOM 1467 C CA . SER A 1 196 ? -19.683 10.085 -8.113 1.00 51.56 196 SER A CA 1
ATOM 1468 C C . SER A 1 196 ? -20.941 10.097 -8.992 1.00 51.56 196 SER A C 1
ATOM 1470 O O . SER A 1 196 ? -21.860 10.865 -8.727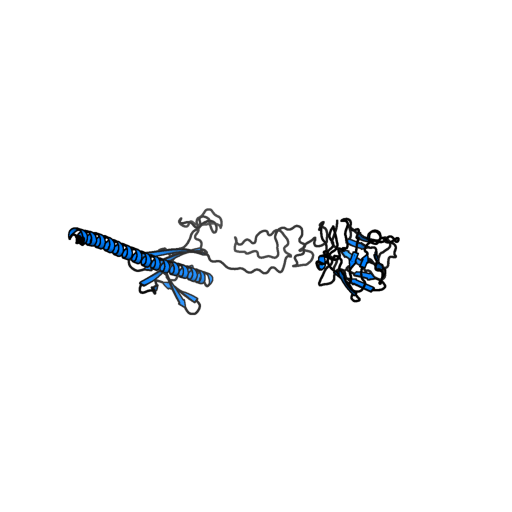 1.00 51.56 196 SER A O 1
ATOM 1472 N N . THR A 1 197 ? -21.037 9.233 -10.006 1.00 48.06 197 THR A N 1
ATOM 1473 C CA . THR A 1 197 ? -22.212 9.149 -10.893 1.00 48.06 197 THR A CA 1
ATOM 1474 C C . THR A 1 197 ? -22.561 7.719 -11.315 1.00 48.06 197 THR A C 1
ATOM 1476 O O . THR A 1 197 ? -22.841 7.497 -12.480 1.00 48.06 197 THR A O 1
ATOM 1479 N N . ASN A 1 198 ? -22.552 6.715 -10.424 1.00 47.00 198 ASN A N 1
ATOM 1480 C CA . ASN A 1 198 ? -22.999 5.325 -10.712 1.00 47.00 198 ASN A CA 1
ATOM 1481 C C . ASN A 1 198 ? -22.358 4.606 -11.928 1.00 47.00 198 ASN A C 1
ATOM 1483 O O . ASN A 1 198 ? -22.603 3.421 -12.136 1.00 47.00 198 ASN A O 1
ATOM 1487 N N . ASN A 1 199 ? -21.477 5.268 -12.669 1.00 45.62 199 ASN A N 1
ATOM 1488 C CA . ASN A 1 199 ? -20.640 4.744 -13.721 1.00 45.62 199 ASN A CA 1
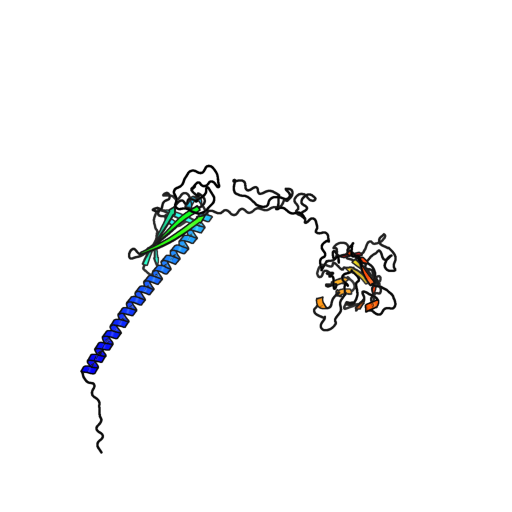ATOM 1489 C C . ASN A 1 199 ? -19.215 4.844 -13.200 1.00 45.62 199 ASN A C 1
ATOM 1491 O O . ASN A 1 199 ? -18.538 5.859 -13.340 1.00 45.62 199 ASN A O 1
ATOM 1495 N N . THR A 1 200 ? -18.748 3.763 -12.583 1.00 50.97 200 THR A N 1
ATOM 1496 C CA . THR A 1 200 ? -17.316 3.483 -12.589 1.00 50.97 200 THR A CA 1
ATOM 1497 C C . THR A 1 200 ? -16.896 3.426 -14.054 1.00 50.97 200 THR A C 1
ATOM 1499 O O . THR A 1 200 ? -17.082 2.388 -14.684 1.00 50.97 200 THR A O 1
ATOM 1502 N N . PHE A 1 201 ? -16.367 4.518 -14.615 1.00 62.19 201 PHE A N 1
ATOM 1503 C CA . PHE A 1 201 ? -15.705 4.486 -15.920 1.00 62.19 201 PHE A CA 1
ATOM 1504 C C . PHE A 1 201 ? -14.327 3.854 -15.731 1.00 62.19 201 PHE A C 1
ATOM 1506 O O . PHE A 1 201 ? -13.283 4.486 -15.880 1.00 62.19 201 PHE A O 1
ATOM 1513 N N . ILE A 1 202 ? -14.358 2.586 -15.326 1.00 69.25 202 ILE A N 1
ATOM 1514 C CA . ILE A 1 202 ? -13.272 1.664 -15.569 1.00 69.25 202 ILE A CA 1
ATOM 1515 C C . ILE A 1 202 ? -13.158 1.609 -17.086 1.00 69.25 202 ILE A C 1
ATOM 1517 O O . ILE A 1 202 ? -14.099 1.224 -17.780 1.00 69.25 202 ILE A O 1
ATOM 1521 N N . ASN A 1 203 ? -12.040 2.088 -17.591 1.00 77.94 203 ASN A N 1
ATOM 1522 C CA . ASN A 1 203 ? -11.760 2.151 -19.009 1.00 77.94 203 ASN A CA 1
ATOM 1523 C C . ASN A 1 203 ? -10.303 1.713 -19.224 1.00 77.94 203 ASN A C 1
ATOM 1525 O O . ASN A 1 203 ? -9.673 1.142 -18.335 1.00 77.94 203 ASN A O 1
ATOM 1529 N N . ASN A 1 204 ? -9.791 1.971 -20.416 1.00 84.81 204 ASN A N 1
ATOM 1530 C CA . ASN A 1 204 ? -8.437 1.653 -20.845 1.00 84.81 204 ASN A CA 1
ATOM 1531 C C . ASN A 1 204 ? -7.512 2.887 -20.878 1.00 84.81 204 ASN A C 1
ATOM 1533 O O . ASN A 1 204 ? -6.581 2.935 -21.681 1.00 84.81 204 ASN A O 1
ATOM 1537 N N . LYS A 1 205 ? -7.783 3.911 -20.059 1.00 86.06 205 LYS A N 1
ATOM 1538 C CA . LYS A 1 205 ? -6.991 5.146 -19.951 1.00 86.06 205 LYS A CA 1
ATOM 1539 C C . LYS A 1 205 ? -6.074 5.132 -18.728 1.00 86.06 205 LYS A C 1
ATOM 1541 O O . LYS A 1 205 ? -6.190 4.276 -17.853 1.00 86.06 205 LYS A O 1
ATOM 1546 N N . PHE A 1 206 ? -5.158 6.093 -18.680 1.00 85.00 206 PHE A N 1
ATOM 1547 C CA . PHE A 1 206 ? -4.246 6.333 -17.560 1.00 85.00 206 PHE A CA 1
ATOM 1548 C C . PHE A 1 206 ? -4.106 7.834 -17.259 1.00 85.00 206 PHE A C 1
ATOM 1550 O O . PHE A 1 206 ? -4.587 8.683 -18.018 1.00 85.00 206 PHE A O 1
ATOM 1557 N N . ALA A 1 207 ? -3.458 8.159 -16.138 1.00 84.88 207 ALA A N 1
ATOM 1558 C CA . ALA A 1 207 ? -3.148 9.535 -15.748 1.00 84.88 207 ALA A CA 1
ATOM 1559 C C . ALA A 1 207 ? -2.324 10.263 -16.823 1.00 84.88 207 ALA A C 1
ATOM 1561 O O . ALA A 1 207 ? -1.720 9.650 -17.703 1.00 84.88 207 ALA A O 1
ATOM 1562 N N . SER A 1 208 ? -2.313 11.587 -16.793 1.00 84.00 208 SER A N 1
ATOM 1563 C CA . SER A 1 208 ? -1.499 12.387 -17.702 1.00 84.00 208 SER A CA 1
ATOM 1564 C C . SER A 1 208 ? -0.025 11.997 -17.593 1.00 84.00 208 SER A C 1
ATOM 1566 O O . SER A 1 208 ? 0.560 11.909 -16.516 1.00 84.00 208 SER A O 1
ATOM 1568 N N . SER A 1 209 ? 0.578 11.711 -18.743 1.00 79.50 209 SER A N 1
ATOM 1569 C CA . SER A 1 209 ? 1.990 11.365 -18.842 1.00 79.50 209 SER A CA 1
ATOM 1570 C C . SER A 1 209 ? 2.512 11.746 -20.215 1.00 79.50 209 SER A C 1
ATOM 1572 O O . SER A 1 209 ? 1.824 11.584 -21.223 1.00 79.50 209 SER A O 1
ATOM 1574 N N . THR A 1 210 ? 3.739 12.253 -20.243 1.00 78.62 210 THR A N 1
ATOM 1575 C CA . THR A 1 210 ? 4.443 12.667 -21.462 1.00 78.62 210 THR A CA 1
ATOM 1576 C C . THR A 1 210 ? 5.307 11.551 -22.047 1.00 78.62 210 THR A C 1
ATOM 1578 O O . THR A 1 210 ? 5.660 11.603 -23.221 1.00 78.62 210 THR A O 1
ATOM 1581 N N . ASN A 1 211 ? 5.635 10.533 -21.245 1.00 74.94 211 ASN A N 1
ATOM 1582 C CA . ASN A 1 211 ? 6.652 9.524 -21.562 1.00 74.94 211 ASN A CA 1
ATOM 1583 C C . ASN A 1 211 ? 6.051 8.116 -21.623 1.00 74.94 211 ASN A C 1
ATOM 1585 O O . ASN A 1 211 ? 6.710 7.137 -21.281 1.00 74.94 211 ASN A O 1
ATOM 1589 N N . ILE A 1 212 ? 4.784 8.006 -22.021 1.00 81.88 212 ILE A N 1
ATOM 1590 C CA . ILE A 1 212 ? 4.118 6.723 -22.227 1.00 81.88 212 ILE A CA 1
ATOM 1591 C C . ILE A 1 212 ? 3.690 6.593 -23.686 1.00 81.88 212 ILE A C 1
ATOM 1593 O O . ILE A 1 212 ? 2.870 7.357 -24.191 1.00 81.88 212 ILE A O 1
ATOM 1597 N N . ASN A 1 213 ? 4.209 5.563 -24.343 1.00 79.19 213 ASN A N 1
ATOM 1598 C CA . ASN A 1 213 ? 3.733 5.076 -25.616 1.00 79.19 213 ASN A CA 1
ATOM 1599 C C . ASN A 1 213 ? 2.660 4.006 -25.389 1.00 79.19 213 ASN A C 1
ATOM 1601 O O . ASN A 1 213 ? 2.940 2.907 -24.912 1.00 79.19 213 ASN A O 1
ATOM 1605 N N . HIS A 1 214 ? 1.434 4.351 -25.765 1.00 83.25 214 HIS A N 1
ATOM 1606 C CA . HIS A 1 214 ? 0.259 3.481 -25.712 1.00 83.25 214 HIS A CA 1
ATOM 1607 C C . HIS A 1 214 ? -0.364 3.250 -27.102 1.00 83.25 214 HIS A C 1
ATOM 1609 O O . HIS A 1 214 ? -1.407 2.608 -27.229 1.00 83.25 214 HIS A O 1
ATOM 1615 N N . SER A 1 215 ? 0.229 3.835 -28.148 1.00 80.50 215 SER A N 1
ATOM 1616 C CA . SER A 1 215 ? -0.299 3.835 -29.514 1.00 80.50 215 SER A CA 1
ATOM 1617 C C . SER A 1 215 ? 0.461 2.890 -30.443 1.00 80.50 215 SER A C 1
ATOM 1619 O O . SER A 1 215 ? -0.118 2.410 -31.413 1.00 80.50 215 SER A O 1
ATOM 1621 N N . SER A 1 216 ? 1.734 2.588 -30.160 1.00 76.88 216 SER A N 1
ATOM 1622 C CA . SER A 1 216 ? 2.555 1.717 -31.017 1.00 76.88 216 SER A CA 1
ATOM 1623 C C . SER A 1 216 ? 2.285 0.224 -30.845 1.00 76.88 216 SER A C 1
ATOM 1625 O O . SER A 1 216 ? 2.552 -0.540 -31.765 1.00 76.88 216 SER A O 1
ATOM 1627 N N . LEU A 1 217 ? 1.758 -0.199 -29.696 1.00 74.56 217 LEU A N 1
ATOM 1628 C CA . LEU A 1 217 ? 1.292 -1.564 -29.458 1.00 74.56 217 LEU A CA 1
ATOM 1629 C C . LEU A 1 217 ? -0.084 -1.490 -28.799 1.00 74.56 217 LEU A C 1
ATOM 1631 O O . LEU A 1 217 ? -0.224 -0.943 -27.705 1.00 74.56 217 LEU A O 1
ATOM 1635 N N . THR A 1 218 ? -1.106 -2.022 -29.469 1.00 74.81 218 THR A N 1
ATOM 1636 C CA . THR A 1 218 ? -2.481 -2.002 -28.959 1.00 74.81 218 THR A CA 1
ATOM 1637 C C . THR A 1 218 ? -2.557 -2.711 -27.611 1.00 74.81 218 THR A C 1
ATOM 1639 O O . THR A 1 218 ? -2.145 -3.861 -27.483 1.00 74.81 218 THR A O 1
ATOM 1642 N N . GLY A 1 219 ? -3.090 -2.017 -26.607 1.00 73.12 219 GLY A N 1
ATOM 1643 C CA . GLY A 1 219 ? -3.281 -2.568 -25.268 1.00 73.12 219 GLY A CA 1
ATOM 1644 C C . GLY A 1 219 ? -2.041 -2.596 -24.379 1.00 73.12 219 GLY A C 1
ATOM 1645 O O . GLY A 1 219 ? -2.164 -2.968 -23.218 1.00 73.12 219 GLY A O 1
ATOM 1646 N N . ALA A 1 220 ? -0.874 -2.158 -24.856 1.00 78.56 220 ALA A N 1
ATOM 1647 C CA . ALA A 1 220 ? 0.340 -2.105 -24.047 1.00 78.56 220 ALA A CA 1
ATOM 1648 C C . ALA A 1 220 ? 0.606 -0.697 -23.497 1.00 78.56 220 ALA A C 1
ATOM 1650 O O . ALA A 1 220 ? 0.295 0.310 -24.129 1.00 78.56 220 ALA A O 1
ATOM 1651 N N . ILE A 1 221 ? 1.243 -0.649 -22.328 1.00 80.19 221 ILE A N 1
ATOM 1652 C CA . ILE A 1 221 ? 1.847 0.558 -21.766 1.00 80.19 221 ILE A CA 1
ATOM 1653 C C . ILE A 1 221 ? 3.362 0.416 -21.898 1.00 80.19 221 ILE A C 1
ATOM 1655 O O . ILE A 1 221 ? 3.963 -0.501 -21.341 1.00 80.19 221 ILE A O 1
ATOM 1659 N N . MET A 1 222 ? 3.986 1.285 -22.684 1.00 77.06 222 MET A N 1
ATOM 1660 C CA . MET A 1 222 ? 5.440 1.329 -22.828 1.00 77.06 222 MET A CA 1
ATOM 1661 C C . MET A 1 222 ? 5.939 2.699 -22.410 1.00 77.06 222 MET A C 1
ATOM 1663 O O . MET A 1 222 ? 5.283 3.697 -22.679 1.00 77.06 222 MET A O 1
ATOM 1667 N N . ILE A 1 223 ? 7.108 2.781 -21.786 1.00 73.50 223 ILE A N 1
ATOM 1668 C CA . ILE A 1 223 ? 7.733 4.078 -21.521 1.00 73.50 223 ILE A CA 1
ATOM 1669 C C . ILE A 1 223 ? 8.372 4.557 -22.831 1.00 73.50 223 ILE A C 1
ATOM 1671 O O . ILE A 1 223 ? 9.353 3.969 -23.295 1.00 73.50 223 ILE A O 1
ATOM 1675 N N . SER A 1 224 ? 7.825 5.607 -23.454 1.00 63.09 224 SER A N 1
ATOM 1676 C CA . SER A 1 224 ? 8.513 6.302 -24.547 1.00 63.09 224 SER A CA 1
ATOM 1677 C C . SER A 1 224 ? 9.717 7.025 -23.956 1.00 63.09 224 SER A C 1
ATOM 1679 O O . SER A 1 224 ? 9.564 8.022 -23.257 1.00 63.09 224 SER A O 1
ATOM 1681 N N . GLY A 1 225 ? 10.911 6.483 -24.200 1.00 52.66 225 GLY A N 1
ATOM 1682 C CA . GLY A 1 225 ? 12.154 6.969 -23.596 1.00 52.66 225 GLY A CA 1
ATOM 1683 C C . GLY A 1 225 ? 12.911 5.936 -22.760 1.00 52.66 225 GLY A C 1
ATOM 1684 O O . GLY A 1 225 ? 13.961 6.269 -22.230 1.00 52.66 225 GLY A O 1
ATOM 1685 N N . ALA A 1 226 ? 12.478 4.669 -22.706 1.00 48.88 226 ALA A N 1
ATOM 1686 C CA . ALA A 1 226 ? 13.355 3.556 -22.302 1.00 48.88 226 ALA A CA 1
ATOM 1687 C C . ALA A 1 226 ? 14.378 3.189 -23.408 1.00 48.88 226 ALA A C 1
ATOM 1689 O O . ALA A 1 226 ? 14.679 2.025 -23.650 1.00 48.88 226 ALA A O 1
ATOM 1690 N N . ALA A 1 227 ? 14.874 4.205 -24.113 1.00 43.38 227 ALA A N 1
ATOM 1691 C CA . ALA A 1 227 ? 16.064 4.170 -24.941 1.00 43.38 227 ALA A CA 1
ATOM 1692 C C . ALA A 1 227 ? 16.989 5.244 -24.360 1.00 43.38 227 ALA A C 1
ATOM 1694 O O . ALA A 1 227 ? 16.581 6.401 -24.253 1.00 43.38 227 ALA A O 1
ATOM 1695 N N . GLY A 1 228 ? 18.179 4.818 -23.926 1.00 45.44 228 GLY A N 1
ATOM 1696 C CA . GLY A 1 228 ? 19.183 5.613 -23.222 1.00 45.44 228 GLY A CA 1
ATOM 1697 C C . GLY A 1 228 ? 19.297 7.052 -23.722 1.00 45.44 228 GLY A C 1
ATOM 1698 O O . GLY A 1 228 ? 19.523 7.310 -24.902 1.00 45.44 228 GLY A O 1
ATOM 1699 N N . GLY A 1 229 ? 19.113 7.985 -22.796 1.00 43.19 229 GLY A N 1
ATOM 1700 C CA . GLY A 1 229 ? 19.120 9.418 -23.069 1.00 43.19 229 GLY A CA 1
ATOM 1701 C C . GLY A 1 229 ? 18.827 10.252 -21.825 1.00 43.19 229 GLY A C 1
ATOM 1702 O O . GLY A 1 229 ? 18.214 11.308 -21.918 1.00 43.19 229 GLY A O 1
ATOM 1703 N N . GLY A 1 230 ? 19.212 9.754 -20.654 1.00 37.38 230 GLY A N 1
ATOM 1704 C CA . GLY A 1 230 ? 19.510 10.578 -19.493 1.00 37.38 230 GLY A CA 1
ATOM 1705 C C . GLY A 1 230 ? 20.986 10.353 -19.206 1.00 37.38 230 GLY A C 1
ATOM 1706 O O . GLY A 1 230 ? 21.454 9.227 -19.369 1.00 37.38 230 GLY A O 1
ATOM 1707 N N . SER A 1 231 ? 21.715 11.400 -18.834 1.00 48.12 231 SER A N 1
ATOM 1708 C CA . SER A 1 231 ? 23.025 11.288 -18.195 1.00 48.12 231 SER A CA 1
ATOM 1709 C C . SER A 1 231 ? 22.854 10.451 -16.923 1.00 48.12 231 SER A C 1
ATOM 1711 O O . SER A 1 231 ? 22.572 10.965 -15.837 1.00 48.12 231 SER A O 1
ATOM 1713 N N . SER A 1 232 ? 22.879 9.135 -17.080 1.00 48.69 232 SER A N 1
ATOM 1714 C CA . SER A 1 232 ? 22.916 8.207 -15.975 1.00 48.69 232 SER A CA 1
ATOM 1715 C C . SER A 1 232 ? 24.384 8.081 -15.631 1.00 48.69 232 SER A C 1
ATOM 1717 O O . SER A 1 232 ? 25.151 7.569 -16.441 1.00 48.69 232 SER A O 1
ATOM 1719 N N . ALA A 1 233 ? 24.755 8.464 -14.409 1.00 63.56 233 ALA A N 1
ATOM 1720 C CA . ALA A 1 233 ? 26.089 8.220 -13.857 1.00 63.56 233 ALA A CA 1
ATOM 1721 C C . ALA A 1 233 ? 26.514 6.731 -13.933 1.00 63.56 233 ALA A C 1
ATOM 1723 O O . ALA A 1 233 ? 27.652 6.394 -13.616 1.00 63.56 233 ALA A O 1
ATOM 1724 N N . THR A 1 234 ? 25.587 5.837 -14.315 1.00 80.38 234 THR A N 1
ATOM 1725 C CA . THR A 1 234 ? 25.739 4.400 -14.558 1.00 80.38 234 THR A CA 1
ATOM 1726 C C . THR A 1 234 ? 24.834 3.909 -15.705 1.00 80.38 234 THR A C 1
ATOM 1728 O O . THR A 1 234 ? 23.644 4.215 -15.700 1.00 80.38 234 THR A O 1
ATOM 1731 N N . GLY A 1 235 ? 25.327 3.069 -16.614 1.00 86.88 235 GLY A N 1
ATOM 1732 C CA . GLY A 1 235 ? 24.569 2.333 -17.633 1.00 86.88 235 GLY A CA 1
ATOM 1733 C C . GLY A 1 235 ? 24.930 0.842 -17.684 1.00 86.88 235 GLY A C 1
ATOM 1734 O O . GLY A 1 235 ? 25.828 0.374 -16.989 1.00 86.88 235 GLY A O 1
ATOM 1735 N N . THR A 1 236 ? 24.200 0.077 -18.487 1.00 91.12 236 THR A N 1
ATOM 1736 C CA . THR A 1 236 ? 24.295 -1.377 -18.678 1.00 91.12 236 THR A CA 1
ATOM 1737 C C . THR A 1 236 ? 24.622 -1.734 -20.132 1.00 91.12 236 THR A C 1
ATOM 1739 O O . THR A 1 236 ? 24.656 -0.863 -21.005 1.00 91.12 236 THR A O 1
ATOM 1742 N N . ILE A 1 237 ? 24.917 -3.010 -20.404 1.00 93.44 237 ILE A N 1
ATOM 1743 C CA . ILE A 1 237 ? 25.260 -3.507 -21.748 1.00 93.44 237 ILE A CA 1
ATOM 1744 C C . ILE A 1 237 ? 24.009 -3.915 -22.536 1.00 93.44 237 ILE A C 1
ATOM 1746 O O . ILE A 1 237 ? 23.107 -4.567 -22.010 1.00 93.44 237 ILE A O 1
ATOM 1750 N N . ASP A 1 238 ? 23.985 -3.561 -23.821 1.00 90.88 238 ASP A N 1
ATOM 1751 C CA . ASP A 1 238 ? 22.924 -3.886 -24.771 1.00 90.88 238 ASP A CA 1
ATOM 1752 C C . ASP A 1 238 ? 22.744 -5.407 -24.908 1.00 90.88 238 ASP A C 1
ATOM 1754 O O . ASP A 1 238 ? 23.693 -6.161 -25.109 1.00 90.88 238 ASP A O 1
ATOM 1758 N N . SER A 1 239 ? 21.500 -5.880 -24.823 1.00 89.75 239 SER A N 1
ATOM 1759 C CA . SER A 1 239 ? 21.197 -7.319 -24.862 1.00 89.75 239 SER A CA 1
ATOM 1760 C C . SER A 1 239 ? 21.519 -8.008 -26.201 1.00 89.75 239 SER A C 1
ATOM 1762 O O . SER A 1 239 ? 21.687 -9.235 -26.225 1.00 89.75 239 SER A O 1
ATOM 1764 N N . THR A 1 240 ? 21.625 -7.240 -27.288 1.00 89.88 240 THR A N 1
ATOM 1765 C CA . THR A 1 240 ? 21.984 -7.687 -28.642 1.00 89.88 240 THR A CA 1
ATOM 1766 C C . THR A 1 240 ? 23.477 -7.486 -28.893 1.00 89.88 240 THR A C 1
ATOM 1768 O O . THR A 1 240 ? 24.179 -8.433 -29.248 1.00 89.88 240 THR A O 1
ATOM 1771 N N . TYR A 1 241 ? 23.984 -6.276 -28.647 1.00 93.50 241 TYR A N 1
ATOM 1772 C CA . TYR A 1 241 ? 25.378 -5.894 -28.890 1.00 93.50 241 TYR A CA 1
ATOM 1773 C C . TYR A 1 241 ? 26.219 -5.982 -27.609 1.00 93.50 241 TYR A C 1
ATOM 1775 O O . TYR A 1 241 ? 26.502 -4.985 -26.946 1.00 93.50 241 TYR A O 1
ATOM 1783 N N . LYS A 1 242 ? 26.629 -7.204 -27.262 1.00 94.88 242 LYS A N 1
ATOM 1784 C CA . LYS A 1 242 ? 27.324 -7.525 -25.999 1.00 94.88 242 LYS A CA 1
ATOM 1785 C C . LYS A 1 242 ? 28.642 -8.269 -26.154 1.00 94.88 242 LYS A C 1
ATOM 1787 O O . LYS A 1 242 ? 29.222 -8.676 -25.148 1.00 94.88 242 LYS A O 1
ATOM 1792 N N . TYR A 1 243 ? 29.090 -8.502 -27.384 1.00 95.69 243 TYR A N 1
ATOM 1793 C CA . TYR A 1 243 ? 30.199 -9.411 -27.648 1.00 95.69 243 TYR A CA 1
ATOM 1794 C C . TYR A 1 243 ? 31.453 -8.674 -28.115 1.00 95.69 243 TYR A C 1
ATOM 1796 O O . TYR A 1 243 ? 31.422 -7.944 -29.104 1.00 95.69 243 TYR A O 1
ATOM 1804 N N . ALA A 1 244 ? 32.560 -8.931 -27.420 1.00 96.44 244 ALA A N 1
ATOM 1805 C CA . ALA A 1 244 ? 33.916 -8.651 -27.880 1.00 96.44 244 ALA A CA 1
ATOM 1806 C C . ALA A 1 244 ? 34.565 -9.944 -28.403 1.00 96.44 244 ALA A C 1
ATOM 1808 O O . ALA A 1 244 ? 34.134 -11.052 -28.066 1.00 96.44 244 ALA A O 1
ATOM 1809 N N . TRP A 1 245 ? 35.611 -9.809 -29.215 1.00 95.75 245 TRP A N 1
ATOM 1810 C CA . TRP A 1 245 ? 36.281 -10.924 -29.884 1.00 95.75 245 TRP A CA 1
ATOM 1811 C C . TRP A 1 245 ? 37.782 -10.924 -29.623 1.00 95.75 245 TRP A C 1
ATOM 1813 O O . TRP A 1 245 ? 38.439 -9.900 -29.786 1.00 95.75 245 TRP A O 1
ATOM 1823 N N . ALA A 1 246 ? 38.354 -12.081 -29.305 1.00 95.12 246 ALA A N 1
ATOM 1824 C CA . ALA A 1 246 ? 39.800 -12.267 -29.258 1.00 95.12 246 ALA A CA 1
ATOM 1825 C C . ALA A 1 246 ? 40.206 -13.492 -30.075 1.00 95.12 246 ALA A C 1
ATOM 1827 O O . ALA A 1 246 ? 39.678 -14.580 -29.872 1.00 95.12 246 ALA A O 1
ATOM 1828 N N . GLY A 1 247 ? 41.180 -13.340 -30.975 1.00 90.88 247 GLY A N 1
ATOM 1829 C CA . GLY A 1 247 ? 41.534 -14.394 -31.936 1.00 90.88 247 GLY A CA 1
ATOM 1830 C C . GLY A 1 247 ? 41.954 -15.722 -31.293 1.00 90.88 247 GLY A C 1
ATOM 1831 O O . GLY A 1 247 ? 41.621 -16.780 -31.818 1.00 90.88 247 GLY A O 1
ATOM 1832 N N . ASN A 1 248 ? 42.617 -15.671 -30.132 1.00 92.00 248 ASN A N 1
ATOM 1833 C CA . ASN A 1 248 ? 43.095 -16.859 -29.413 1.00 92.00 248 ASN A CA 1
ATOM 1834 C C . ASN A 1 248 ? 42.215 -17.260 -28.214 1.00 92.00 248 ASN A C 1
ATOM 1836 O O . ASN A 1 248 ? 42.580 -18.175 -27.480 1.00 92.00 248 ASN A O 1
ATOM 1840 N N . LEU A 1 249 ? 41.085 -16.577 -27.986 1.00 93.25 249 LEU A N 1
ATOM 1841 C CA . LEU A 1 249 ? 40.156 -16.881 -26.888 1.00 93.25 249 LEU A CA 1
ATOM 1842 C C . LEU A 1 249 ? 38.715 -17.119 -27.365 1.00 93.25 249 LEU A C 1
ATOM 1844 O O . LEU A 1 249 ? 37.983 -17.860 -26.721 1.00 93.25 249 LEU A O 1
ATOM 1848 N N . GLY A 1 250 ? 38.293 -16.522 -28.475 1.00 94.31 250 GLY A N 1
ATOM 1849 C CA . GLY A 1 250 ? 36.915 -16.539 -28.955 1.00 94.31 250 GLY A CA 1
ATOM 1850 C C . GLY A 1 250 ? 36.079 -15.377 -28.412 1.00 94.31 250 GLY A C 1
ATOM 1851 O O . GLY A 1 250 ? 36.585 -14.275 -28.197 1.00 94.31 250 GLY A O 1
ATOM 1852 N N . TRP A 1 251 ? 34.779 -15.621 -28.229 1.00 95.62 251 TRP A N 1
ATOM 1853 C CA . TRP A 1 251 ? 33.803 -14.610 -27.818 1.00 95.62 251 TRP A CA 1
ATOM 1854 C C . TRP A 1 251 ? 33.862 -14.303 -26.319 1.00 95.62 251 TRP A C 1
ATOM 1856 O O . TRP A 1 251 ? 33.963 -15.202 -25.479 1.00 95.62 251 TRP A O 1
ATOM 1866 N N . LEU A 1 252 ? 33.726 -13.017 -25.994 1.00 96.06 252 LEU A N 1
ATOM 1867 C CA . LEU A 1 252 ? 33.574 -12.505 -24.637 1.00 96.06 252 LEU A CA 1
ATOM 1868 C C . LEU A 1 252 ? 32.239 -11.769 -24.534 1.00 96.06 252 LEU A C 1
ATOM 1870 O O . LEU A 1 252 ? 32.008 -10.801 -25.252 1.00 96.06 252 LEU A O 1
ATOM 1874 N N . ASN A 1 253 ? 31.362 -12.226 -23.648 1.00 95.06 253 ASN A N 1
ATOM 1875 C CA . ASN A 1 253 ? 30.034 -11.672 -23.423 1.00 9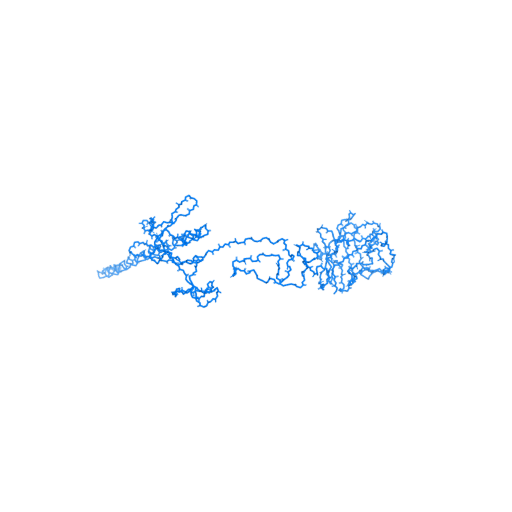5.06 253 ASN A CA 1
ATOM 1876 C C . ASN A 1 253 ? 30.040 -10.706 -22.230 1.00 95.06 253 ASN A C 1
ATOM 1878 O O . ASN A 1 253 ? 30.192 -11.133 -21.088 1.00 95.06 253 ASN A O 1
ATOM 1882 N N . PHE A 1 254 ? 29.821 -9.420 -22.486 1.00 95.25 254 PHE A N 1
ATOM 1883 C CA . PHE A 1 254 ? 29.741 -8.363 -21.471 1.00 95.25 254 PHE A CA 1
ATOM 1884 C C . PHE A 1 254 ? 28.324 -8.191 -20.881 1.00 95.25 254 PHE A C 1
ATOM 1886 O O . PHE A 1 254 ? 28.140 -7.481 -19.896 1.00 95.25 254 PHE A O 1
ATOM 1893 N N . GLY A 1 255 ? 27.317 -8.860 -21.451 1.00 91.81 255 GLY A N 1
ATOM 1894 C CA . GLY A 1 255 ? 25.915 -8.843 -21.014 1.00 91.81 255 GLY A CA 1
ATOM 1895 C C . GLY A 1 255 ? 25.404 -10.238 -20.637 1.00 91.81 255 GLY A C 1
ATOM 1896 O O . GLY A 1 255 ? 24.312 -10.634 -21.052 1.00 91.81 255 GLY A O 1
ATOM 1897 N N . ALA A 1 256 ? 26.226 -11.034 -19.946 1.00 86.94 256 ALA A N 1
ATOM 1898 C CA . ALA A 1 256 ? 25.881 -12.396 -19.543 1.00 86.94 256 ALA A CA 1
ATOM 1899 C C . ALA A 1 256 ? 24.930 -12.418 -18.332 1.00 86.94 256 ALA A C 1
ATOM 1901 O O . ALA A 1 256 ? 25.130 -11.709 -17.346 1.00 86.94 256 ALA A O 1
ATOM 1902 N N . SER A 1 257 ? 23.918 -13.291 -18.369 1.00 78.44 257 SER A N 1
ATOM 1903 C CA . SER A 1 257 ? 22.972 -13.465 -17.262 1.00 78.44 257 SER A CA 1
ATOM 1904 C C . SER A 1 257 ? 23.689 -13.967 -16.006 1.00 78.44 257 SER A C 1
ATOM 1906 O O . SER A 1 257 ? 24.275 -15.048 -16.030 1.00 78.44 257 SER A O 1
ATOM 1908 N N . GLY A 1 258 ? 23.611 -13.212 -14.909 1.00 67.38 258 GLY A N 1
ATOM 1909 C CA . GLY A 1 258 ? 24.200 -13.589 -13.617 1.00 67.38 258 GLY A CA 1
ATOM 1910 C C . GLY A 1 258 ? 25.273 -12.631 -13.104 1.00 67.38 258 GLY A C 1
ATOM 1911 O O . GLY A 1 258 ? 25.525 -12.630 -11.905 1.00 67.38 258 GLY A O 1
ATOM 1912 N N . SER A 1 259 ? 25.835 -11.767 -13.958 1.00 65.38 259 SER A N 1
ATOM 1913 C CA . SER A 1 259 ? 26.522 -10.548 -13.520 1.00 65.38 259 SER A CA 1
ATOM 1914 C C . SER A 1 259 ? 26.761 -9.593 -14.691 1.00 65.38 259 SER A C 1
ATOM 1916 O O . SER A 1 259 ? 27.781 -9.677 -15.369 1.00 65.38 259 SER A O 1
ATOM 1918 N N . ASN A 1 260 ? 25.851 -8.644 -14.894 1.00 77.00 260 ASN A N 1
ATOM 1919 C CA . ASN A 1 260 ? 25.965 -7.673 -15.980 1.00 77.00 260 ASN A CA 1
ATOM 1920 C C . ASN A 1 260 ? 27.086 -6.669 -15.708 1.00 77.00 260 ASN A C 1
ATOM 1922 O O . ASN A 1 260 ? 27.250 -6.205 -14.578 1.00 77.00 260 ASN A O 1
ATOM 1926 N N . VAL A 1 261 ? 27.819 -6.305 -16.757 1.00 93.44 261 VAL A N 1
ATOM 1927 C CA . VAL A 1 261 ? 28.743 -5.177 -16.692 1.00 93.44 261 VAL A CA 1
ATOM 1928 C C . VAL A 1 261 ? 27.945 -3.883 -16.540 1.00 93.44 261 VAL A C 1
ATOM 1930 O O . VAL A 1 261 ? 26.992 -3.639 -17.285 1.00 93.44 261 VAL A O 1
ATOM 1933 N N . ILE A 1 262 ? 28.341 -3.066 -15.567 1.00 92.31 262 ILE A N 1
ATOM 1934 C CA . ILE A 1 262 ? 27.794 -1.729 -15.328 1.00 92.31 262 ILE A CA 1
ATOM 1935 C C . ILE A 1 262 ? 28.893 -0.722 -15.652 1.00 92.31 262 ILE A C 1
ATOM 1937 O O . ILE A 1 262 ? 30.002 -0.833 -15.132 1.00 92.31 262 ILE A O 1
ATOM 1941 N N . VAL A 1 263 ? 28.584 0.254 -16.499 1.00 93.94 263 VAL A N 1
ATOM 1942 C CA . VAL A 1 263 ? 29.483 1.328 -16.933 1.00 93.94 263 VAL A CA 1
ATOM 1943 C C . VAL A 1 263 ? 29.116 2.594 -16.175 1.00 93.94 263 VAL A C 1
ATOM 1945 O O . VAL A 1 263 ? 28.000 3.061 -16.323 1.00 93.94 263 VAL A O 1
ATOM 1948 N N . SER A 1 264 ? 30.013 3.157 -15.373 1.00 92.38 264 SER A N 1
ATOM 1949 C CA . SER A 1 264 ? 29.803 4.448 -14.700 1.00 92.38 264 SER A CA 1
ATOM 1950 C C . SER A 1 264 ? 30.731 5.525 -15.242 1.00 92.38 264 SER A C 1
ATOM 1952 O O . SER A 1 264 ? 31.648 5.213 -16.002 1.00 92.38 264 SER A O 1
ATOM 1954 N N . ASP A 1 265 ? 30.560 6.767 -14.789 1.00 90.75 265 ASP A N 1
ATOM 1955 C CA . ASP A 1 265 ? 31.472 7.869 -15.128 1.00 90.75 265 ASP A CA 1
ATOM 1956 C C . ASP A 1 265 ? 32.904 7.635 -14.621 1.00 90.75 265 ASP A C 1
ATOM 1958 O O . ASP A 1 265 ? 33.833 8.250 -15.126 1.00 90.75 265 ASP A O 1
ATOM 1962 N N . ALA A 1 266 ? 33.100 6.756 -13.631 1.00 90.94 266 ALA A N 1
ATOM 1963 C CA . ALA A 1 266 ? 34.398 6.538 -12.987 1.00 90.94 266 ALA A CA 1
ATOM 1964 C C . ALA A 1 266 ? 35.034 5.178 -13.311 1.00 90.94 266 ALA A C 1
ATOM 1966 O O . ALA A 1 266 ? 36.260 5.025 -13.268 1.00 90.94 266 ALA A O 1
ATOM 1967 N N . GLU A 1 267 ? 34.218 4.155 -13.563 1.00 93.75 267 GLU A N 1
ATOM 1968 C CA . GLU A 1 267 ? 34.675 2.769 -13.686 1.00 93.75 267 GLU A CA 1
ATOM 1969 C C . GLU A 1 267 ? 33.620 1.820 -14.256 1.00 93.75 267 GLU A C 1
ATOM 1971 O O . GLU A 1 267 ? 32.419 2.097 -14.239 1.00 93.75 267 GLU A O 1
ATOM 1976 N N . LEU A 1 268 ? 34.086 0.661 -14.714 1.00 95.31 268 LEU A N 1
ATOM 1977 C CA . LEU A 1 268 ? 33.255 -0.491 -15.027 1.00 95.31 268 LEU A CA 1
ATOM 1978 C C . LEU A 1 268 ? 33.266 -1.463 -13.841 1.00 95.31 268 LEU A C 1
ATOM 1980 O O . LEU A 1 268 ? 34.312 -1.734 -13.251 1.00 95.31 268 LEU A O 1
ATOM 1984 N N . THR A 1 269 ? 32.101 -2.013 -13.508 1.00 93.00 269 THR A N 1
ATOM 1985 C CA . THR A 1 269 ? 31.930 -3.076 -12.500 1.00 93.00 269 THR A CA 1
ATOM 1986 C C . THR A 1 269 ? 31.220 -4.283 -13.114 1.00 93.00 269 THR A C 1
ATOM 1988 O O . THR A 1 269 ? 30.734 -4.215 -14.243 1.00 93.00 269 THR A O 1
ATOM 1991 N N . GLY A 1 270 ? 31.185 -5.409 -12.400 1.00 93.38 270 GLY A N 1
ATOM 1992 C CA . GLY A 1 270 ? 30.628 -6.668 -12.899 1.00 93.38 270 GLY A CA 1
ATOM 1993 C C . GLY A 1 270 ? 31.639 -7.523 -13.670 1.00 93.38 270 GLY A C 1
ATOM 1994 O O . GLY A 1 270 ? 32.854 -7.296 -13.596 1.00 93.38 270 GLY A O 1
ATOM 1995 N N . TYR A 1 271 ? 31.134 -8.534 -14.385 1.00 94.44 271 TYR A N 1
ATOM 1996 C CA . TYR A 1 271 ? 31.954 -9.561 -15.026 1.00 94.44 271 TYR A CA 1
ATOM 1997 C C . TYR A 1 271 ? 31.601 -9.748 -16.500 1.00 94.44 271 TYR A C 1
ATOM 1999 O O . TYR A 1 271 ? 30.431 -9.797 -16.869 1.00 94.44 271 TYR A O 1
ATOM 2007 N N . ALA A 1 272 ? 32.619 -9.946 -17.333 1.00 95.00 272 ALA A N 1
ATOM 2008 C CA . ALA A 1 272 ? 32.437 -10.509 -18.667 1.00 95.00 272 ALA A CA 1
ATOM 2009 C C . ALA A 1 272 ? 32.576 -12.039 -18.609 1.00 95.00 272 ALA A C 1
ATOM 2011 O O . ALA A 1 272 ? 33.330 -12.572 -17.795 1.00 95.00 272 ALA A O 1
ATOM 2012 N N . TRP A 1 273 ? 31.860 -12.758 -19.469 1.00 95.06 273 TRP A N 1
ATOM 2013 C CA . TRP A 1 273 ? 31.902 -14.219 -19.556 1.00 95.06 273 TRP A CA 1
ATOM 2014 C C . TRP A 1 273 ? 32.568 -14.681 -20.846 1.00 95.06 273 TRP A C 1
ATOM 2016 O O . TRP A 1 273 ? 32.227 -14.206 -21.927 1.00 95.06 273 TRP A O 1
ATOM 2026 N N . SER A 1 274 ? 33.447 -15.670 -20.754 1.00 93.94 274 SER A N 1
ATOM 2027 C CA . SER A 1 274 ? 33.926 -16.431 -21.904 1.00 93.94 274 SER A CA 1
ATOM 2028 C C . SER A 1 274 ? 33.801 -17.920 -21.618 1.00 93.94 274 SER A C 1
ATOM 2030 O O . SER A 1 274 ? 34.160 -18.381 -20.537 1.00 93.94 274 SER A O 1
ATOM 2032 N N . GLU A 1 275 ? 33.349 -18.693 -22.602 1.00 93.19 275 GLU A N 1
ATOM 2033 C CA . GLU A 1 275 ? 33.222 -20.150 -22.465 1.00 93.19 275 GLU A CA 1
ATOM 2034 C C . GLU A 1 275 ? 34.574 -20.847 -22.241 1.00 93.19 275 GLU A C 1
ATOM 2036 O O . GLU A 1 275 ? 34.620 -21.922 -21.650 1.00 93.19 275 GLU A O 1
ATOM 2041 N N . ASN A 1 276 ? 35.678 -20.220 -22.660 1.00 93.19 276 ASN A N 1
ATOM 2042 C CA . ASN A 1 276 ? 37.009 -20.827 -22.635 1.00 93.19 276 ASN A CA 1
ATOM 2043 C C . ASN A 1 276 ? 37.823 -20.505 -21.372 1.00 93.19 276 ASN A C 1
ATOM 2045 O O . ASN A 1 276 ? 38.748 -21.244 -21.042 1.00 93.19 276 ASN A O 1
ATOM 2049 N N . VAL A 1 277 ? 37.514 -19.409 -20.667 1.00 93.50 277 VAL A N 1
ATOM 2050 C CA . VAL A 1 277 ? 38.272 -18.965 -19.470 1.00 93.50 277 VAL A CA 1
ATOM 2051 C C . VAL A 1 277 ? 37.389 -18.566 -18.288 1.00 93.50 277 VAL A C 1
ATOM 2053 O O . VAL A 1 277 ? 37.902 -18.180 -17.238 1.00 93.50 277 VAL A O 1
ATOM 2056 N N . GLY A 1 278 ? 36.068 -18.663 -18.435 1.00 93.62 278 GLY A N 1
ATOM 2057 C CA . GLY A 1 278 ? 35.100 -18.312 -17.405 1.00 93.62 278 GLY A CA 1
ATOM 2058 C C . GLY A 1 278 ? 34.931 -16.803 -17.217 1.00 93.62 278 GLY A C 1
ATOM 2059 O O . GLY A 1 278 ? 34.964 -16.024 -18.173 1.00 93.62 278 GLY A O 1
ATOM 2060 N N . TRP A 1 279 ? 34.702 -16.400 -15.965 1.00 94.12 279 TRP A N 1
ATOM 2061 C CA . TRP A 1 279 ? 34.411 -15.018 -15.591 1.00 94.12 279 TRP A CA 1
ATOM 2062 C C . TRP A 1 279 ? 35.664 -14.139 -15.577 1.00 94.12 279 TRP A C 1
ATOM 2064 O O . TRP A 1 279 ? 36.709 -14.505 -15.039 1.00 94.12 279 TRP A O 1
ATOM 2074 N N . ILE A 1 280 ? 35.538 -12.940 -16.131 1.00 95.38 280 ILE A N 1
ATOM 2075 C CA . ILE A 1 280 ? 36.562 -11.898 -16.148 1.00 95.38 280 ILE A CA 1
ATOM 2076 C C . ILE A 1 280 ? 36.039 -10.740 -15.309 1.00 95.38 280 ILE A C 1
ATOM 2078 O O . ILE A 1 280 ? 35.026 -10.137 -15.651 1.00 95.38 280 ILE A O 1
ATOM 2082 N N . SER A 1 281 ? 36.714 -10.445 -14.204 1.00 95.12 281 SER A N 1
ATOM 2083 C CA . SER A 1 281 ? 36.339 -9.380 -13.277 1.00 95.12 281 SER A CA 1
ATOM 2084 C C . SER A 1 281 ? 36.863 -8.035 -13.763 1.00 95.12 281 SER A C 1
ATOM 2086 O O . SER A 1 281 ? 38.068 -7.880 -13.959 1.00 95.12 281 SER A O 1
ATOM 2088 N N . LEU A 1 282 ? 35.981 -7.047 -13.916 1.00 96.44 282 LEU A N 1
ATOM 2089 C CA . LEU A 1 282 ? 36.370 -5.693 -14.333 1.00 96.44 282 LEU A CA 1
ATOM 2090 C C . LEU A 1 282 ? 36.768 -4.786 -13.160 1.00 96.44 282 LEU A C 1
ATOM 2092 O O . LEU A 1 282 ? 37.335 -3.720 -13.381 1.00 96.44 282 LEU A O 1
ATOM 2096 N N . ASN A 1 283 ? 36.489 -5.197 -11.919 1.00 95.19 283 ASN A N 1
ATOM 2097 C CA . ASN A 1 283 ? 36.787 -4.411 -10.726 1.00 95.19 283 ASN A CA 1
ATOM 2098 C C . ASN A 1 283 ? 37.069 -5.314 -9.520 1.00 95.19 283 ASN A C 1
ATOM 2100 O O . ASN A 1 283 ? 36.379 -6.309 -9.292 1.00 95.19 283 ASN A O 1
ATOM 2104 N N . CYS A 1 284 ? 38.057 -4.951 -8.706 1.00 91.94 284 CYS A N 1
ATOM 2105 C CA . CYS A 1 284 ? 38.353 -5.639 -7.453 1.00 91.94 284 CYS A CA 1
ATOM 2106 C C . CYS A 1 284 ? 37.184 -5.596 -6.452 1.00 91.94 284 CYS A C 1
ATOM 2108 O O . CYS A 1 284 ? 37.102 -6.456 -5.570 1.00 91.94 284 CYS A O 1
ATOM 2110 N N . SER A 1 285 ? 36.275 -4.621 -6.577 1.00 91.25 285 SER A N 1
ATOM 2111 C CA . SER A 1 285 ? 35.133 -4.431 -5.677 1.00 91.25 285 SER A CA 1
ATOM 2112 C C . SER A 1 285 ? 34.078 -5.520 -5.837 1.00 91.25 285 SER A C 1
ATOM 2114 O O . SER A 1 285 ? 33.396 -5.838 -4.865 1.00 91.25 285 SER A O 1
ATOM 2116 N N . ASN A 1 286 ? 34.026 -6.170 -7.006 1.00 86.44 286 ASN A N 1
ATOM 2117 C CA . ASN A 1 286 ? 33.067 -7.226 -7.317 1.00 86.44 286 ASN A CA 1
ATOM 2118 C C . ASN A 1 286 ? 33.059 -8.356 -6.267 1.00 86.44 286 ASN A C 1
ATOM 2120 O O . ASN A 1 286 ? 31.995 -8.832 -5.891 1.00 86.44 286 ASN A O 1
ATOM 2124 N N . ASN A 1 287 ? 34.238 -8.723 -5.744 1.00 81.50 287 ASN A N 1
ATOM 2125 C CA . ASN A 1 287 ? 34.411 -9.730 -4.687 1.00 81.50 287 ASN A CA 1
ATOM 2126 C C . ASN A 1 287 ? 35.111 -9.167 -3.436 1.00 81.50 287 ASN A C 1
ATOM 2128 O O . ASN A 1 287 ? 35.719 -9.918 -2.675 1.00 81.50 287 ASN A O 1
ATOM 2132 N N . SER A 1 288 ? 35.065 -7.845 -3.218 1.00 79.69 288 SER A N 1
ATOM 2133 C CA . SER A 1 288 ? 35.724 -7.176 -2.079 1.00 79.69 288 SER A CA 1
ATOM 2134 C C . SER A 1 288 ? 37.240 -7.447 -1.964 1.00 79.69 288 SER A C 1
ATOM 2136 O O . SER A 1 288 ? 37.805 -7.438 -0.872 1.00 79.69 288 SER A O 1
ATOM 2138 N N . TYR A 1 289 ? 37.927 -7.658 -3.093 1.00 82.88 289 TYR A N 1
ATOM 2139 C CA . TYR A 1 289 ? 39.358 -7.994 -3.146 1.00 82.88 289 TYR A CA 1
ATOM 2140 C C . TYR A 1 289 ? 40.279 -6.761 -3.194 1.00 82.88 289 TYR A C 1
ATOM 2142 O O . TYR A 1 289 ? 41.504 -6.889 -3.159 1.00 82.88 289 TYR A O 1
ATOM 2150 N N . CYS A 1 290 ? 39.704 -5.552 -3.238 1.00 84.06 290 CYS A N 1
ATOM 2151 C CA . CYS A 1 290 ? 40.454 -4.294 -3.340 1.00 84.06 290 CYS A CA 1
ATOM 2152 C C . CYS A 1 290 ? 41.427 -4.045 -2.179 1.00 84.06 290 CYS A C 1
ATOM 2154 O O . CYS A 1 290 ? 42.376 -3.284 -2.339 1.00 84.06 290 CYS A O 1
ATOM 2156 N N . GLY A 1 291 ? 41.211 -4.681 -1.021 1.00 80.94 291 GLY A N 1
ATOM 2157 C CA . GLY A 1 291 ? 42.135 -4.613 0.114 1.00 80.94 291 GLY A CA 1
ATOM 2158 C C . GLY A 1 291 ? 43.429 -5.413 -0.082 1.00 80.94 291 GLY A C 1
ATOM 2159 O O . GLY A 1 291 ? 44.388 -5.194 0.652 1.00 80.94 291 GLY A O 1
ATOM 2160 N N . THR A 1 292 ? 43.472 -6.331 -1.054 1.00 87.38 292 THR A N 1
ATOM 2161 C CA . THR A 1 292 ? 44.646 -7.164 -1.361 1.00 87.38 292 THR A CA 1
ATOM 2162 C C . THR A 1 292 ? 45.274 -6.765 -2.688 1.00 87.38 292 THR A C 1
ATOM 2164 O O . THR A 1 292 ? 46.474 -6.514 -2.748 1.00 87.38 292 THR A O 1
ATOM 2167 N N . VAL A 1 293 ? 44.465 -6.677 -3.746 1.00 86.50 293 VAL A N 1
ATOM 2168 C CA . VAL A 1 293 ? 44.911 -6.222 -5.064 1.00 86.50 293 VAL A CA 1
ATOM 2169 C C . VAL A 1 293 ? 43.896 -5.221 -5.592 1.00 86.50 293 VAL A C 1
ATOM 2171 O O . VAL A 1 293 ? 42.770 -5.580 -5.938 1.00 86.50 293 VAL A O 1
ATOM 2174 N N . SER A 1 294 ? 44.303 -3.955 -5.635 1.00 90.19 294 SER A N 1
ATOM 2175 C CA . SER A 1 294 ? 43.494 -2.875 -6.191 1.00 90.19 294 SER A CA 1
ATOM 2176 C C . SER A 1 294 ? 43.637 -2.873 -7.711 1.00 90.19 294 SER A C 1
ATOM 2178 O O . SER A 1 294 ? 44.699 -2.546 -8.238 1.00 90.19 294 SER A O 1
ATOM 2180 N N . TYR A 1 295 ? 42.578 -3.276 -8.408 1.00 94.06 295 TYR A N 1
ATOM 2181 C CA . TYR A 1 295 ? 42.485 -3.216 -9.862 1.00 94.06 295 TYR A CA 1
ATOM 2182 C C . TYR A 1 295 ? 41.077 -2.810 -10.273 1.00 94.06 295 TYR A C 1
ATOM 2184 O O . TYR A 1 295 ? 40.100 -3.153 -9.602 1.00 94.06 295 TYR A O 1
ATOM 2192 N N . LYS A 1 296 ? 40.977 -2.100 -11.390 1.00 95.62 296 LYS A N 1
ATOM 2193 C CA . LYS A 1 296 ? 39.709 -1.764 -12.021 1.00 95.62 296 LYS A CA 1
ATOM 2194 C C . LYS A 1 296 ? 39.916 -1.296 -13.451 1.00 95.62 296 LYS A C 1
ATOM 2196 O O . LYS A 1 296 ? 40.994 -0.807 -13.797 1.00 95.62 296 LYS A O 1
ATOM 2201 N N . VAL A 1 297 ? 38.851 -1.394 -14.236 1.00 97.69 297 VAL A N 1
ATOM 2202 C CA . VAL A 1 297 ? 38.715 -0.697 -15.511 1.00 97.69 297 VAL A CA 1
ATOM 2203 C C . VAL A 1 297 ? 38.086 0.666 -15.239 1.00 97.69 297 VAL A C 1
ATOM 2205 O O . VAL A 1 297 ? 36.905 0.765 -14.914 1.00 97.69 297 VAL A O 1
ATOM 2208 N N . ASN A 1 298 ? 38.892 1.716 -15.318 1.00 96.12 298 ASN A N 1
ATOM 2209 C CA . ASN A 1 298 ? 38.478 3.101 -15.150 1.00 96.12 298 ASN A CA 1
ATOM 2210 C C . ASN A 1 298 ? 37.753 3.613 -16.394 1.00 96.12 298 ASN A C 1
ATOM 2212 O O . ASN A 1 298 ? 38.126 3.268 -17.511 1.00 96.12 298 ASN A O 1
ATOM 2216 N N . ASN A 1 299 ? 36.784 4.494 -16.174 1.00 95.25 299 ASN A N 1
ATOM 2217 C CA . ASN A 1 299 ? 36.234 5.400 -17.174 1.00 95.25 299 ASN A CA 1
ATOM 2218 C C . ASN A 1 299 ? 36.582 6.825 -16.725 1.00 95.25 299 ASN A C 1
ATOM 2220 O O . ASN A 1 299 ? 36.533 7.115 -15.531 1.00 95.25 299 ASN A O 1
ATOM 2224 N N . ASP A 1 300 ? 36.990 7.692 -17.643 1.00 92.62 300 ASP A N 1
ATOM 2225 C CA . ASP A 1 300 ? 37.374 9.075 -17.333 1.00 92.62 300 ASP A CA 1
ATOM 2226 C C . ASP A 1 300 ? 36.194 10.061 -17.367 1.00 92.62 300 ASP A C 1
ATOM 2228 O O . ASP A 1 300 ? 36.395 11.271 -17.293 1.00 92.62 300 ASP A O 1
ATOM 2232 N N . GLY A 1 301 ? 34.970 9.548 -17.497 1.00 89.19 301 GLY A N 1
ATOM 2233 C CA . GLY A 1 301 ? 33.749 10.329 -17.677 1.00 89.19 301 GLY A CA 1
ATOM 2234 C C . GLY A 1 301 ? 33.518 10.749 -19.126 1.00 89.19 301 GLY A C 1
ATOM 2235 O O . GLY A 1 301 ? 32.434 11.203 -19.460 1.00 89.19 301 GLY A O 1
ATOM 2236 N N . ASN A 1 302 ? 34.487 10.547 -20.020 1.00 90.81 302 ASN A N 1
ATOM 2237 C CA . ASN A 1 302 ? 34.384 10.854 -21.446 1.00 90.81 302 ASN A CA 1
ATOM 2238 C C . ASN A 1 302 ? 34.352 9.594 -22.322 1.00 90.81 302 ASN A C 1
ATOM 2240 O O . ASN A 1 302 ? 34.241 9.706 -23.544 1.00 90.81 302 ASN A O 1
ATOM 2244 N N . GLY A 1 303 ? 34.394 8.411 -21.705 1.00 92.50 303 GLY A N 1
ATOM 2245 C CA . GLY A 1 303 ? 34.352 7.122 -22.382 1.00 92.50 303 GLY A CA 1
ATOM 2246 C C . GLY A 1 303 ? 35.733 6.563 -22.705 1.00 92.50 303 GLY A C 1
ATOM 2247 O O . GLY A 1 303 ? 35.804 5.542 -23.383 1.00 92.50 303 GLY A O 1
ATOM 2248 N N . ASN A 1 304 ? 36.826 7.176 -22.244 1.00 94.62 304 ASN A N 1
ATOM 2249 C CA . ASN A 1 304 ? 38.163 6.625 -22.450 1.00 94.62 304 ASN A CA 1
ATOM 2250 C C . ASN A 1 304 ? 38.471 5.637 -21.324 1.00 94.62 304 ASN A C 1
ATOM 2252 O O . ASN A 1 304 ? 38.650 6.023 -20.164 1.00 94.62 304 ASN A O 1
ATOM 2256 N N . LEU A 1 305 ? 38.522 4.347 -21.659 1.00 97.44 305 LEU A N 1
ATOM 2257 C CA . LEU A 1 305 ? 38.747 3.309 -20.664 1.00 97.44 305 LEU A CA 1
ATOM 2258 C C . LEU A 1 305 ? 40.236 3.108 -20.402 1.00 97.44 305 LEU A C 1
ATOM 2260 O O . LEU A 1 305 ? 41.079 3.284 -21.281 1.00 97.44 305 LEU A O 1
ATOM 2264 N N . SER A 1 306 ? 40.571 2.752 -19.169 1.00 97.25 306 SER A N 1
ATOM 2265 C CA . SER A 1 306 ? 41.953 2.510 -18.752 1.00 97.25 306 SER A CA 1
ATOM 2266 C C . SER A 1 306 ? 42.030 1.522 -17.595 1.00 97.25 306 SER A C 1
ATOM 2268 O O . SER A 1 306 ? 41.015 1.161 -17.002 1.00 97.25 306 SER A O 1
ATOM 2270 N N . GLY A 1 307 ? 43.235 1.074 -17.261 1.00 96.81 307 GLY A N 1
ATOM 2271 C CA . GLY A 1 307 ? 43.475 0.170 -16.142 1.00 96.81 307 GLY A CA 1
ATOM 2272 C C . GLY A 1 307 ? 43.324 -1.300 -16.518 1.00 96.81 307 GLY A C 1
ATOM 2273 O O . GLY A 1 307 ? 43.615 -1.708 -17.644 1.00 96.81 307 GLY A O 1
ATOM 2274 N N . TRP A 1 308 ? 42.916 -2.117 -15.547 1.00 97.25 308 TRP A N 1
ATOM 2275 C CA . TRP A 1 308 ? 43.107 -3.564 -15.598 1.00 97.25 308 TRP A CA 1
ATOM 2276 C C . TRP A 1 308 ? 41.867 -4.347 -15.175 1.00 97.25 308 TRP A C 1
ATOM 2278 O O . TRP A 1 308 ? 41.249 -4.050 -14.154 1.00 97.25 308 TRP A O 1
ATOM 2288 N N . ALA A 1 309 ? 41.573 -5.408 -15.922 1.00 97.19 309 ALA A N 1
ATOM 2289 C CA . ALA A 1 309 ? 40.663 -6.480 -15.533 1.00 97.19 309 ALA A CA 1
ATOM 2290 C C . ALA A 1 309 ? 41.447 -7.751 -15.165 1.00 97.19 309 ALA A C 1
ATOM 2292 O O . ALA A 1 309 ? 42.611 -7.915 -15.542 1.00 97.19 309 ALA A O 1
ATOM 2293 N N . TRP A 1 310 ? 40.800 -8.664 -14.442 1.00 95.81 310 TRP A N 1
ATOM 2294 C CA . TRP A 1 310 ? 41.420 -9.887 -13.934 1.00 95.81 310 TRP A CA 1
ATOM 2295 C C . TRP A 1 310 ? 40.634 -11.141 -14.307 1.00 95.81 310 TRP A C 1
ATOM 2297 O O . TRP A 1 310 ? 39.411 -11.195 -14.169 1.00 95.81 310 TRP A O 1
ATOM 2307 N N . ASN A 1 311 ? 41.352 -12.188 -14.702 1.00 95.31 311 ASN A N 1
ATOM 2308 C CA . ASN A 1 311 ? 40.828 -13.540 -14.834 1.00 95.31 311 ASN A CA 1
ATOM 2309 C C . ASN A 1 311 ? 41.804 -14.548 -14.217 1.00 95.31 311 ASN A C 1
ATOM 2311 O O . ASN A 1 311 ? 43.018 -14.419 -14.359 1.00 95.31 311 ASN A O 1
ATOM 2315 N N . GLU A 1 312 ? 41.273 -15.585 -13.572 1.00 93.31 312 GLU A N 1
ATOM 2316 C CA . GLU A 1 312 ? 42.080 -16.576 -12.846 1.00 93.31 312 GLU A CA 1
ATOM 2317 C C . GLU A 1 312 ? 42.925 -17.481 -13.761 1.00 93.31 312 GLU A C 1
ATOM 2319 O O . GLU A 1 312 ? 43.942 -18.019 -13.329 1.00 93.31 312 GLU A O 1
ATOM 2324 N N . VAL A 1 313 ? 42.542 -17.633 -15.032 1.00 94.44 313 VAL A N 1
ATOM 2325 C CA . VAL A 1 313 ? 43.215 -18.505 -16.007 1.00 94.44 313 VAL A CA 1
ATOM 2326 C C . VAL A 1 313 ? 44.221 -17.717 -16.850 1.00 94.44 313 VAL A C 1
ATOM 2328 O O . VAL A 1 313 ? 45.395 -18.099 -16.974 1.00 94.44 313 VAL A O 1
ATOM 2331 N N . ILE A 1 314 ? 43.787 -16.598 -17.437 1.00 95.19 314 ILE A N 1
ATOM 2332 C CA . ILE A 1 314 ? 44.605 -15.814 -18.377 1.00 95.19 314 ILE A CA 1
ATOM 2333 C C . ILE A 1 314 ? 45.328 -14.624 -17.743 1.00 95.19 314 ILE A C 1
ATOM 2335 O O . ILE A 1 314 ? 46.252 -14.094 -18.358 1.00 95.19 314 ILE A O 1
ATOM 2339 N N . GLY A 1 315 ? 45.003 -14.271 -16.499 1.00 95.25 315 GLY A N 1
ATOM 2340 C CA . GLY A 1 315 ? 45.651 -13.195 -15.755 1.00 95.25 315 GLY A CA 1
ATOM 2341 C C . GLY A 1 315 ? 45.132 -11.805 -16.122 1.00 95.25 315 GLY A C 1
ATOM 2342 O O . GLY A 1 315 ? 43.947 -11.620 -16.402 1.00 95.25 315 GLY A O 1
ATOM 2343 N N . TRP A 1 316 ? 46.035 -10.823 -16.077 1.00 96.75 316 TRP A N 1
ATOM 2344 C CA . TRP A 1 316 ? 45.739 -9.405 -16.272 1.00 96.75 316 TRP A CA 1
ATOM 2345 C C . TRP A 1 316 ? 45.364 -9.069 -17.716 1.00 96.75 316 TRP A C 1
ATOM 2347 O O . TRP A 1 316 ? 46.047 -9.474 -18.656 1.00 96.75 316 TRP A O 1
ATOM 2357 N N . ILE A 1 317 ? 44.297 -8.294 -17.888 1.00 98.06 317 ILE A N 1
ATOM 2358 C CA . ILE A 1 317 ? 43.885 -7.724 -19.174 1.00 98.06 317 ILE A CA 1
ATOM 2359 C C . ILE A 1 317 ? 43.962 -6.204 -19.056 1.00 98.06 317 ILE A C 1
ATOM 2361 O O . ILE A 1 317 ? 43.283 -5.625 -18.210 1.00 98.06 317 ILE A O 1
ATOM 2365 N N . SER A 1 318 ? 44.777 -5.572 -19.892 1.00 97.75 318 SER A N 1
ATOM 2366 C CA . SER A 1 318 ? 44.964 -4.121 -19.924 1.00 97.75 318 SER A CA 1
ATOM 2367 C C . SER A 1 318 ? 43.991 -3.454 -20.888 1.00 97.75 318 SER A C 1
ATOM 2369 O O . SER A 1 318 ? 43.846 -3.908 -22.024 1.00 97.75 318 SER A O 1
ATOM 2371 N N . PHE A 1 319 ? 43.378 -2.350 -20.466 1.00 97.94 319 PHE A N 1
ATOM 2372 C CA . PHE A 1 319 ? 42.445 -1.563 -21.279 1.00 97.94 319 PHE A CA 1
ATOM 2373 C C . PHE A 1 319 ? 43.090 -0.360 -21.974 1.00 97.94 319 PHE A C 1
ATOM 2375 O O . PHE A 1 319 ? 42.454 0.240 -22.841 1.00 97.94 319 PHE A O 1
ATOM 2382 N N . ASP A 1 320 ? 44.342 -0.029 -21.649 1.00 96.81 320 ASP A N 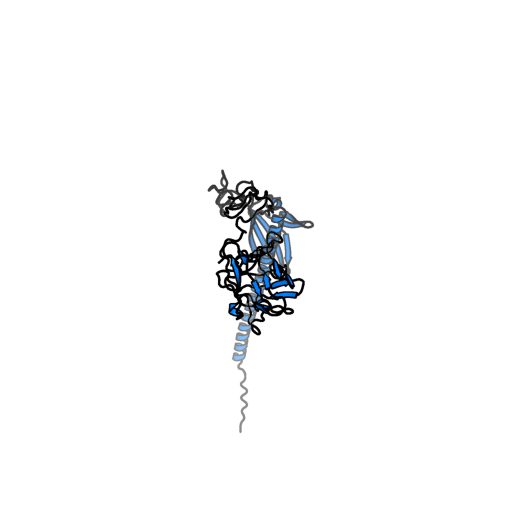1
ATOM 2383 C CA . ASP A 1 320 ? 45.077 1.045 -22.311 1.00 96.81 320 ASP A CA 1
ATOM 2384 C C . ASP A 1 320 ? 46.604 0.875 -22.258 1.00 96.81 320 ASP A C 1
ATOM 2386 O O . ASP A 1 320 ? 47.185 0.206 -21.397 1.00 96.81 320 ASP A O 1
ATOM 2390 N N . SER A 1 321 ? 47.288 1.524 -23.193 1.00 94.88 321 SER A N 1
ATOM 2391 C CA . SER A 1 321 ? 48.745 1.497 -23.273 1.00 94.88 321 SER A CA 1
ATOM 2392 C C . SER A 1 321 ? 49.443 2.304 -22.178 1.00 94.88 321 SER A C 1
ATOM 2394 O O . SER A 1 321 ? 50.578 1.984 -21.831 1.00 94.88 321 SER A O 1
ATOM 2396 N N . ALA A 1 322 ? 48.804 3.348 -21.638 1.00 93.31 322 ALA A N 1
ATOM 2397 C CA . ALA A 1 322 ? 49.443 4.255 -20.688 1.00 93.31 322 ALA A CA 1
ATOM 2398 C C . ALA A 1 322 ? 49.569 3.620 -19.297 1.00 93.31 322 ALA A C 1
ATOM 2400 O O . ALA A 1 322 ? 50.657 3.636 -18.723 1.00 93.31 322 ALA A O 1
ATOM 2401 N N . THR A 1 323 ? 48.508 2.996 -18.777 1.00 91.56 323 THR A N 1
ATOM 2402 C CA . THR A 1 323 ? 48.560 2.291 -17.484 1.00 91.56 323 THR A CA 1
ATOM 2403 C C . THR A 1 323 ? 49.378 1.002 -17.540 1.00 91.56 323 THR A C 1
ATOM 2405 O O . THR A 1 323 ? 49.949 0.601 -16.526 1.00 91.56 323 THR A O 1
ATOM 2408 N N . SER A 1 324 ? 49.486 0.375 -18.717 1.00 90.06 324 SER A N 1
ATOM 2409 C CA . SER A 1 324 ? 50.337 -0.803 -18.931 1.00 90.06 324 SER A CA 1
ATOM 2410 C C . SER A 1 324 ? 51.801 -0.497 -19.228 1.00 90.06 324 SER A C 1
ATOM 2412 O O . SER A 1 324 ? 52.622 -1.413 -19.215 1.00 90.06 324 SER A O 1
ATOM 2414 N N . GLY A 1 325 ? 52.150 0.764 -19.498 1.00 90.44 325 GLY A N 1
ATOM 2415 C CA . GLY A 1 325 ? 53.506 1.146 -19.896 1.00 90.44 325 GLY A CA 1
ATOM 2416 C C . GLY A 1 325 ? 53.929 0.586 -21.261 1.00 90.44 325 GLY A C 1
ATOM 2417 O O . GLY A 1 325 ? 55.124 0.463 -21.533 1.00 90.44 325 GLY A O 1
ATOM 2418 N N . SER A 1 326 ? 52.970 0.224 -22.119 1.00 90.38 326 SER A N 1
ATOM 2419 C CA . SER A 1 326 ? 53.248 -0.299 -23.458 1.00 90.38 326 SER A CA 1
ATOM 2420 C C . SER A 1 326 ? 53.761 0.800 -24.390 1.00 90.38 326 SER A C 1
ATOM 2422 O O . SER A 1 326 ? 53.252 1.918 -24.401 1.00 90.38 326 SER A O 1
ATOM 2424 N N . SER A 1 327 ? 54.739 0.468 -25.237 1.00 89.38 327 SER A N 1
ATOM 2425 C CA . SER A 1 327 ? 55.196 1.356 -26.320 1.00 89.38 327 SER A CA 1
ATOM 2426 C C . SER A 1 327 ? 54.241 1.386 -27.522 1.00 89.38 327 SER A C 1
ATOM 2428 O O . SER A 1 327 ? 54.383 2.239 -28.395 1.00 89.38 327 SER A O 1
ATOM 2430 N N . TYR A 1 328 ? 53.278 0.463 -27.581 1.00 87.69 328 TYR A N 1
ATOM 2431 C CA . TYR A 1 328 ? 52.229 0.448 -28.597 1.00 87.69 328 TYR A CA 1
ATOM 2432 C C . TYR A 1 328 ? 51.006 1.179 -28.064 1.00 87.69 328 TYR A C 1
ATOM 2434 O O . TYR A 1 328 ? 50.495 0.804 -27.014 1.00 87.69 328 TYR A O 1
ATOM 2442 N N . SER A 1 329 ? 50.530 2.190 -28.790 1.00 90.88 329 SER A N 1
ATOM 2443 C CA . SER A 1 329 ? 49.329 2.933 -28.408 1.00 90.88 329 SER A CA 1
ATOM 2444 C C . SER A 1 329 ? 48.076 2.095 -28.656 1.00 90.88 329 SER A C 1
ATOM 2446 O O . SER A 1 329 ? 47.832 1.661 -29.782 1.00 90.88 329 SER A O 1
ATOM 2448 N N . TYR A 1 330 ? 47.293 1.870 -27.603 1.00 94.19 330 TYR A N 1
ATOM 2449 C CA . TYR A 1 330 ? 45.974 1.249 -27.673 1.00 94.19 330 TYR A CA 1
ATOM 2450 C C . TYR A 1 330 ? 45.108 1.732 -26.512 1.00 94.19 330 TYR A C 1
ATOM 2452 O O . TYR A 1 330 ? 45.621 2.095 -25.452 1.00 94.19 330 TYR A O 1
ATOM 2460 N N . GLN A 1 331 ? 43.796 1.729 -26.723 1.00 95.56 331 GLN A N 1
ATOM 2461 C CA . GLN A 1 331 ? 42.803 2.051 -25.710 1.00 95.56 331 GLN A CA 1
ATOM 2462 C C . GLN A 1 331 ? 41.442 1.495 -26.131 1.00 95.56 331 GLN A C 1
ATOM 2464 O O . GLN A 1 331 ? 41.139 1.444 -27.328 1.00 95.56 331 GLN A O 1
ATOM 2469 N N . VAL A 1 332 ? 40.619 1.108 -25.158 1.00 97.00 332 VAL A N 1
ATOM 2470 C CA . VAL A 1 332 ? 39.188 0.863 -25.376 1.00 97.00 332 VAL A CA 1
ATOM 2471 C C . VAL A 1 332 ? 38.418 2.157 -25.132 1.00 97.00 332 VAL A C 1
ATOM 2473 O O . VAL A 1 332 ? 38.591 2.801 -24.101 1.00 97.00 332 VAL A O 1
ATOM 2476 N N . ILE A 1 333 ? 37.564 2.542 -26.076 1.00 94.50 333 ILE A N 1
ATOM 2477 C CA . ILE A 1 333 ? 36.811 3.801 -26.032 1.00 94.50 333 ILE A CA 1
ATOM 2478 C C . ILE A 1 333 ? 35.323 3.501 -26.172 1.00 94.50 333 ILE A C 1
ATOM 2480 O O . ILE A 1 333 ? 34.943 2.662 -26.983 1.00 94.50 333 ILE A O 1
ATOM 2484 N N . ILE A 1 334 ? 34.486 4.202 -25.414 1.00 94.81 334 ILE A N 1
ATOM 2485 C CA . ILE A 1 334 ? 33.031 4.221 -25.553 1.00 94.81 334 ILE A CA 1
ATOM 2486 C C . ILE A 1 334 ? 32.650 5.507 -26.279 1.00 94.81 334 ILE A C 1
ATOM 2488 O O . ILE A 1 334 ? 32.901 6.611 -25.796 1.00 94.81 334 ILE A O 1
ATOM 2492 N N . ASN A 1 335 ? 32.018 5.385 -27.442 1.00 91.25 335 ASN A N 1
ATOM 2493 C CA . ASN A 1 335 ? 31.530 6.544 -28.170 1.00 91.25 335 ASN A CA 1
ATOM 2494 C C . ASN A 1 335 ? 30.395 7.218 -27.383 1.00 91.25 335 ASN A C 1
ATOM 2496 O O . ASN A 1 335 ? 29.312 6.656 -27.228 1.00 91.25 335 ASN A O 1
ATOM 2500 N N . SER A 1 336 ? 30.620 8.453 -26.939 1.00 83.81 336 SER A N 1
ATOM 2501 C CA . SER A 1 336 ? 29.702 9.197 -26.068 1.00 83.81 336 SER A CA 1
ATOM 2502 C C . SER A 1 336 ? 28.330 9.497 -26.672 1.00 83.81 336 SER A C 1
ATOM 2504 O O . SER A 1 336 ? 27.419 9.852 -25.939 1.00 83.81 336 SER A O 1
ATOM 2506 N N . SER A 1 337 ? 28.149 9.372 -27.990 1.00 86.12 337 SER A N 1
ATOM 2507 C CA . SER A 1 337 ? 26.852 9.590 -28.647 1.00 86.12 337 SER A CA 1
ATOM 2508 C C . SER A 1 337 ? 26.096 8.279 -28.868 1.00 86.12 337 SER A C 1
ATOM 2510 O O . SER A 1 337 ? 24.885 8.197 -28.658 1.00 86.12 337 SER A O 1
ATOM 2512 N N . THR A 1 338 ? 26.805 7.226 -29.274 1.00 89.12 338 THR A N 1
ATOM 2513 C CA . THR A 1 338 ? 26.198 5.950 -29.691 1.00 89.12 338 THR A CA 1
ATOM 2514 C C . THR A 1 338 ? 26.243 4.870 -28.617 1.00 89.12 338 THR A C 1
ATOM 2516 O O . THR A 1 338 ? 25.403 3.973 -28.651 1.00 89.12 338 THR A O 1
ATOM 2519 N N . GLY A 1 339 ? 27.152 4.973 -27.644 1.00 91.06 339 GLY A N 1
ATOM 2520 C CA . GLY A 1 339 ? 27.417 3.955 -26.626 1.00 91.06 339 GLY A CA 1
ATOM 2521 C C . GLY A 1 339 ? 28.218 2.762 -27.130 1.00 91.06 339 GLY A C 1
ATOM 2522 O O . GLY A 1 339 ? 28.403 1.801 -26.385 1.00 91.06 339 GLY A O 1
ATOM 2523 N N . ASP A 1 340 ? 28.654 2.792 -28.387 1.00 93.88 340 ASP A N 1
ATOM 2524 C CA . ASP A 1 340 ? 29.410 1.708 -28.997 1.00 93.88 340 ASP A CA 1
ATOM 2525 C C . ASP A 1 340 ? 30.844 1.730 -28.462 1.00 93.88 340 ASP A C 1
ATOM 2527 O O . ASP A 1 340 ? 31.505 2.771 -28.454 1.00 93.88 340 ASP A O 1
ATOM 2531 N N . PHE A 1 341 ? 31.328 0.573 -28.023 1.00 95.88 341 PHE A N 1
ATOM 2532 C CA . PHE A 1 341 ? 32.726 0.393 -27.672 1.00 95.88 341 PHE A CA 1
ATOM 2533 C C . PHE A 1 341 ? 33.541 0.226 -28.958 1.00 95.88 341 PHE A C 1
ATOM 2535 O O . PHE A 1 341 ? 33.058 -0.333 -29.945 1.00 95.88 341 PHE A O 1
ATOM 2542 N N . SER A 1 342 ? 34.792 0.669 -28.946 1.00 94.12 342 SER A N 1
ATOM 2543 C CA . SER A 1 342 ? 35.768 0.490 -30.023 1.00 94.12 342 SER A CA 1
ATOM 2544 C C . SER A 1 342 ? 37.180 0.363 -29.460 1.00 94.12 342 SER A C 1
ATOM 2546 O O . SER A 1 342 ? 37.416 0.627 -28.281 1.00 94.12 342 SER A O 1
ATOM 2548 N N . GLY A 1 343 ? 38.129 -0.027 -30.308 1.00 94.81 343 GLY A N 1
ATOM 2549 C CA . GLY A 1 343 ? 39.513 -0.225 -29.905 1.00 94.81 343 GLY A CA 1
ATOM 2550 C C . GLY A 1 343 ? 39.775 -1.588 -29.280 1.00 94.81 343 GLY A C 1
ATOM 2551 O O . GLY A 1 343 ? 39.022 -2.553 -29.486 1.00 94.81 343 GLY A O 1
ATOM 2552 N N . TRP A 1 344 ? 40.896 -1.659 -28.565 1.00 95.56 344 TRP A N 1
ATOM 2553 C CA . TRP A 1 344 ? 41.545 -2.916 -28.212 1.00 95.56 344 TRP A CA 1
ATOM 2554 C C . TRP A 1 344 ? 41.978 -2.955 -26.751 1.00 95.56 344 TRP A C 1
ATOM 2556 O O . TRP A 1 344 ? 42.509 -1.974 -26.238 1.00 95.56 344 TRP A O 1
ATOM 2566 N N . ALA A 1 345 ? 41.813 -4.118 -26.123 1.00 97.38 345 ALA A N 1
ATOM 2567 C CA . ALA A 1 345 ? 42.477 -4.482 -24.873 1.00 97.38 345 ALA A CA 1
ATOM 2568 C C . ALA A 1 345 ? 43.561 -5.541 -25.139 1.00 97.38 345 ALA A C 1
ATOM 2570 O O . ALA A 1 345 ? 43.523 -6.239 -26.158 1.00 97.38 345 ALA A O 1
ATOM 2571 N N . TRP A 1 346 ? 44.520 -5.674 -24.224 1.00 96.81 346 TRP A N 1
ATOM 2572 C CA . TRP A 1 346 ? 45.668 -6.573 -24.367 1.00 96.81 346 TRP A CA 1
ATOM 2573 C C . TRP A 1 346 ? 45.788 -7.560 -23.206 1.00 96.81 346 TRP A C 1
ATOM 2575 O O . TRP A 1 346 ? 45.610 -7.198 -22.044 1.00 96.81 346 TRP A O 1
ATOM 2585 N N . ASN A 1 347 ? 46.158 -8.801 -23.517 1.00 96.50 347 ASN A N 1
ATOM 2586 C CA . ASN A 1 347 ? 46.594 -9.802 -22.549 1.00 96.50 347 ASN A CA 1
ATOM 2587 C C . ASN A 1 347 ? 47.777 -10.600 -23.113 1.00 96.50 347 ASN A C 1
ATOM 2589 O O . ASN A 1 347 ? 47.777 -10.977 -24.282 1.00 96.50 347 ASN A O 1
ATOM 2593 N N . ASP A 1 348 ? 48.747 -10.934 -22.264 1.00 93.38 348 ASP A N 1
ATOM 2594 C CA . ASP A 1 348 ? 49.999 -11.569 -22.700 1.00 93.38 348 ASP A CA 1
ATOM 2595 C C . ASP A 1 348 ? 49.847 -13.015 -23.199 1.00 93.38 348 ASP A C 1
ATOM 2597 O O . ASP A 1 348 ? 50.719 -13.516 -23.907 1.00 93.38 348 ASP A O 1
ATOM 2601 N N . LYS A 1 349 ? 48.758 -13.711 -22.843 1.00 93.62 349 LYS A N 1
ATOM 2602 C CA . LYS A 1 349 ? 48.518 -15.104 -23.253 1.00 93.62 349 LYS A CA 1
ATOM 2603 C C . LYS A 1 349 ? 47.628 -15.211 -24.484 1.00 93.62 349 LYS A C 1
ATOM 2605 O O . LYS A 1 349 ? 47.884 -16.045 -25.346 1.00 93.62 349 LYS A O 1
ATOM 2610 N N . ILE A 1 350 ? 46.570 -14.404 -24.552 1.00 94.19 350 ILE A N 1
ATOM 2611 C CA . ILE A 1 350 ? 45.572 -14.489 -25.631 1.00 94.19 350 ILE A CA 1
ATOM 2612 C C . ILE A 1 350 ? 45.740 -13.402 -26.701 1.00 94.19 350 ILE A C 1
ATOM 2614 O O . ILE A 1 350 ? 45.154 -13.507 -27.779 1.00 94.19 350 ILE A O 1
ATOM 2618 N N . GLY A 1 351 ? 46.558 -12.384 -26.440 1.00 94.38 351 GLY A N 1
ATOM 2619 C CA . GLY A 1 351 ? 46.777 -11.252 -27.330 1.00 94.38 351 GLY A CA 1
ATOM 2620 C C . GLY A 1 351 ? 45.634 -10.236 -27.302 1.00 94.38 351 GLY A C 1
ATOM 2621 O O . GLY A 1 351 ? 45.072 -9.926 -26.250 1.00 94.38 351 GLY A O 1
ATOM 2622 N N . TRP A 1 352 ? 45.323 -9.691 -28.479 1.00 94.94 352 TRP A N 1
ATOM 2623 C CA . TRP A 1 352 ? 44.381 -8.588 -28.658 1.00 94.94 352 TRP A CA 1
ATOM 2624 C C . TRP A 1 352 ? 42.914 -9.008 -28.499 1.00 94.94 352 TRP A C 1
ATOM 2626 O O . TRP A 1 352 ? 42.461 -9.979 -29.111 1.00 94.94 352 TRP A O 1
ATOM 2636 N N . ILE A 1 353 ? 42.162 -8.209 -27.740 1.00 96.81 353 ILE A N 1
ATOM 2637 C CA . ILE A 1 353 ? 40.705 -8.291 -27.601 1.00 96.81 353 ILE A CA 1
ATOM 2638 C C . ILE A 1 353 ? 40.081 -7.078 -28.294 1.00 96.81 353 ILE A C 1
ATOM 2640 O O . ILE A 1 353 ? 40.331 -5.940 -27.910 1.00 96.81 353 ILE A O 1
ATOM 2644 N N . SER A 1 354 ? 39.258 -7.333 -29.303 1.00 95.62 354 SER A N 1
ATOM 2645 C CA . SER A 1 354 ? 38.539 -6.357 -30.114 1.00 95.62 354 SER A CA 1
ATOM 2646 C C . SER A 1 354 ? 37.134 -6.108 -29.573 1.00 95.62 354 SER A C 1
ATOM 2648 O O . SER A 1 354 ? 36.352 -7.050 -29.441 1.00 95.62 354 SER A O 1
ATOM 2650 N N . PHE A 1 355 ? 36.770 -4.850 -29.327 1.00 96.56 355 PHE A N 1
ATOM 2651 C CA . PHE A 1 355 ? 35.431 -4.495 -28.827 1.00 96.56 355 PHE A CA 1
ATOM 2652 C C . PHE A 1 355 ? 34.398 -4.204 -29.924 1.00 96.56 355 PHE A C 1
ATOM 2654 O O . PHE A 1 355 ? 33.214 -4.042 -29.626 1.00 96.56 355 PHE A O 1
ATOM 2661 N N . ASN A 1 356 ? 34.834 -4.151 -31.184 1.00 96.19 356 ASN A N 1
ATOM 2662 C CA . ASN A 1 356 ? 33.997 -3.817 -32.335 1.00 96.19 356 ASN A CA 1
ATOM 2663 C C . ASN A 1 356 ? 34.538 -4.466 -33.611 1.00 96.19 356 ASN A C 1
ATOM 2665 O O . ASN A 1 356 ? 35.751 -4.560 -33.787 1.00 96.19 356 ASN A O 1
ATOM 2669 N N . CYS A 1 357 ? 33.661 -4.879 -34.514 1.00 94.00 357 CYS A N 1
ATOM 2670 C CA . CYS A 1 357 ? 34.035 -5.317 -35.852 1.00 94.00 357 CYS A CA 1
ATOM 2671 C C . CYS A 1 357 ? 34.603 -4.178 -36.709 1.00 94.00 357 CYS A C 1
ATOM 2673 O O . CYS A 1 357 ? 35.350 -4.452 -37.652 1.00 94.00 357 CYS A O 1
ATOM 2675 N N . ASP A 1 358 ? 34.276 -2.921 -36.391 1.00 93.56 358 ASP A N 1
ATOM 2676 C CA . ASP A 1 358 ? 34.857 -1.742 -37.022 1.00 93.56 358 ASP A CA 1
ATOM 2677 C C . ASP A 1 358 ? 36.000 -1.180 -36.177 1.00 93.56 358 ASP A C 1
ATOM 2679 O O . ASP A 1 358 ? 35.793 -0.609 -35.106 1.00 93.56 358 ASP A O 1
ATOM 2683 N N . GLN A 1 359 ? 37.225 -1.352 -36.670 1.00 86.50 359 GLN A N 1
ATOM 2684 C CA . GLN A 1 359 ? 38.443 -0.892 -36.008 1.00 86.50 359 GLN A CA 1
ATOM 2685 C C . GLN A 1 359 ? 39.162 0.202 -36.802 1.00 86.50 359 GLN A C 1
ATOM 2687 O O . GLN A 1 359 ? 40.305 0.538 -36.482 1.00 86.50 359 GLN A O 1
ATOM 2692 N N . SER A 1 360 ? 38.514 0.789 -37.819 1.00 86.25 360 SER A N 1
ATOM 2693 C CA . SER A 1 360 ? 39.152 1.776 -38.701 1.00 86.25 360 SER A CA 1
ATOM 2694 C C . SER A 1 360 ? 39.637 3.024 -37.958 1.00 86.25 360 SER A C 1
ATOM 2696 O O . SER A 1 360 ? 40.620 3.639 -38.362 1.00 86.25 360 SER A O 1
ATOM 2698 N N . GLY A 1 361 ? 38.971 3.388 -36.858 1.00 81.75 361 GLY A N 1
ATOM 2699 C CA . GLY A 1 361 ? 39.359 4.494 -35.974 1.00 81.75 361 GLY A CA 1
ATOM 2700 C C . GLY A 1 361 ? 40.364 4.124 -34.877 1.00 81.75 361 GLY A C 1
ATOM 2701 O O . GLY A 1 361 ? 40.746 4.986 -34.092 1.00 81.75 361 GLY A O 1
ATOM 2702 N N . SER A 1 362 ? 40.786 2.860 -34.792 1.00 81.25 362 SER A N 1
ATOM 2703 C CA . SER A 1 362 ? 41.580 2.330 -33.672 1.00 81.25 362 SER A CA 1
ATOM 2704 C C . SER A 1 362 ? 42.701 1.385 -34.126 1.00 81.25 362 SER A C 1
ATOM 2706 O O . SER A 1 362 ? 43.108 0.491 -33.388 1.00 81.25 362 SER A O 1
ATOM 2708 N N . GLY A 1 363 ? 43.205 1.573 -35.351 1.00 77.94 363 GLY A N 1
ATOM 2709 C CA . GLY A 1 363 ? 44.378 0.860 -35.869 1.00 77.94 363 GLY A CA 1
ATOM 2710 C C . GLY A 1 363 ? 44.111 -0.529 -36.463 1.00 77.94 363 GLY A C 1
ATOM 2711 O O . GLY A 1 363 ? 45.061 -1.286 -36.649 1.00 77.94 363 GLY A O 1
ATOM 2712 N N . GLY A 1 364 ? 42.855 -0.874 -36.778 1.00 83.50 364 GLY A N 1
ATOM 2713 C CA . GLY A 1 364 ? 42.473 -2.142 -37.417 1.00 83.50 364 GLY A CA 1
ATOM 2714 C C . GLY A 1 364 ? 41.582 -1.974 -38.656 1.00 83.50 364 GLY A C 1
ATOM 2715 O O . GLY A 1 364 ? 41.326 -0.864 -39.118 1.00 83.50 364 GLY A O 1
ATOM 2716 N N . SER A 1 365 ? 41.115 -3.090 -39.220 1.00 87.19 365 SER A N 1
ATOM 2717 C CA . SER A 1 365 ? 40.202 -3.114 -40.373 1.00 87.19 365 SER A CA 1
ATOM 2718 C C . SER A 1 365 ? 38.726 -3.126 -39.953 1.00 87.19 365 SER A C 1
ATOM 2720 O O . SER A 1 365 ? 38.389 -3.504 -38.833 1.00 87.19 365 SER A O 1
ATOM 2722 N N . ASN A 1 366 ? 37.831 -2.737 -40.867 1.00 91.50 366 ASN A N 1
ATOM 2723 C CA . ASN A 1 366 ? 36.390 -2.912 -40.693 1.00 91.50 366 ASN A CA 1
ATOM 2724 C C . ASN A 1 366 ? 35.956 -4.273 -41.257 1.00 91.50 366 ASN A C 1
ATOM 2726 O O . ASN A 1 366 ? 36.078 -4.533 -42.455 1.00 91.50 366 ASN A O 1
ATOM 2730 N N . THR A 1 367 ? 35.455 -5.138 -40.380 1.00 90.62 367 THR A N 1
ATOM 2731 C CA . THR A 1 367 ? 35.004 -6.503 -40.689 1.00 90.62 367 THR A CA 1
ATOM 2732 C C . THR A 1 367 ? 33.502 -6.700 -40.470 1.00 90.62 367 THR A C 1
ATOM 2734 O O . THR A 1 367 ? 33.001 -7.817 -40.621 1.00 90.62 367 THR A O 1
ATOM 2737 N N . CYS A 1 368 ? 32.753 -5.625 -40.192 1.00 89.50 368 CYS A N 1
ATOM 2738 C CA . CYS A 1 368 ? 31.326 -5.693 -39.861 1.00 89.50 368 CYS A CA 1
ATOM 2739 C C . CYS A 1 368 ? 30.460 -6.267 -40.987 1.00 89.50 368 CYS A C 1
ATOM 2741 O O . CYS A 1 368 ? 29.417 -6.853 -40.724 1.00 89.50 368 CYS A O 1
ATOM 2743 N N . GLY A 1 369 ? 30.905 -6.158 -42.245 1.00 87.19 369 GLY A N 1
ATOM 2744 C CA . GLY A 1 369 ? 30.230 -6.791 -43.383 1.00 87.19 369 GLY A CA 1
ATOM 2745 C C . GLY A 1 369 ? 30.313 -8.325 -43.395 1.00 87.19 369 GLY A C 1
ATOM 2746 O O . GLY A 1 369 ? 29.571 -8.960 -44.135 1.00 87.19 369 GLY A O 1
ATOM 2747 N N . THR A 1 370 ? 31.210 -8.921 -42.599 1.00 89.19 370 THR A N 1
ATOM 2748 C CA . THR A 1 370 ? 31.319 -10.381 -42.428 1.00 89.19 370 THR A CA 1
ATOM 2749 C C . THR A 1 370 ? 30.692 -10.825 -41.109 1.00 89.19 370 THR A C 1
ATOM 2751 O O . THR A 1 370 ? 29.877 -11.744 -41.104 1.00 89.19 370 THR A O 1
ATOM 2754 N N . ILE A 1 371 ? 31.056 -10.177 -39.996 1.00 88.25 371 ILE A N 1
ATOM 2755 C CA . ILE A 1 371 ? 30.491 -10.446 -38.668 1.00 88.25 371 ILE A CA 1
ATOM 2756 C C . ILE A 1 371 ? 30.262 -9.110 -37.959 1.00 88.25 371 ILE A C 1
ATOM 2758 O O . ILE A 1 371 ? 31.221 -8.440 -37.580 1.00 88.25 371 ILE A O 1
ATOM 2762 N N . ASP A 1 372 ? 28.999 -8.738 -37.754 1.00 91.94 372 ASP A N 1
ATOM 2763 C CA . ASP A 1 372 ? 28.616 -7.513 -37.041 1.00 91.94 372 ASP A CA 1
ATOM 2764 C C . ASP A 1 372 ? 28.612 -7.741 -35.522 1.00 91.94 372 ASP A C 1
ATOM 2766 O O . ASP A 1 372 ? 27.568 -7.946 -34.902 1.00 91.94 372 ASP A O 1
ATOM 2770 N N . TYR A 1 373 ? 29.802 -7.763 -34.919 1.00 94.88 373 TYR A N 1
ATOM 2771 C CA . TYR A 1 373 ? 29.953 -7.815 -33.466 1.00 94.88 373 TYR A CA 1
ATOM 2772 C C . TYR A 1 373 ? 30.358 -6.454 -32.907 1.00 94.88 373 TYR A C 1
ATOM 2774 O O . TYR A 1 373 ? 31.182 -5.744 -33.479 1.00 94.88 373 TYR A O 1
ATOM 2782 N N . LYS A 1 374 ? 29.807 -6.107 -31.748 1.00 95.56 374 LYS A N 1
ATOM 2783 C CA . LYS A 1 374 ? 30.281 -5.001 -30.916 1.00 95.56 374 LYS A CA 1
ATOM 2784 C C . LYS A 1 374 ? 29.777 -5.162 -29.489 1.00 95.56 374 LYS A C 1
ATOM 2786 O O . LYS A 1 374 ? 28.798 -5.877 -29.245 1.00 95.56 374 LYS A O 1
ATOM 2791 N N . VAL A 1 375 ? 30.423 -4.456 -28.572 1.00 96.44 375 VAL A N 1
ATOM 2792 C CA . VAL A 1 375 ? 29.889 -4.175 -27.238 1.00 96.44 375 VAL A CA 1
ATOM 2793 C C . VAL A 1 375 ? 29.268 -2.783 -27.261 1.00 96.44 375 VAL A C 1
ATOM 2795 O O . VAL A 1 375 ? 29.863 -1.846 -27.791 1.00 96.44 375 VAL A O 1
ATOM 2798 N N . LYS A 1 376 ? 28.072 -2.639 -26.698 1.00 94.00 376 LYS A N 1
ATOM 2799 C CA . LYS A 1 376 ? 27.347 -1.373 -26.634 1.00 94.00 376 LYS A CA 1
ATOM 2800 C C . LYS A 1 376 ? 26.750 -1.170 -25.253 1.00 94.00 376 LYS A C 1
ATOM 2802 O O . LYS A 1 376 ? 26.256 -2.118 -24.652 1.00 94.00 376 LYS A O 1
ATOM 2807 N N . THR A 1 377 ? 26.763 0.064 -24.768 1.00 92.12 377 THR A N 1
ATOM 2808 C CA . THR A 1 377 ? 26.112 0.462 -23.516 1.00 92.12 377 THR A CA 1
ATOM 2809 C C . THR A 1 377 ? 25.070 1.555 -23.736 1.00 92.12 377 THR A C 1
ATOM 2811 O O . THR A 1 377 ? 25.110 2.288 -24.728 1.00 92.12 377 THR A O 1
ATOM 2814 N N . ASP A 1 378 ? 24.132 1.695 -22.803 1.00 88.88 378 ASP A N 1
ATOM 2815 C CA . ASP A 1 378 ? 23.248 2.857 -22.685 1.00 88.88 378 ASP A CA 1
ATOM 2816 C C . ASP A 1 378 ? 23.858 4.009 -21.851 1.00 88.88 378 ASP A C 1
ATOM 2818 O O . ASP A 1 378 ? 23.272 5.090 -21.829 1.00 88.88 378 ASP A O 1
ATOM 2822 N N . TRP A 1 379 ? 25.043 3.830 -21.240 1.00 90.19 379 TRP A N 1
ATOM 2823 C CA . TRP A 1 379 ? 25.774 4.887 -20.522 1.00 90.19 379 TRP A CA 1
ATOM 2824 C C . TRP A 1 379 ? 26.215 6.025 -21.452 1.00 90.19 379 TRP A C 1
ATOM 2826 O O . TRP A 1 379 ? 26.705 5.778 -22.559 1.00 90.19 379 TRP A O 1
ATOM 2836 N N . ARG A 1 380 ? 26.060 7.274 -21.001 1.00 83.44 380 ARG A N 1
ATOM 2837 C CA . ARG A 1 380 ? 26.436 8.498 -21.724 1.00 83.44 380 ARG A CA 1
ATOM 2838 C C . ARG A 1 380 ? 27.006 9.527 -20.723 1.00 83.44 380 ARG A C 1
ATOM 2840 O O . ARG A 1 380 ? 26.378 9.661 -19.671 1.00 83.44 380 ARG A O 1
ATOM 2847 N N . PRO A 1 381 ? 28.124 10.218 -21.048 1.00 71.12 381 PRO A N 1
ATOM 2848 C CA . PRO A 1 381 ? 28.690 11.322 -20.258 1.00 71.12 381 PRO A CA 1
ATOM 2849 C C . PRO A 1 381 ? 27.713 12.444 -19.905 1.00 71.12 381 PRO A C 1
ATOM 2851 O O . PRO A 1 381 ? 26.799 12.708 -20.727 1.00 71.12 381 PRO A O 1
#